Protein AF-0000000085182267 (afdb_homodimer)

Radius of gyration: 28.74 Å; Cα contacts (8 Å, |Δi|>4): 1670; chains: 2; bounding box: 50×95×61 Å

Secondary structure (DSSP, 8-state):
-EEEEESTTSHHHHHHHHHHHH-TT-EEEEEE-SSHHHHHTT-TTSEEESSHHHHHTS--SEEEE-S-GGGHHHHHHHHHHTT-EEEEPSSS-SSHHHHHHHHHHHHHHT--EEE--GGGGSHHHHHHHHHHHTTTT-SEEEEEEEEE---GGG-S-GGGT-HHHHSSSTTTTHHHHHHHHHHHHH--EEEEEEEEE--SS--TT--SEEEEEEEETTS-EEEEEEES--TT--EEEEEEEETTEEEEEEETTTEEEEEE-SSTT---EEEEEE-HHHHHHHHHS-THHHHHHHHHHHHHHHHHHHTT--S-SSB-HHHHHHHHHHHHHHHHHHHHTS-EEPPP-TT--/-EEEEESTTSHHHHHHHHHHHH-TT-EEEEEE-SSHHHHHTT-TTSEEESSHHHHHTS--SEEEE-S-GGGHHHHHHHHHHTT-EEEEPSSS-SSHHHHHHHHHHHHHHT--EEE--GGGGSHHHHHHHHHHHTTTT-SEEEEEEEEE---GGG-S-GGGT-HHHHSSSTTTTHHHHHHHHHHHHH--EEEEEEEEE--SS--TT--SEEEEEEEETTS-EEEEEEES--TT--EEEEEEEETTEEEEEEETTTEEEEEE-SSTT---EEEEEE-HHHHHHHHHS-THHHHHHHHHHHHHHHHHHHTT--S-SSB-HHHHHHHHHHHHHHHHHHHHTS-EEPPP-TT--

Solvent-accessible surface area (backbone atoms only — not comparable to full-atom values): 34419 Å² total; per-residue (Å²): 83,35,31,30,31,36,26,26,55,41,78,65,15,41,48,51,50,52,37,38,71,69,34,89,70,39,40,65,54,33,24,23,19,90,43,56,72,50,17,53,77,62,28,87,85,25,46,72,28,64,47,67,68,68,49,68,65,52,92,56,52,28,36,37,39,41,58,62,29,63,66,31,46,69,53,51,44,52,40,25,72,71,65,25,28,38,41,29,40,66,50,60,25,36,42,58,68,48,21,50,52,44,43,48,39,28,61,75,54,72,35,40,38,37,32,53,56,44,61,57,55,36,67,29,47,36,48,43,53,51,42,60,76,68,44,58,24,50,60,74,61,41,34,40,38,36,14,28,21,53,36,72,86,76,53,93,50,67,58,67,47,36,18,93,32,34,42,15,20,17,43,50,53,58,13,30,56,41,46,39,50,48,36,71,73,66,39,64,65,29,37,33,35,24,46,54,40,39,79,65,79,60,44,81,71,14,32,29,33,36,40,35,41,42,25,20,77,86,65,49,38,30,45,36,36,14,24,26,66,28,82,91,38,59,37,34,39,39,37,40,31,29,38,12,24,33,38,33,17,27,39,68,68,50,27,33,42,36,36,31,28,91,38,67,81,45,72,74,46,78,47,77,44,72,45,58,68,56,54,50,48,29,69,76,68,32,67,59,62,59,49,45,54,19,48,38,55,42,49,55,38,46,54,39,40,66,72,66,53,75,94,62,82,57,30,34,47,65,52,33,39,47,33,44,47,50,51,53,36,30,50,51,8,34,74,68,67,40,64,36,76,47,82,77,72,88,79,76,128,83,37,32,31,31,36,25,26,56,40,78,66,14,42,47,52,47,51,36,38,71,69,34,89,68,39,40,66,54,34,24,23,20,90,44,56,72,50,16,52,77,62,27,87,87,25,45,72,29,64,48,68,71,69,50,68,65,52,92,57,51,31,36,37,40,41,56,60,30,64,66,31,45,70,52,50,45,52,40,24,74,73,65,25,28,38,40,29,39,63,51,59,25,35,42,57,68,46,21,49,52,43,43,50,38,27,60,73,53,72,36,41,38,36,32,52,53,44,62,56,56,37,68,27,46,35,48,43,51,51,42,58,74,68,45,57,23,50,60,75,63,41,34,40,37,36,15,28,20,53,36,72,86,77,52,93,52,66,58,66,47,38,18,92,32,33,42,16,22,18,44,48,53,58,15,30,55,41,46,38,49,48,37,72,72,65,38,63,66,30,36,34,36,22,46,54,40,38,78,65,78,60,44,79,72,14,32,29,33,36,39,34,42,42,24,21,78,87,65,49,37,31,46,37,38,14,23,26,66,27,82,90,39,59,39,35,39,39,36,40,32,28,38,12,24,32,37,33,17,26,42,71,67,50,27,33,41,36,37,30,26,91,39,69,82,46,71,73,46,79,47,76,46,73,45,60,68,57,55,49,49,30,69,75,69,31,67,60,63,60,49,46,53,18,48,40,55,42,48,54,38,46,55,39,40,66,72,67,55,75,93,63,82,56,31,34,48,66,51,32,40,47,32,42,46,50,50,54,35,29,50,50,7,34,75,68,66,40,64,35,77,48,82,78,72,88,78,76,129

pLDDT: mean 96.02, std 6.58, range [28.72, 98.94]

Structure (mmCIF, N/CA/C/O backbone):
data_AF-0000000085182267-model_v1
#
loop_
_entity.id
_entity.type
_entity.pdbx_description
1 polymer 'Gfo/Idh/MocA family oxidoreductase'
#
loop_
_atom_site.group_PDB
_atom_site.id
_atom_site.type_symbol
_atom_site.label_atom_id
_atom_site.label_alt_id
_atom_site.label_comp_id
_atom_site.label_asym_id
_atom_site.label_entity_id
_atom_site.label_seq_id
_atom_site.pdbx_PDB_ins_code
_atom_site.Cartn_x
_atom_site.Cartn_y
_atom_site.Cartn_z
_atom_site.occupancy
_atom_site.B_iso_or_equiv
_atom_site.auth_seq_id
_atom_site.auth_comp_id
_atom_site.auth_asym_id
_atom_site.auth_atom_id
_atom_site.pdbx_PDB_model_num
ATOM 1 N N . MET A 1 1 ? -9.648 39.656 15.25 1 98.19 1 MET A N 1
ATOM 2 C CA . MET A 1 1 ? -8.711 38.875 16.078 1 98.19 1 MET A CA 1
ATOM 3 C C . MET A 1 1 ? -7.293 39.406 15.922 1 98.19 1 MET A C 1
ATOM 5 O O . MET A 1 1 ? -6.793 39.562 14.805 1 98.19 1 MET A O 1
ATOM 9 N N . ARG A 1 2 ? -6.727 39.812 17 1 98.75 2 ARG A N 1
ATOM 10 C CA . ARG A 1 2 ? -5.348 40.281 16.984 1 98.75 2 ARG A CA 1
ATOM 11 C C . ARG A 1 2 ? -4.363 39.125 17.078 1 98.75 2 ARG A C 1
ATOM 13 O O . ARG A 1 2 ? -4.398 38.344 18.031 1 98.75 2 ARG A O 1
ATOM 20 N N . ILE A 1 3 ? -3.467 39.062 16.062 1 98.88 3 ILE A N 1
ATOM 21 C CA . ILE A 1 3 ? -2.625 37.875 15.945 1 98.88 3 ILE A CA 1
ATOM 22 C C . ILE A 1 3 ? -1.159 38.281 15.852 1 98.88 3 ILE A C 1
ATOM 24 O O . ILE A 1 3 ? -0.819 39.219 15.125 1 98.88 3 ILE A O 1
ATOM 28 N N . GLY A 1 4 ? -0.285 37.688 16.625 1 98.81 4 GLY A N 1
ATOM 29 C CA . GLY A 1 4 ? 1.155 37.781 16.438 1 98.81 4 GLY A CA 1
ATOM 30 C C . GLY A 1 4 ? 1.722 36.594 15.656 1 98.81 4 GLY A C 1
ATOM 31 O O . GLY A 1 4 ? 1.133 35.5 15.648 1 98.81 4 GLY A O 1
ATOM 32 N N . VAL A 1 5 ? 2.902 36.812 15.016 1 98.75 5 VAL A N 1
ATOM 33 C CA . VAL A 1 5 ? 3.551 35.719 14.273 1 98.75 5 VAL A CA 1
ATOM 34 C C . VAL A 1 5 ? 4.992 35.562 14.758 1 98.75 5 VAL A C 1
ATOM 36 O O . VAL A 1 5 ? 5.762 36.531 14.758 1 98.75 5 VAL A O 1
ATOM 39 N N . ILE A 1 6 ? 5.293 34.344 15.203 1 98.5 6 ILE A N 1
ATOM 40 C CA . ILE A 1 6 ? 6.66 33.969 15.57 1 98.5 6 ILE A CA 1
ATOM 41 C C . ILE A 1 6 ? 7.305 33.188 14.445 1 98.5 6 ILE A C 1
ATOM 43 O O . ILE A 1 6 ? 6.738 32.188 13.977 1 98.5 6 ILE A O 1
ATOM 47 N N . GLY A 1 7 ? 8.5 33.5 14.07 1 97.5 7 GLY A N 1
ATOM 48 C CA . GLY A 1 7 ? 9.133 32.938 12.883 1 97.5 7 GLY A CA 1
ATOM 49 C C . GLY A 1 7 ? 8.688 33.594 11.594 1 97.5 7 GLY A C 1
ATOM 50 O O . GLY A 1 7 ? 8.523 32.906 10.578 1 97.5 7 GLY A O 1
ATOM 51 N N . ALA A 1 8 ? 8.508 34.844 11.594 1 95.75 8 ALA A N 1
ATOM 52 C CA . ALA A 1 8 ? 7.84 35.594 10.531 1 95.75 8 ALA A CA 1
ATOM 53 C C . ALA A 1 8 ? 8.75 35.75 9.312 1 95.75 8 ALA A C 1
ATOM 55 O O . ALA A 1 8 ? 8.273 35.938 8.195 1 95.75 8 ALA A O 1
ATOM 56 N N . ALA A 1 9 ? 10.008 35.625 9.516 1 94.06 9 ALA A N 1
ATOM 57 C CA . ALA A 1 9 ? 10.945 35.875 8.43 1 94.06 9 ALA A CA 1
ATOM 58 C C . ALA A 1 9 ? 11.195 34.625 7.594 1 94.06 9 ALA A C 1
ATOM 60 O O . ALA A 1 9 ? 11.734 34.719 6.488 1 94.06 9 ALA A O 1
ATOM 61 N N . GLY A 1 10 ? 10.867 33.469 8.164 1 92.56 10 GLY A N 1
ATOM 62 C CA . GLY A 1 10 ? 11.008 32.25 7.402 1 92.56 10 GLY A CA 1
ATOM 63 C C . GLY A 1 10 ? 10.023 32.156 6.254 1 92.56 10 GLY A C 1
ATOM 64 O O . GLY A 1 10 ? 9.039 32.875 6.199 1 92.56 10 GLY A O 1
ATOM 65 N N . LYS A 1 11 ? 10.312 31.203 5.383 1 91.44 11 LYS A N 1
ATOM 66 C CA . LYS A 1 11 ? 9.492 31.016 4.191 1 91.44 11 LYS A CA 1
ATOM 67 C C . LYS A 1 11 ? 8.023 30.828 4.562 1 91.44 11 LYS A C 1
ATOM 69 O O . LYS A 1 11 ? 7.148 31.516 4.023 1 91.44 11 LYS A O 1
ATOM 74 N N . ILE A 1 12 ? 7.738 29.922 5.43 1 94.06 12 ILE A N 1
ATOM 75 C CA . ILE A 1 12 ? 6.371 29.625 5.848 1 94.06 12 ILE A CA 1
ATOM 76 C C . ILE A 1 12 ? 5.816 30.797 6.66 1 94.06 12 ILE A C 1
ATOM 78 O O . ILE A 1 12 ? 4.652 31.172 6.496 1 94.06 12 ILE A O 1
ATOM 82 N N . GLY A 1 13 ? 6.656 31.344 7.535 1 96.19 13 GLY A N 1
ATOM 83 C CA . GLY A 1 13 ? 6.25 32.5 8.328 1 96.19 13 GLY A CA 1
ATOM 84 C C . GLY A 1 13 ? 5.758 33.656 7.484 1 96.19 13 GLY A C 1
ATOM 85 O O . GLY A 1 13 ? 4.75 34.281 7.809 1 96.19 13 GLY A O 1
ATOM 86 N N . GLN A 1 14 ? 6.41 33.906 6.402 1 95.69 14 GLN A N 1
ATOM 87 C CA . GLN A 1 14 ? 6.02 34.969 5.492 1 95.69 14 GLN A CA 1
ATOM 88 C C . GLN A 1 14 ? 4.637 34.719 4.898 1 95.69 14 GLN A C 1
ATOM 90 O O . GLN A 1 14 ? 3.84 35.625 4.742 1 95.69 14 GLN A O 1
ATOM 95 N N . MET A 1 15 ? 4.406 33.469 4.594 1 96.12 15 MET A N 1
ATOM 96 C CA . MET A 1 15 ? 3.104 33.094 4.043 1 96.12 15 MET A CA 1
ATOM 97 C C . MET A 1 15 ? 2.002 33.281 5.082 1 96.12 15 MET A C 1
ATOM 99 O O . MET A 1 15 ? 0.896 33.719 4.75 1 96.12 15 MET A O 1
ATOM 103 N N . ARG A 1 16 ? 2.32 32.969 6.293 1 97.81 16 ARG A N 1
ATOM 104 C CA . ARG A 1 16 ? 1.364 33.156 7.379 1 97.81 16 ARG A CA 1
ATOM 105 C C . ARG A 1 16 ? 1.045 34.625 7.59 1 97.81 16 ARG A C 1
ATOM 107 O O . ARG A 1 16 ? -0.119 35 7.754 1 97.81 16 ARG A O 1
ATOM 114 N N . VAL A 1 17 ? 2.068 35.469 7.574 1 97.62 17 VAL A N 1
ATOM 115 C CA . VAL A 1 17 ? 1.876 36.906 7.691 1 97.62 17 VAL A CA 1
ATOM 116 C C . VAL A 1 17 ? 0.952 37.406 6.578 1 97.62 17 VAL A C 1
ATOM 118 O O . VAL A 1 17 ? -0.008 38.125 6.836 1 97.62 17 VAL A O 1
ATOM 121 N N . ALA A 1 18 ? 1.188 36.938 5.383 1 96.19 18 ALA A N 1
ATOM 122 C CA . ALA A 1 18 ? 0.403 37.344 4.223 1 96.19 18 ALA A CA 1
ATOM 123 C C . ALA A 1 18 ? -1.064 36.969 4.391 1 96.19 18 ALA A C 1
ATOM 125 O O . ALA A 1 18 ? -1.959 37.719 4.023 1 96.19 18 ALA A O 1
ATOM 126 N N . THR A 1 19 ? -1.299 35.781 4.891 1 97 19 THR A N 1
ATOM 127 C CA . THR A 1 19 ? -2.666 35.312 5.055 1 97 19 THR A CA 1
ATOM 128 C C . THR A 1 19 ? -3.4 36.125 6.125 1 97 19 THR A C 1
ATOM 130 O O . THR A 1 19 ? -4.594 36.406 5.988 1 97 19 THR A O 1
ATOM 133 N N . ILE A 1 20 ? -2.734 36.5 7.199 1 98.06 20 ILE A N 1
ATOM 134 C CA . ILE A 1 20 ? -3.324 37.281 8.266 1 98.06 20 ILE A CA 1
ATOM 135 C C . ILE A 1 20 ? -3.703 38.656 7.727 1 98.06 20 ILE A C 1
ATOM 137 O O . ILE A 1 20 ? -4.789 39.188 8.016 1 98.06 20 ILE A O 1
ATOM 141 N N . LEU A 1 21 ? -2.836 39.219 6.891 1 97.44 21 LEU A N 1
ATOM 142 C CA . LEU A 1 21 ? -3.062 40.562 6.32 1 97.44 21 LEU A CA 1
ATOM 143 C C . LEU A 1 21 ? -4.234 40.531 5.348 1 97.44 21 LEU A C 1
ATOM 145 O O . LEU A 1 21 ? -4.953 41.531 5.215 1 97.44 21 LEU A O 1
ATOM 149 N N . ALA A 1 22 ? -4.438 39.406 4.738 1 96.19 22 ALA A N 1
ATOM 150 C CA . ALA A 1 22 ? -5.473 39.281 3.717 1 96.19 22 ALA A CA 1
ATOM 151 C C . ALA A 1 22 ? -6.828 38.969 4.344 1 96.19 22 ALA A C 1
ATOM 153 O O . ALA A 1 22 ? -7.867 39.125 3.695 1 96.19 22 ALA A O 1
ATOM 154 N N . GLU A 1 23 ? -6.844 38.531 5.539 1 96 23 GLU A N 1
ATOM 155 C CA . GLU A 1 23 ? -8.078 38.156 6.227 1 96 23 GLU A CA 1
ATOM 156 C C . GLU A 1 23 ? -8.703 39.375 6.918 1 96 23 GLU A C 1
ATOM 158 O O . GLU A 1 23 ? -8.117 39.938 7.844 1 96 23 GLU A O 1
ATOM 163 N N . LYS A 1 24 ? -9.945 39.656 6.602 1 95.06 24 LYS A N 1
ATOM 164 C CA . LYS A 1 24 ? -10.617 40.875 7.051 1 95.06 24 LYS A CA 1
ATOM 165 C C . LYS A 1 24 ? -10.867 40.844 8.555 1 95.06 24 LYS A C 1
ATOM 167 O O . LYS A 1 24 ? -10.961 41.906 9.195 1 95.06 24 LYS A O 1
ATOM 172 N N . HIS A 1 25 ? -10.945 39.688 9.094 1 96.31 25 HIS A N 1
ATOM 173 C CA . HIS A 1 25 ? -11.32 39.562 10.5 1 96.31 25 HIS A CA 1
ATOM 174 C C . HIS A 1 25 ? -10.086 39.438 11.391 1 96.31 25 HIS A C 1
ATOM 176 O O . HIS A 1 25 ? -10.195 39.094 12.57 1 96.31 25 HIS A O 1
ATOM 182 N N . THR A 1 26 ? -8.93 39.688 10.82 1 98.25 26 THR A N 1
ATOM 183 C CA . THR A 1 26 ? -7.711 39.562 11.609 1 98.25 26 THR A CA 1
ATOM 184 C C . THR A 1 26 ? -6.867 40.844 11.484 1 98.25 26 THR A C 1
ATOM 186 O O . THR A 1 26 ? -7.039 41.625 10.547 1 98.25 26 THR A O 1
ATOM 189 N N . GLU A 1 27 ? -6.039 41.062 12.469 1 98.38 27 GLU A N 1
ATOM 190 C CA . GLU A 1 27 ? -5.059 42.125 12.5 1 98.38 27 GLU A CA 1
ATOM 191 C C . GLU A 1 27 ? -3.691 41.625 12.945 1 98.38 27 GLU A C 1
ATOM 193 O O . GLU A 1 27 ? -3.574 40.969 13.992 1 98.38 27 GLU A O 1
ATOM 198 N N . LEU A 1 28 ? -2.703 41.906 12.148 1 98.62 28 LEU A N 1
ATOM 199 C CA . LEU A 1 28 ? -1.333 41.594 12.547 1 98.62 28 LEU A CA 1
ATOM 200 C C . LEU A 1 28 ? -0.798 42.625 13.523 1 98.62 28 LEU A C 1
ATOM 202 O O . LEU A 1 28 ? -0.66 43.812 13.164 1 98.62 28 LEU A O 1
ATOM 206 N N . VAL A 1 29 ? -0.369 42.188 14.688 1 98.56 29 VAL A N 1
ATOM 207 C CA . VAL A 1 29 ? -0.059 4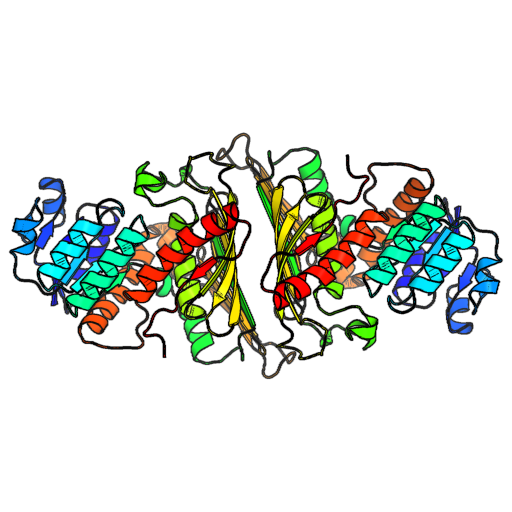3.219 15.688 1 98.56 29 VAL A CA 1
ATOM 208 C C . VAL A 1 29 ? 1.409 43.125 16.094 1 98.56 29 VAL A C 1
ATOM 210 O O . VAL A 1 29 ? 1.977 44.062 16.641 1 98.56 29 VAL A O 1
ATOM 213 N N . ALA A 1 30 ? 1.999 41.938 15.859 1 98.56 30 ALA A N 1
ATOM 214 C CA . ALA A 1 30 ? 3.395 41.75 16.25 1 98.56 30 ALA A CA 1
ATOM 215 C C . ALA A 1 30 ? 4.051 40.656 15.406 1 98.56 30 ALA A C 1
ATOM 217 O O . ALA A 1 30 ? 3.393 39.688 15.008 1 98.56 30 ALA A O 1
ATOM 218 N N . VAL A 1 31 ? 5.355 40.781 15.148 1 98.5 31 VAL A N 1
ATOM 219 C CA . VAL A 1 31 ? 6.168 39.75 14.516 1 98.5 31 VAL A CA 1
ATOM 220 C C . VAL A 1 31 ? 7.453 39.562 15.312 1 98.5 31 VAL A C 1
ATOM 222 O O . VAL A 1 31 ? 7.988 40.5 15.898 1 98.5 31 VAL A O 1
ATOM 225 N N . MET A 1 32 ? 7.871 38.312 15.344 1 97.81 32 MET A N 1
ATOM 226 C CA . MET A 1 32 ? 9.125 37.969 16.016 1 97.81 32 MET A CA 1
ATOM 227 C C . MET A 1 32 ? 9.977 37.031 15.133 1 97.81 32 MET A C 1
ATOM 229 O O . MET A 1 32 ? 9.453 36.156 14.453 1 97.81 32 MET A O 1
ATOM 233 N N . ASP A 1 33 ? 11.242 37.281 15.133 1 96.5 33 ASP A N 1
ATOM 234 C CA . ASP A 1 33 ? 12.258 36.438 14.531 1 96.5 33 ASP A CA 1
ATOM 235 C C . ASP A 1 33 ? 13.617 36.625 15.203 1 96.5 33 ASP A C 1
ATOM 237 O O . ASP A 1 33 ? 13.789 37.531 16.016 1 96.5 33 ASP A O 1
ATOM 241 N N . VAL A 1 34 ? 14.523 35.688 14.852 1 92.31 34 VAL A N 1
ATOM 242 C CA . VAL A 1 34 ? 15.836 35.75 15.477 1 92.31 34 VAL A CA 1
ATOM 243 C C . VAL A 1 34 ? 16.609 36.969 14.992 1 92.31 34 VAL A C 1
ATOM 245 O O . VAL A 1 34 ? 17.484 37.469 15.695 1 92.31 34 VAL A O 1
ATOM 248 N N . THR A 1 35 ? 16.281 37.438 13.812 1 93 35 THR A N 1
ATOM 249 C CA . THR A 1 35 ? 16.922 38.625 13.227 1 93 35 THR A CA 1
ATOM 250 C C . THR A 1 35 ? 15.938 39.781 13.102 1 93 35 THR A C 1
ATOM 252 O O . THR A 1 35 ? 14.953 39.688 12.359 1 93 35 THR A O 1
ATOM 255 N N . GLU A 1 36 ? 16.297 40.812 13.688 1 93.44 36 GLU A N 1
ATOM 256 C CA . GLU A 1 36 ? 15.391 41.969 13.695 1 93.44 36 GLU A CA 1
ATOM 257 C C . GLU A 1 36 ? 15.133 42.469 12.281 1 93.44 36 GLU A C 1
ATOM 259 O O . GLU A 1 36 ? 14 42.781 11.922 1 93.44 36 GLU A O 1
ATOM 264 N N . GLU A 1 37 ? 16.203 42.625 11.57 1 94.44 37 GLU A N 1
ATOM 265 C CA . GLU A 1 37 ? 16.094 43.125 10.211 1 94.44 37 GLU A CA 1
ATOM 266 C C . GLU A 1 37 ? 15.141 42.281 9.367 1 94.44 37 GLU A C 1
ATOM 268 O O . GLU A 1 37 ? 14.289 4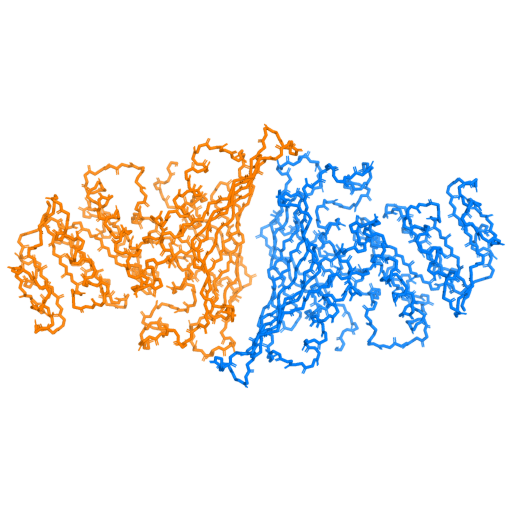2.812 8.656 1 94.44 37 GLU A O 1
ATOM 273 N N . LYS A 1 38 ? 15.25 41 9.531 1 93.81 38 LYS A N 1
ATOM 274 C CA . LYS A 1 38 ? 14.406 40.094 8.766 1 93.81 38 LYS A CA 1
ATOM 275 C C . LYS A 1 38 ? 12.953 40.156 9.219 1 93.81 38 LYS A C 1
ATOM 277 O O . LYS A 1 38 ? 12.039 40.125 8.398 1 93.81 38 LYS A O 1
ATOM 282 N N . ALA A 1 39 ? 12.797 40.281 10.461 1 93.75 39 ALA A N 1
ATOM 283 C CA . ALA A 1 39 ? 11.445 40.406 11.008 1 93.75 39 ALA A CA 1
ATOM 284 C C . ALA A 1 39 ? 10.781 41.719 10.523 1 93.75 39 ALA A C 1
ATOM 286 O O . ALA A 1 39 ? 9.609 41.688 10.133 1 93.75 39 ALA A O 1
ATOM 287 N N . ARG A 1 40 ? 11.531 42.75 10.539 1 95.81 40 ARG A N 1
ATOM 288 C CA . ARG A 1 40 ? 11.008 44.062 10.172 1 95.81 40 ARG A CA 1
ATOM 289 C C . ARG A 1 40 ? 10.562 44.094 8.711 1 95.81 40 ARG A C 1
ATOM 291 O O . ARG A 1 40 ? 9.57 44.75 8.375 1 95.81 40 ARG A O 1
ATOM 298 N N . ALA A 1 41 ? 11.25 43.375 7.941 1 95.44 41 ALA A N 1
ATOM 299 C CA . ALA A 1 41 ? 10.961 43.344 6.512 1 95.44 41 ALA A CA 1
ATOM 300 C C . ALA A 1 41 ? 9.578 42.75 6.246 1 95.44 41 ALA A C 1
ATOM 302 O O . ALA A 1 41 ? 8.992 42.969 5.188 1 95.44 41 ALA A O 1
ATOM 303 N N . HIS A 1 42 ? 9.023 42.094 7.234 1 94.81 42 HIS A N 1
ATOM 304 C CA . HIS A 1 42 ? 7.766 41.375 7.027 1 94.81 42 HIS A CA 1
ATOM 305 C C . HIS A 1 42 ? 6.73 41.781 8.07 1 94.81 42 HIS A C 1
ATOM 307 O O . HIS A 1 42 ? 5.746 41.062 8.289 1 94.81 42 HIS A O 1
ATOM 313 N N . ALA A 1 43 ? 6.969 42.906 8.672 1 96.62 43 ALA A N 1
ATOM 314 C CA . ALA A 1 43 ? 6.125 43.312 9.789 1 96.62 43 ALA A CA 1
ATOM 315 C C . ALA A 1 43 ? 4.891 44.062 9.297 1 96.62 43 ALA A C 1
ATOM 317 O O . ALA A 1 43 ? 3.873 44.125 9.992 1 96.62 43 ALA A O 1
ATOM 318 N N . HIS A 1 44 ? 4.969 44.75 8.133 1 96.69 44 HIS A N 1
ATOM 319 C CA . HIS A 1 44 ? 3.871 45.5 7.531 1 96.69 44 HIS A CA 1
ATOM 320 C C . HIS A 1 44 ? 3.24 46.469 8.547 1 96.69 44 HIS A C 1
ATOM 322 O O . HIS A 1 44 ? 2.016 46.5 8.672 1 96.69 44 HIS A O 1
ATOM 328 N N . GLY A 1 45 ? 4.039 47.094 9.414 1 96.12 45 GLY A N 1
ATOM 329 C CA . GLY A 1 45 ? 3.574 48.094 10.359 1 96.12 45 GLY A CA 1
ATOM 330 C C . GLY A 1 45 ? 3.346 47.531 11.75 1 96.12 45 GLY A C 1
ATOM 331 O O . GLY A 1 45 ? 3.158 48.281 12.703 1 96.12 45 GLY A O 1
ATOM 332 N N . ALA A 1 46 ? 3.355 46.219 11.93 1 97.88 46 ALA A N 1
ATOM 333 C CA . ALA A 1 46 ? 3.215 45.594 13.242 1 97.88 46 ALA A CA 1
ATOM 334 C C . ALA A 1 46 ? 4.488 45.781 14.07 1 97.88 46 ALA A C 1
ATOM 336 O O . ALA A 1 46 ? 5.543 46.125 13.531 1 97.88 46 ALA A O 1
ATOM 337 N N . GLN A 1 47 ? 4.402 45.562 15.336 1 98.12 47 GLN A N 1
ATOM 338 C CA . GLN A 1 47 ? 5.562 45.625 16.219 1 98.12 47 GLN A CA 1
ATOM 339 C C . GLN A 1 47 ? 6.531 44.5 15.961 1 98.12 47 GLN A C 1
ATOM 341 O O . GLN A 1 47 ? 6.109 43.375 15.648 1 98.12 47 GLN A O 1
ATOM 346 N N . VAL A 1 48 ? 7.871 44.844 16.125 1 98.25 48 VAL A N 1
ATOM 347 C CA . VAL A 1 48 ? 8.906 43.844 15.812 1 98.25 48 VAL A CA 1
ATOM 348 C C . VAL A 1 48 ? 9.672 43.469 17.078 1 98.25 48 VAL A C 1
ATOM 350 O O . VAL A 1 48 ? 10.062 44.344 17.844 1 98.25 48 VAL A O 1
ATOM 353 N N . PHE A 1 49 ? 9.875 42.188 17.25 1 98.06 49 PHE A N 1
ATOM 354 C CA . PHE A 1 49 ? 10.578 41.719 18.438 1 98.06 49 PHE A CA 1
ATOM 355 C C . PHE A 1 49 ? 11.609 40.656 18.062 1 98.06 49 PHE A C 1
ATOM 357 O O . PHE A 1 49 ? 11.5 40 17.016 1 98.06 49 PHE A O 1
ATOM 364 N N . THR A 1 50 ? 12.617 40.438 18.984 1 97.12 50 THR A N 1
ATOM 365 C CA . THR A 1 50 ? 13.609 39.375 18.828 1 97.12 50 THR A CA 1
ATOM 366 C C . THR A 1 50 ? 13.641 38.469 20.047 1 97.12 50 THR A C 1
ATOM 368 O O . THR A 1 50 ? 14.438 37.531 20.125 1 97.12 50 THR A O 1
ATOM 371 N N . ASP A 1 51 ? 12.805 38.75 20.922 1 96.31 51 ASP A N 1
ATOM 372 C CA . ASP A 1 51 ? 12.719 37.938 22.125 1 96.31 51 ASP A CA 1
ATOM 373 C C . ASP A 1 51 ? 11.266 37.656 22.5 1 96.31 51 ASP A C 1
ATOM 375 O O . ASP A 1 51 ? 10.398 38.5 22.328 1 96.31 51 ASP A O 1
ATOM 379 N N . LEU A 1 52 ? 11.078 36.531 23.109 1 97.81 52 LEU A N 1
ATOM 380 C CA . LEU A 1 52 ? 9.742 36 23.328 1 97.81 52 LEU A CA 1
ATOM 381 C C . LEU A 1 52 ? 9.008 36.781 24.406 1 97.81 52 LEU A C 1
ATOM 383 O O . LEU A 1 52 ? 7.82 37.094 24.25 1 97.81 52 LEU A O 1
ATOM 387 N N . ASP A 1 53 ? 9.633 37.188 25.453 1 97.38 53 ASP A N 1
ATOM 388 C CA . ASP A 1 53 ? 8.992 37.906 26.562 1 97.38 53 ASP A CA 1
ATOM 389 C C . ASP A 1 53 ? 8.383 39.219 26.109 1 97.38 53 ASP A C 1
ATOM 391 O O . ASP A 1 53 ? 7.223 39.5 26.391 1 97.38 53 ASP A O 1
ATOM 395 N N . SER A 1 54 ? 9.203 40 25.375 1 98 54 SER A N 1
ATOM 396 C CA . SER A 1 54 ? 8.719 41.25 24.859 1 98 54 SER A CA 1
ATOM 397 C C . SER A 1 54 ? 7.578 41.062 23.875 1 98 54 SER A C 1
ATOM 399 O O . SER A 1 54 ? 6.613 41.812 23.859 1 98 54 SER A O 1
ATOM 401 N N . PHE A 1 55 ? 7.734 40.062 23.031 1 98.38 55 PHE A N 1
ATOM 402 C CA . PHE A 1 55 ? 6.707 39.719 22.062 1 98.38 55 PHE A CA 1
ATOM 403 C C . PHE A 1 55 ? 5.387 39.406 22.75 1 98.38 55 PHE A C 1
ATOM 405 O O . PHE A 1 55 ? 4.332 39.906 22.328 1 98.38 55 PHE A O 1
ATOM 412 N N . LEU A 1 56 ? 5.402 38.625 23.859 1 98.38 56 LEU A N 1
ATOM 413 C CA . LEU A 1 56 ? 4.203 38.156 24.547 1 98.38 56 LEU A CA 1
ATOM 414 C C . LEU A 1 56 ? 3.584 39.25 25.375 1 98.38 56 LEU A C 1
ATOM 416 O O . LEU A 1 56 ? 2.457 39.125 25.859 1 98.38 56 LEU A O 1
ATOM 420 N N . GLY A 1 57 ? 4.293 40.375 25.5 1 97.81 57 GLY A N 1
ATOM 421 C CA . GLY A 1 57 ? 3.775 41.531 26.219 1 97.81 57 GLY A CA 1
ATOM 422 C C . GLY A 1 57 ? 2.764 42.312 25.406 1 97.81 57 GLY A C 1
ATOM 423 O O . GLY A 1 57 ? 2.027 43.125 25.969 1 97.81 57 GLY A O 1
ATOM 424 N N . VAL A 1 58 ? 2.754 42.094 24.109 1 98.06 58 VAL A N 1
ATOM 425 C CA . VAL A 1 58 ? 1.815 42.75 23.234 1 98.06 58 VAL A CA 1
ATOM 426 C C . VAL A 1 58 ? 0.418 42.188 23.406 1 98.06 58 VAL A C 1
ATOM 428 O O . VAL A 1 58 ? 0.241 40.969 23.359 1 98.06 58 VAL A O 1
ATOM 431 N N . PRO A 1 59 ? -0.62 43.094 23.688 1 98.12 59 PRO A N 1
ATOM 432 C CA . PRO A 1 59 ? -1.979 42.531 23.75 1 98.12 59 PRO A CA 1
ATOM 433 C C . PRO A 1 59 ? -2.41 41.875 22.438 1 98.12 59 PRO A C 1
ATOM 435 O O . PRO A 1 59 ? -2.443 42.562 21.406 1 98.12 59 PRO A O 1
ATOM 438 N N . MET A 1 60 ? -2.77 40.594 22.5 1 98.56 60 MET A N 1
ATOM 439 C CA . MET A 1 60 ? -3.232 39.844 21.328 1 98.56 60 MET A CA 1
ATOM 440 C C . MET A 1 60 ? -4.09 38.656 21.734 1 98.56 60 MET A C 1
ATOM 442 O O . MET A 1 60 ? -4.145 38.312 22.922 1 98.56 60 MET A O 1
ATOM 446 N N . ASP A 1 61 ? -4.789 38.125 20.781 1 98.75 61 ASP A N 1
ATOM 447 C CA . ASP A 1 61 ? -5.727 37.031 21.031 1 98.75 61 ASP A CA 1
ATOM 448 C C . ASP A 1 61 ? -5.09 35.656 20.734 1 98.75 61 ASP A C 1
ATOM 450 O O . ASP A 1 61 ? -5.465 34.656 21.328 1 98.75 61 ASP A O 1
ATOM 454 N N . ALA A 1 62 ? -4.195 35.656 19.781 1 98.88 62 ALA A N 1
ATOM 455 C CA . ALA A 1 62 ? -3.625 34.406 19.281 1 98.88 62 ALA A CA 1
ATOM 456 C C . ALA A 1 62 ? -2.221 34.625 18.719 1 98.88 62 ALA A C 1
ATOM 458 O O . ALA A 1 62 ? -1.818 35.75 18.469 1 98.88 62 ALA A O 1
ATOM 459 N N . VAL A 1 63 ? -1.51 33.562 18.594 1 98.88 63 VAL A N 1
ATOM 460 C CA . VAL A 1 63 ? -0.188 33.625 17.969 1 98.88 63 VAL A CA 1
ATOM 461 C C . VAL A 1 63 ? -0.071 32.5 16.938 1 98.88 63 VAL A C 1
ATOM 463 O O . VAL A 1 63 ? -0.587 31.391 17.125 1 98.88 63 VAL A O 1
ATOM 466 N N . VAL A 1 64 ? 0.521 32.781 15.805 1 98.81 64 VAL A N 1
ATOM 467 C CA . VAL A 1 64 ? 0.957 31.812 14.82 1 98.81 64 VAL A CA 1
ATOM 468 C C . VAL A 1 64 ? 2.445 31.516 15.008 1 98.81 64 VAL A C 1
ATOM 470 O O . VAL A 1 64 ? 3.266 32.438 15.031 1 98.81 64 VAL A O 1
ATOM 473 N N . ILE A 1 65 ? 2.76 30.25 15.172 1 98.69 65 ILE A N 1
ATOM 474 C CA . ILE A 1 65 ? 4.141 29.859 15.43 1 98.69 65 ILE A CA 1
ATOM 475 C C . ILE A 1 65 ? 4.684 29.062 14.234 1 98.69 65 ILE A C 1
ATOM 477 O O . ILE A 1 65 ? 4.273 27.938 14 1 98.69 65 ILE A O 1
ATOM 481 N N . SER A 1 66 ? 5.613 29.656 13.531 1 97.25 66 SER A N 1
ATOM 482 C CA . SER A 1 66 ? 6.203 29.062 12.336 1 97.25 66 SER A CA 1
ATOM 483 C C . SER A 1 66 ? 7.691 28.797 12.531 1 97.25 66 SER A C 1
ATOM 485 O O . SER A 1 66 ? 8.508 29.125 11.672 1 97.25 66 SER A O 1
ATOM 487 N N . THR A 1 67 ? 8.086 28.234 13.625 1 94.81 67 THR A N 1
ATOM 488 C CA . THR A 1 67 ? 9.461 27.844 13.938 1 94.81 67 THR A CA 1
ATOM 489 C C . THR A 1 67 ? 9.688 26.359 13.617 1 94.81 67 THR A C 1
ATOM 491 O O . THR A 1 67 ? 8.734 25.609 13.438 1 94.81 67 THR A O 1
ATOM 494 N N . PRO A 1 68 ? 10.961 25.969 13.562 1 93.69 68 PRO A N 1
ATOM 495 C CA . PRO A 1 68 ? 11.227 24.531 13.492 1 93.69 68 PRO A CA 1
ATOM 496 C C . PRO A 1 68 ? 10.719 23.781 14.719 1 93.69 68 PRO A C 1
ATOM 498 O O . PRO A 1 68 ? 10.516 24.375 15.781 1 93.69 68 PRO A O 1
ATOM 501 N N . ALA A 1 69 ? 10.602 22.516 14.547 1 94.06 69 ALA A N 1
ATOM 502 C CA . ALA A 1 69 ? 9.945 21.703 15.555 1 94.06 69 ALA A CA 1
ATOM 503 C C . ALA A 1 69 ? 10.75 21.672 16.859 1 94.06 69 ALA A C 1
ATOM 505 O O . ALA A 1 69 ? 10.172 21.656 17.953 1 94.06 69 ALA A O 1
ATOM 506 N N . HIS A 1 70 ? 12.039 21.703 16.734 1 94.69 70 HIS A N 1
ATOM 507 C CA . HIS A 1 70 ? 12.883 21.469 17.891 1 94.69 70 HIS A CA 1
ATOM 508 C C . HIS A 1 70 ? 12.891 22.672 18.828 1 94.69 70 HIS A C 1
ATOM 510 O O . HIS A 1 70 ? 13.328 22.578 19.969 1 94.69 70 HIS A O 1
ATOM 516 N N . VAL A 1 71 ? 12.391 23.828 18.438 1 94.88 71 VAL A N 1
ATOM 517 C CA . VAL A 1 71 ? 12.383 25 19.297 1 94.88 71 VAL A CA 1
ATOM 518 C C . VAL A 1 71 ? 10.945 25.406 19.609 1 94.88 71 VAL A C 1
ATOM 520 O O . VAL A 1 71 ? 10.703 26.438 20.234 1 94.88 71 VAL A O 1
ATOM 523 N N . ARG A 1 72 ? 9.953 24.641 19.266 1 96.69 72 ARG A N 1
ATOM 524 C CA . ARG A 1 72 ? 8.547 25.031 19.266 1 96.69 72 ARG A CA 1
ATOM 525 C C . ARG A 1 72 ? 7.938 24.891 20.656 1 96.69 72 ARG A C 1
ATOM 527 O O . ARG A 1 72 ? 7.141 25.719 21.078 1 96.69 72 ARG A O 1
ATOM 534 N N . GLU A 1 73 ? 8.359 23.859 21.328 1 97.88 73 GLU A N 1
ATOM 535 C CA . GLU A 1 73 ? 7.684 23.484 22.578 1 97.88 73 GLU A CA 1
ATOM 536 C C . GLU A 1 73 ? 7.707 24.625 23.578 1 97.88 73 GLU A C 1
ATOM 538 O O . GLU A 1 73 ? 6.66 25.062 24.047 1 97.88 73 GLU A O 1
ATOM 543 N N . PRO A 1 74 ? 8.891 25.203 23.906 1 98.25 74 PRO A N 1
ATOM 544 C CA . PRO A 1 74 ? 8.891 26.281 24.891 1 98.25 74 PRO A CA 1
ATOM 545 C C . PRO A 1 74 ? 8.078 27.484 24.453 1 98.25 74 PRO A C 1
ATOM 547 O O . PRO A 1 74 ? 7.492 28.188 25.297 1 98.25 74 PRO A O 1
ATOM 550 N N . ILE A 1 75 ? 7.992 27.703 23.188 1 98.62 75 ILE A N 1
ATOM 551 C CA . ILE A 1 75 ? 7.25 28.828 22.641 1 98.62 75 ILE A CA 1
ATOM 552 C C . ILE A 1 75 ? 5.75 28.594 22.812 1 98.62 75 ILE A C 1
ATOM 554 O O . ILE A 1 75 ? 5.027 29.484 23.281 1 98.62 75 ILE A O 1
ATOM 558 N N . CYS A 1 76 ? 5.309 27.438 22.5 1 98.81 76 CYS A N 1
ATOM 559 C CA . CYS A 1 76 ? 3.904 27.094 22.672 1 98.81 76 CYS A CA 1
ATOM 560 C C . CYS A 1 76 ? 3.496 27.172 24.141 1 98.81 76 CYS A C 1
ATOM 562 O O . CYS A 1 76 ? 2.451 27.734 24.453 1 98.81 76 CYS A O 1
ATOM 564 N N . LEU A 1 77 ? 4.32 26.609 25 1 98.75 77 LEU A N 1
ATOM 565 C CA . LEU A 1 77 ? 4.016 26.609 26.422 1 98.75 77 LEU A CA 1
ATOM 566 C C . LEU A 1 77 ? 3.893 28.031 26.953 1 98.75 77 LEU A C 1
ATOM 568 O O . LEU A 1 77 ? 2.961 28.344 27.703 1 98.75 77 LEU A O 1
ATOM 572 N N . ALA A 1 78 ? 4.816 28.875 26.547 1 98.75 78 ALA A N 1
ATOM 573 C CA . ALA A 1 78 ? 4.789 30.281 26.969 1 98.75 78 ALA A CA 1
ATOM 574 C C . ALA A 1 78 ? 3.543 30.984 26.453 1 98.75 78 ALA A C 1
ATOM 576 O O . ALA A 1 78 ? 2.939 31.797 27.172 1 98.75 78 ALA A O 1
ATOM 577 N N . ALA A 1 79 ? 3.152 30.719 25.234 1 98.81 79 ALA A N 1
ATOM 578 C CA . ALA A 1 79 ? 1.968 31.328 24.625 1 98.81 79 ALA A CA 1
ATOM 579 C C . ALA A 1 79 ? 0.704 30.922 25.391 1 98.81 79 ALA A C 1
ATOM 581 O O . ALA A 1 79 ? -0.135 31.781 25.703 1 98.81 79 ALA A O 1
ATOM 582 N N . PHE A 1 80 ? 0.569 29.688 25.703 1 98.75 80 PHE A N 1
ATOM 583 C CA . PHE A 1 80 ? -0.603 29.219 26.422 1 98.75 80 PHE A CA 1
ATOM 584 C C . PHE A 1 80 ? -0.625 29.797 27.844 1 98.75 80 PHE A C 1
ATOM 586 O O . PHE A 1 80 ? -1.687 30.141 28.359 1 98.75 80 PHE A O 1
ATOM 593 N N . LYS A 1 81 ? 0.548 29.859 28.438 1 98.31 81 LYS A N 1
ATOM 594 C CA . LYS A 1 81 ? 0.641 30.469 29.766 1 98.31 81 LYS A CA 1
ATOM 595 C C . LYS A 1 81 ? 0.146 31.906 29.734 1 98.31 81 LYS A C 1
ATOM 597 O O . LYS A 1 81 ? -0.451 32.406 30.688 1 98.31 81 LYS A O 1
ATOM 602 N N . ALA A 1 82 ? 0.364 32.562 28.625 1 98.44 82 ALA A N 1
ATOM 603 C CA . ALA A 1 82 ? -0.056 33.969 28.438 1 98.44 82 ALA A CA 1
ATOM 604 C C . ALA A 1 82 ? -1.53 34.031 28.047 1 98.44 82 ALA A C 1
ATOM 606 O O . ALA A 1 82 ? -2.057 35.125 27.812 1 98.44 82 ALA A O 1
ATOM 607 N N . GLY A 1 83 ? -2.197 32.875 27.953 1 98.38 83 GLY A N 1
ATOM 608 C CA . GLY A 1 83 ? -3.627 32.844 27.672 1 98.38 83 GLY A CA 1
ATOM 609 C C . GLY A 1 83 ? -3.957 33 26.203 1 98.38 83 GLY A C 1
ATOM 610 O O . GLY A 1 83 ? -5.062 33.406 25.844 1 98.38 83 GLY A O 1
ATOM 611 N N . LEU A 1 84 ? -3.088 32.688 25.312 1 98.88 84 LEU A N 1
ATOM 612 C CA .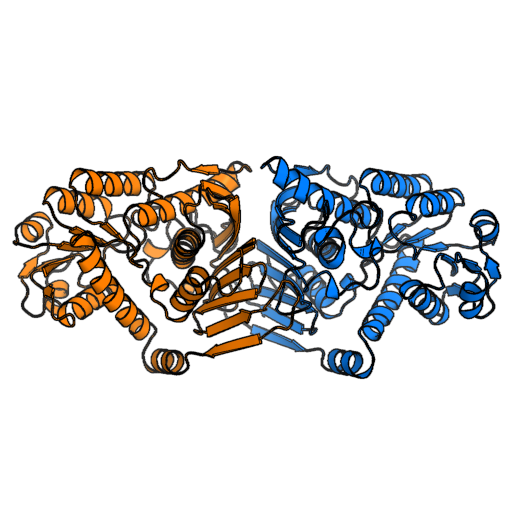 LEU A 1 84 ? -3.285 32.906 23.891 1 98.88 84 LEU A CA 1
ATOM 613 C C . LEU A 1 84 ? -3.736 31.609 23.203 1 98.88 84 LEU A C 1
ATOM 615 O O . LEU A 1 84 ? -3.385 30.516 23.641 1 98.88 84 LEU A O 1
ATOM 619 N N . HIS A 1 85 ? -4.574 31.719 22.141 1 98.88 85 HIS A N 1
ATOM 620 C CA . HIS A 1 85 ? -4.766 30.625 21.188 1 98.88 85 HIS A CA 1
ATOM 621 C C . HIS A 1 85 ? -3.533 30.438 20.312 1 98.88 85 HIS A C 1
ATOM 623 O O . HIS A 1 85 ? -2.799 31.391 20.047 1 98.88 85 HIS A O 1
ATOM 629 N N . VAL A 1 86 ? -3.309 29.219 19.891 1 98.94 86 VAL A N 1
ATOM 630 C CA . VAL A 1 86 ? -2.078 28.953 19.141 1 98.94 86 VAL A CA 1
ATOM 631 C C . VAL A 1 86 ? -2.4 28.203 17.859 1 98.94 86 VAL A C 1
ATOM 633 O O . VAL A 1 86 ? -3.092 27.188 17.875 1 98.94 86 VAL A O 1
ATOM 636 N N . LEU A 1 87 ? -2.008 28.703 16.734 1 98.88 87 LEU A N 1
ATOM 637 C CA . LEU A 1 87 ? -1.863 28 15.469 1 98.88 87 LEU A CA 1
ATOM 638 C C . LEU A 1 87 ? -0.392 27.734 15.148 1 98.88 87 LEU A C 1
ATOM 640 O O . LEU A 1 87 ? 0.373 28.688 14.945 1 98.88 87 LEU A O 1
ATOM 644 N N . THR A 1 88 ? 0.018 26.516 15.125 1 98.62 88 THR A N 1
ATOM 645 C CA . THR A 1 88 ? 1.437 26.219 14.945 1 98.62 88 THR A CA 1
ATOM 646 C C . THR A 1 88 ? 1.656 25.328 13.734 1 98.62 88 THR A C 1
ATOM 648 O O . THR A 1 88 ? 0.722 24.672 13.25 1 98.62 88 THR A O 1
ATOM 651 N N . GLU A 1 89 ? 2.836 25.328 13.266 1 97.75 89 GLU A N 1
ATOM 652 C CA . GLU A 1 89 ? 3.211 24.438 12.172 1 97.75 89 GLU A CA 1
ATOM 653 C C . GLU A 1 89 ? 3.287 22.984 12.633 1 97.75 89 GLU A C 1
ATOM 655 O O . GLU A 1 89 ? 3.303 22.703 13.836 1 97.75 89 GLU A O 1
ATOM 660 N N . LYS A 1 90 ? 3.221 22.125 11.68 1 97.5 90 LYS A N 1
ATOM 661 C CA . LYS A 1 90 ? 3.488 20.703 11.922 1 97.5 90 LYS A CA 1
ATOM 662 C C . LYS A 1 90 ? 4.977 20.391 11.797 1 97.5 90 LYS A C 1
ATOM 664 O O . LYS A 1 90 ? 5.703 21.094 11.086 1 97.5 90 LYS A O 1
ATOM 669 N N . PRO A 1 91 ? 5.539 19.422 12.406 1 97.81 91 PRO A N 1
ATOM 670 C CA . PRO A 1 91 ? 4.871 18.672 13.477 1 97.81 91 PRO A CA 1
ATOM 671 C C . PRO A 1 91 ? 4.75 19.484 14.773 1 97.81 91 PRO A C 1
ATOM 673 O O . PRO A 1 91 ? 5.461 20.469 14.953 1 97.81 91 PRO A O 1
ATOM 676 N N . LEU A 1 92 ? 3.854 19.016 15.672 1 98.25 92 LEU A N 1
ATOM 677 C CA . LEU A 1 92 ? 3.604 19.734 16.922 1 98.25 92 LEU A CA 1
ATOM 678 C C . LEU A 1 92 ? 4.879 19.844 17.734 1 98.25 92 LEU A C 1
ATOM 680 O O . LEU A 1 92 ? 5.102 20.859 18.406 1 98.25 92 LEU A O 1
ATOM 684 N N . SER A 1 93 ? 5.656 18.859 17.734 1 98 93 SER A N 1
ATOM 685 C CA . SER A 1 93 ? 6.961 18.766 18.375 1 98 93 SER A CA 1
ATOM 686 C C . SER A 1 93 ? 7.832 17.703 17.703 1 98 93 SER A C 1
ATOM 688 O O . SER A 1 93 ? 7.336 16.891 16.906 1 98 93 SER A O 1
ATOM 690 N N . ASN A 1 94 ? 9.148 17.781 18 1 97.19 94 ASN A N 1
ATOM 691 C CA . ASN A 1 94 ? 10.031 16.75 17.453 1 97.19 94 ASN A CA 1
ATOM 692 C C . ASN A 1 94 ? 10.094 15.523 18.375 1 97.19 94 ASN A C 1
ATOM 694 O O . ASN A 1 94 ? 10.812 14.57 18.078 1 97.19 94 ASN A O 1
ATOM 698 N N . THR A 1 95 ? 9.344 15.578 19.5 1 97.62 95 THR A N 1
ATOM 699 C CA . THR A 1 95 ? 9.25 14.438 20.406 1 97.62 95 THR A CA 1
ATOM 700 C C . THR A 1 95 ? 7.805 14.234 20.859 1 97.62 95 THR A C 1
ATOM 702 O O . THR A 1 95 ? 7.02 15.18 20.906 1 97.62 95 THR A O 1
ATOM 705 N N . VAL A 1 96 ? 7.52 12.992 21.203 1 97.44 96 VAL A N 1
ATOM 706 C CA . VAL A 1 96 ? 6.176 12.688 21.688 1 97.44 96 VAL A CA 1
ATOM 707 C C . VAL A 1 96 ? 5.938 13.344 23.031 1 97.44 96 VAL A C 1
ATOM 709 O O . VAL A 1 96 ? 4.844 13.844 23.312 1 97.44 96 VAL A O 1
ATOM 712 N N . GLU A 1 97 ? 6.934 13.375 23.875 1 98.12 97 GLU A N 1
ATOM 713 C CA . GLU A 1 97 ? 6.816 14.016 25.188 1 98.12 97 GLU A CA 1
ATOM 714 C C . GLU A 1 97 ? 6.535 15.508 25.047 1 98.12 97 GLU A C 1
ATOM 716 O O . GLU A 1 97 ? 5.676 16.047 25.75 1 98.12 97 GLU A O 1
ATOM 721 N N . GLY A 1 98 ? 7.27 16.125 24.156 1 98.44 98 GLY A N 1
ATOM 722 C CA . GLY A 1 98 ? 7.027 17.531 23.891 1 98.44 98 GLY A CA 1
ATOM 723 C C . GLY A 1 98 ? 5.633 17.812 23.375 1 98.44 98 GLY A C 1
ATOM 724 O O . GLY A 1 98 ? 4.98 18.766 23.812 1 98.44 98 GLY A O 1
ATOM 725 N N . ALA A 1 99 ? 5.199 16.984 22.469 1 98.44 99 ALA A N 1
ATOM 726 C CA . ALA A 1 99 ? 3.854 17.125 21.906 1 98.44 99 ALA A CA 1
ATOM 727 C C . ALA A 1 99 ? 2.795 16.984 23 1 98.44 99 ALA A C 1
ATOM 729 O O . ALA A 1 99 ? 1.828 17.75 23.031 1 98.44 99 ALA A O 1
ATOM 730 N N . ARG A 1 100 ? 2.986 16.047 23.875 1 98.12 100 ARG A N 1
ATOM 731 C CA . ARG A 1 100 ? 2.049 15.82 24.969 1 98.12 100 ARG A CA 1
ATOM 732 C C . ARG A 1 100 ? 2.006 17.016 25.906 1 98.12 100 ARG A C 1
ATOM 734 O O . ARG A 1 100 ? 0.937 17.406 26.391 1 98.12 100 ARG A O 1
ATOM 741 N N . ARG A 1 101 ? 3.133 17.594 26.188 1 98.69 101 ARG A N 1
ATOM 742 C CA . ARG A 1 101 ? 3.189 18.766 27.062 1 98.69 101 ARG A CA 1
ATOM 743 C C . ARG A 1 101 ? 2.467 19.953 26.438 1 98.69 101 ARG A C 1
ATOM 745 O O . ARG A 1 101 ? 1.749 20.688 27.125 1 98.69 101 ARG A O 1
ATOM 752 N N . ILE A 1 102 ? 2.646 20.125 25.156 1 98.75 102 ILE A N 1
ATOM 753 C CA . ILE A 1 102 ? 1.957 21.203 24.453 1 98.75 102 ILE A CA 1
ATOM 754 C C . ILE A 1 102 ? 0.451 20.953 24.484 1 98.75 102 ILE A C 1
ATOM 756 O O . ILE A 1 102 ? -0.329 21.875 24.766 1 98.75 102 ILE A O 1
ATOM 760 N N . HIS A 1 103 ? 0.082 19.766 24.141 1 98.5 103 HIS A N 1
ATOM 761 C CA . HIS A 1 103 ? -1.32 19.359 24.172 1 98.5 103 HIS A CA 1
ATOM 762 C C . HIS A 1 103 ? -1.945 19.641 25.531 1 98.5 103 HIS A C 1
ATOM 764 O O . HIS A 1 103 ? -3.023 20.234 25.625 1 98.5 103 HIS A O 1
ATOM 770 N N . ALA A 1 104 ? -1.285 19.25 26.594 1 98.25 104 ALA A N 1
ATOM 771 C CA . ALA A 1 104 ? -1.759 19.453 27.953 1 98.25 104 ALA A CA 1
ATOM 772 C C . ALA A 1 104 ? -1.866 20.922 28.297 1 98.25 104 ALA A C 1
ATOM 774 O O . ALA A 1 104 ? -2.816 21.359 28.953 1 98.25 104 ALA A O 1
ATOM 775 N N . ALA A 1 105 ? -0.906 21.688 27.859 1 98.62 105 ALA A N 1
ATOM 776 C CA . ALA A 1 105 ? -0.901 23.125 28.125 1 98.62 105 ALA A CA 1
ATOM 777 C C . ALA A 1 105 ? -2.113 23.797 27.5 1 98.62 105 ALA A C 1
ATOM 779 O O . ALA A 1 105 ? -2.717 24.688 28.109 1 98.62 105 ALA A O 1
ATOM 780 N N . ALA A 1 106 ? -2.426 23.406 26.297 1 98.62 106 ALA A N 1
ATOM 781 C CA . ALA A 1 106 ? -3.609 23.953 25.641 1 98.62 106 ALA A CA 1
ATOM 782 C C . ALA A 1 106 ? -4.871 23.656 26.438 1 98.62 106 ALA A C 1
ATOM 784 O O . ALA A 1 106 ? -5.703 24.547 26.656 1 98.62 106 ALA A O 1
ATOM 785 N N . ARG A 1 107 ? -4.977 22.453 26.828 1 97.25 107 ARG A N 1
ATOM 786 C CA . ARG A 1 107 ? -6.137 22.016 27.609 1 97.25 107 ARG A CA 1
ATOM 787 C C . ARG A 1 107 ? -6.234 22.766 28.922 1 97.25 107 ARG A C 1
ATOM 789 O O . ARG A 1 107 ? -7.309 23.25 29.297 1 97.25 107 ARG A O 1
ATOM 796 N N . GLU A 1 108 ? -5.184 22.891 29.609 1 97.88 108 GLU A N 1
ATOM 797 C CA . GLU A 1 108 ? -5.141 23.562 30.906 1 97.88 108 GLU A CA 1
ATOM 798 C C . GLU A 1 108 ? -5.5 25.031 30.781 1 97.88 108 GLU A C 1
ATOM 800 O O . GLU A 1 108 ? -6.184 25.594 31.641 1 97.88 108 GLU A O 1
ATOM 805 N N . ALA A 1 109 ? -5.055 25.641 29.734 1 98.25 109 ALA A N 1
ATOM 806 C CA . ALA A 1 109 ? -5.312 27.062 29.5 1 98.25 109 ALA A CA 1
ATOM 807 C C . ALA A 1 109 ? -6.73 27.297 28.984 1 98.25 109 ALA A C 1
ATOM 809 O O . ALA A 1 109 ? -7.223 28.422 28.984 1 98.25 109 ALA A O 1
ATOM 810 N N . GLY A 1 110 ? -7.402 26.188 28.562 1 98.12 110 GLY A N 1
ATOM 811 C CA . GLY A 1 110 ? -8.695 26.328 27.906 1 98.12 110 GLY A CA 1
ATOM 812 C C . GLY A 1 110 ? -8.625 27.109 26.609 1 98.12 110 GLY A C 1
ATOM 813 O O . GLY A 1 110 ? -9.5 27.922 26.312 1 98.12 110 GLY A O 1
ATOM 814 N N . ARG A 1 111 ? -7.523 26.969 25.875 1 98.56 111 ARG A N 1
ATOM 815 C CA . ARG A 1 111 ? -7.309 27.719 24.641 1 98.56 111 ARG A CA 1
ATOM 816 C C . ARG A 1 111 ? -7.199 26.766 23.438 1 98.56 111 ARG A C 1
ATOM 818 O O . ARG A 1 111 ? -6.859 25.594 23.609 1 98.56 111 ARG A O 1
ATOM 825 N N . ALA A 1 112 ? -7.504 27.297 22.25 1 98.69 112 ALA A N 1
ATOM 826 C CA . ALA A 1 112 ? -7.484 26.5 21.031 1 98.69 112 ALA A CA 1
ATOM 827 C C . ALA A 1 112 ? -6.055 26.266 20.547 1 98.69 112 ALA A C 1
ATOM 829 O O . ALA A 1 112 ? -5.203 27.156 20.641 1 98.69 112 ALA A O 1
ATOM 830 N N . LEU A 1 113 ? -5.84 25.078 20.156 1 98.81 113 LEU A N 1
ATOM 831 C CA . LEU A 1 113 ? -4.617 24.688 19.469 1 98.81 113 LEU A CA 1
ATOM 832 C C . LEU A 1 113 ? -4.93 24.141 18.078 1 98.81 113 LEU A C 1
ATOM 834 O O . LEU A 1 113 ? -5.684 23.172 17.938 1 98.81 113 LEU A O 1
ATOM 838 N N . GLY A 1 114 ? -4.41 24.781 17.047 1 98.62 114 GLY A N 1
ATOM 839 C CA . GLY A 1 114 ? -4.43 24.281 15.688 1 98.62 114 GLY A CA 1
ATOM 840 C C . GLY A 1 114 ? -3.053 23.953 15.156 1 98.62 114 GLY A C 1
ATOM 841 O O . GLY A 1 114 ? -2.078 24.641 15.445 1 98.62 114 GLY A O 1
ATOM 842 N N . ALA A 1 115 ? -2.99 22.906 14.414 1 98.38 115 ALA A N 1
ATOM 843 C CA . ALA A 1 115 ? -1.728 22.516 13.789 1 98.38 115 ALA A CA 1
ATOM 844 C C . ALA A 1 115 ? -1.801 22.656 12.273 1 98.38 115 ALA A C 1
ATOM 846 O O . ALA A 1 115 ? -2.838 22.375 11.672 1 98.38 115 ALA A O 1
ATOM 847 N N . GLY A 1 116 ? -0.67 22.984 11.703 1 97.69 116 GLY A N 1
ATOM 848 C CA . GLY A 1 116 ? -0.558 23.344 10.305 1 97.69 116 GLY A CA 1
ATOM 849 C C . GLY A 1 116 ? -0.643 22.156 9.367 1 97.69 116 GLY A C 1
ATOM 850 O O . GLY A 1 116 ? 0.211 22 8.492 1 97.69 116 GLY A O 1
ATOM 851 N N . PHE A 1 117 ? -1.678 21.359 9.477 1 98.38 117 PHE A N 1
ATOM 852 C CA . PHE A 1 117 ? -1.963 20.312 8.508 1 98.38 117 PHE A CA 1
ATOM 853 C C . PHE A 1 117 ? -2.877 20.812 7.402 1 98.38 117 PHE A C 1
ATOM 855 O O . PHE A 1 117 ? -4.004 20.344 7.254 1 98.38 117 PHE A O 1
ATOM 862 N N . ASN A 1 118 ? -2.322 21.656 6.598 1 97.44 118 ASN A N 1
ATOM 863 C CA . ASN A 1 118 ? -3.061 22.438 5.617 1 97.44 118 ASN A CA 1
ATOM 864 C C . ASN A 1 118 ? -3.518 21.594 4.438 1 97.44 118 ASN A C 1
ATOM 866 O O . ASN A 1 118 ? -4.367 22.016 3.65 1 97.44 118 ASN A O 1
ATOM 870 N N . MET A 1 119 ? -3.018 20.328 4.312 1 97.75 119 MET A N 1
ATOM 871 C CA . MET A 1 119 ? -3.396 19.484 3.189 1 97.75 119 MET A CA 1
ATOM 872 C C . MET A 1 119 ? -4.867 19.078 3.279 1 97.75 119 MET A C 1
ATOM 874 O O . MET A 1 119 ? -5.469 18.688 2.279 1 97.75 119 MET A O 1
ATOM 878 N N . ARG A 1 120 ? -5.426 19.172 4.484 1 98.44 120 ARG A N 1
ATOM 879 C CA . ARG A 1 120 ? -6.859 18.938 4.641 1 98.44 120 ARG A CA 1
ATOM 880 C C . ARG A 1 120 ? -7.664 19.859 3.732 1 98.44 120 ARG A C 1
ATOM 882 O O . ARG A 1 120 ? -8.797 19.547 3.371 1 98.44 120 ARG A O 1
ATOM 889 N N . TYR A 1 121 ? -7.031 21 3.34 1 98.19 121 TYR A N 1
ATOM 890 C CA . TYR A 1 121 ? -7.75 22.031 2.602 1 98.19 121 TYR A CA 1
ATOM 891 C C . TYR A 1 121 ? -7.461 21.938 1.109 1 98.19 121 TYR A C 1
ATOM 893 O O . TYR A 1 121 ? -8.047 22.656 0.308 1 98.19 121 TYR A O 1
ATOM 901 N N . TYR A 1 122 ? -6.441 21.109 0.711 1 97.81 122 TYR A N 1
ATOM 902 C CA . TYR A 1 122 ? -6.266 20.875 -0.719 1 97.81 122 TYR A CA 1
ATOM 903 C C . TYR A 1 122 ? -7.547 20.344 -1.344 1 97.81 122 TYR A C 1
ATOM 905 O O . TYR A 1 122 ? -8.156 19.391 -0.821 1 97.81 122 TYR A O 1
ATOM 913 N N . PRO A 1 123 ? -7.949 20.906 -2.469 1 97.25 123 PRO A N 1
ATOM 914 C CA . PRO A 1 123 ? -9.242 20.531 -3.051 1 97.25 123 PRO A CA 1
ATOM 915 C C . PRO A 1 123 ? -9.406 19.031 -3.223 1 97.25 123 PRO A C 1
ATOM 917 O O . PRO A 1 123 ? -10.492 18.484 -2.975 1 97.25 123 PRO A O 1
ATOM 920 N N . ALA A 1 124 ? -8.406 18.344 -3.557 1 97.94 124 ALA A N 1
ATOM 921 C CA . ALA A 1 124 ? -8.477 16.906 -3.807 1 97.94 124 ALA A CA 1
ATOM 922 C C . ALA A 1 124 ? -8.766 16.141 -2.52 1 97.94 124 ALA A C 1
ATOM 924 O O . ALA A 1 124 ? -9.547 15.18 -2.521 1 97.94 124 ALA A O 1
ATOM 925 N N . PHE A 1 125 ? -8.133 16.516 -1.432 1 98.44 125 PHE A N 1
ATOM 926 C CA . PHE A 1 125 ? -8.328 15.812 -0.167 1 98.44 125 PHE A CA 1
ATOM 927 C C . PHE A 1 125 ? -9.633 16.234 0.498 1 98.44 125 PHE A C 1
ATOM 929 O O . PHE A 1 125 ? -10.312 15.422 1.117 1 98.44 125 PHE A O 1
ATOM 936 N N . ALA A 1 126 ? -9.953 17.516 0.353 1 98.19 126 ALA A N 1
ATOM 937 C CA . ALA A 1 126 ? -11.25 18 0.836 1 98.19 126 ALA A CA 1
ATOM 938 C C . ALA A 1 126 ? -12.391 17.25 0.156 1 98.19 126 ALA A C 1
ATOM 940 O O . ALA A 1 126 ? -13.383 16.891 0.799 1 98.19 126 ALA A O 1
ATOM 941 N N . TYR A 1 127 ? -12.227 17.047 -1.128 1 98.56 127 TYR A N 1
ATOM 942 C CA . TYR A 1 127 ? -13.227 16.312 -1.895 1 98.56 127 TYR A CA 1
ATOM 943 C C . TYR A 1 127 ? -13.414 14.906 -1.344 1 98.56 127 TYR A C 1
ATOM 945 O O . TYR A 1 127 ? -14.547 14.43 -1.198 1 98.56 127 TYR A O 1
ATOM 953 N N . VAL A 1 128 ? -12.367 14.234 -1.029 1 98.88 128 VAL A N 1
ATOM 954 C CA . VAL A 1 128 ? -12.438 12.891 -0.464 1 98.88 128 VAL A CA 1
ATOM 955 C C . VAL A 1 128 ? -13.25 12.914 0.827 1 98.88 128 VAL A C 1
ATOM 957 O O . VAL A 1 128 ? -14.156 12.094 1.016 1 98.88 128 VAL A O 1
ATOM 960 N N . LYS A 1 129 ? -12.945 13.805 1.72 1 98.75 129 LYS A N 1
ATOM 961 C CA . LYS A 1 129 ? -13.664 13.914 2.986 1 98.75 129 LYS A CA 1
ATOM 962 C C . LYS A 1 129 ? -15.156 14.156 2.754 1 98.75 129 LYS A C 1
ATOM 964 O O . LYS A 1 129 ? -16 13.555 3.426 1 98.75 129 LYS A O 1
ATOM 969 N N . ASN A 1 130 ? -15.461 15.047 1.812 1 98.44 130 ASN A N 1
ATOM 970 C CA . ASN A 1 130 ? -16.859 15.344 1.496 1 98.44 130 ASN A CA 1
ATOM 971 C C . ASN A 1 130 ? -17.594 14.102 1.014 1 98.44 130 ASN A C 1
ATOM 973 O O . ASN A 1 130 ? -18.75 13.867 1.396 1 98.44 130 ASN A O 1
ATOM 977 N N . VAL A 1 131 ? -16.984 13.344 0.182 1 98.75 131 VAL A N 1
ATOM 978 C CA . VAL A 1 131 ? -17.547 12.109 -0.349 1 98.75 131 VAL A CA 1
ATOM 979 C C . VAL A 1 131 ? -17.875 11.156 0.797 1 98.75 131 VAL A C 1
ATOM 981 O O . VAL A 1 131 ? -18.953 10.547 0.821 1 98.75 131 VAL A O 1
ATOM 984 N N . LEU A 1 132 ? -16.969 11.008 1.744 1 98.56 132 LEU A N 1
ATOM 985 C CA . LEU A 1 132 ? -17.172 10.133 2.891 1 98.56 132 LEU A CA 1
ATOM 986 C C . LEU A 1 132 ? -18.297 10.641 3.773 1 98.56 132 LEU A C 1
ATOM 988 O O . LEU A 1 132 ? -19.156 9.859 4.207 1 98.56 132 LEU A O 1
ATOM 992 N N . ASP A 1 133 ? -18.328 11.922 4.012 1 97.81 133 ASP A N 1
ATOM 993 C CA . ASP A 1 133 ? -19.344 12.523 4.879 1 97.81 133 ASP A CA 1
ATOM 994 C C . ASP A 1 133 ? -20.734 12.359 4.293 1 97.81 133 ASP A C 1
ATOM 996 O O . ASP A 1 133 ? -21.719 12.227 5.0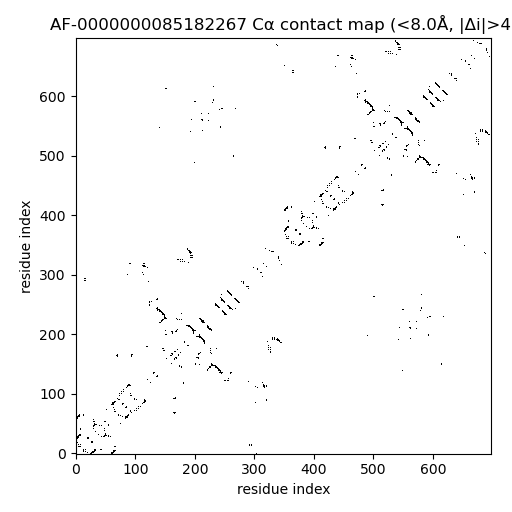31 1 97.81 133 ASP A O 1
ATOM 1000 N N . GLN A 1 134 ? -20.797 12.344 2.994 1 98.19 134 GLN A N 1
ATOM 1001 C CA . GLN A 1 134 ? -22.094 12.219 2.312 1 98.19 134 GLN A CA 1
ATOM 1002 C C . GLN A 1 134 ? -22.484 10.758 2.139 1 98.19 134 GLN A C 1
ATOM 1004 O O . GLN A 1 134 ? -23.594 10.461 1.68 1 98.19 134 GLN A O 1
ATOM 1009 N N . GLY A 1 135 ? -21.609 9.852 2.395 1 98.19 135 GLY A N 1
ATOM 1010 C CA . GLY A 1 135 ? -21.891 8.43 2.303 1 98.19 135 GLY A CA 1
ATOM 1011 C C . GLY A 1 135 ? -21.984 7.934 0.873 1 98.19 135 GLY A C 1
ATOM 1012 O O . GLY A 1 135 ? -22.672 6.945 0.603 1 98.19 135 GLY A O 1
ATOM 1013 N N . LEU A 1 136 ? -21.312 8.594 -0.021 1 98.44 136 LEU A N 1
ATOM 1014 C CA . LEU A 1 136 ? -21.516 8.344 -1.443 1 98.44 136 LEU A CA 1
ATOM 1015 C C . LEU A 1 136 ? -20.953 6.98 -1.84 1 98.44 136 LEU A C 1
ATOM 1017 O O . LEU A 1 136 ? -21.312 6.43 -2.881 1 98.44 136 LEU A O 1
ATOM 1021 N N . ILE A 1 137 ? -20.078 6.414 -1.025 1 98.56 137 ILE A N 1
ATOM 1022 C CA . ILE A 1 137 ? -19.438 5.16 -1.434 1 98.56 137 ILE A CA 1
ATOM 1023 C C . ILE A 1 137 ? -19.828 4.051 -0.458 1 98.56 137 ILE A C 1
ATOM 1025 O O . ILE A 1 137 ? -19.156 3.016 -0.394 1 98.56 137 ILE A O 1
ATOM 1029 N N . GLY A 1 138 ? -20.797 4.25 0.364 1 98.25 138 GLY A N 1
ATOM 1030 C CA . GLY A 1 138 ? -21.281 3.24 1.293 1 98.25 138 GLY A CA 1
ATOM 1031 C C . GLY A 1 138 ? -20.406 3.09 2.52 1 98.25 138 GLY A C 1
ATOM 1032 O O . GLY A 1 138 ? -19.797 4.059 2.973 1 98.25 138 GLY A O 1
ATOM 1033 N N . GLU A 1 139 ? -20.453 1.903 3.135 1 97.75 139 GLU A N 1
ATOM 1034 C CA . GLU A 1 139 ? -19.625 1.633 4.309 1 97.75 139 GLU A CA 1
ATOM 1035 C C . GLU A 1 139 ? -18.156 1.469 3.928 1 97.75 139 GLU A C 1
ATOM 1037 O O . GLU A 1 139 ? -17.828 0.701 3.021 1 97.75 139 GLU A O 1
ATOM 1042 N N . ILE A 1 140 ? -17.297 2.135 4.613 1 98.44 140 ILE A N 1
ATOM 1043 C CA . ILE A 1 140 ? -15.883 2.133 4.285 1 98.44 140 ILE A CA 1
ATOM 1044 C C . ILE A 1 140 ? -15.258 0.809 4.711 1 98.44 140 ILE A C 1
ATOM 1046 O O . ILE A 1 140 ? -15.453 0.356 5.84 1 98.44 140 ILE A O 1
ATOM 1050 N N . ASP A 1 141 ? -14.5 0.217 3.789 1 98.38 141 ASP A N 1
ATOM 1051 C CA . ASP A 1 141 ? -13.828 -1.044 4.09 1 98.38 141 ASP A CA 1
ATOM 1052 C C . ASP A 1 141 ? -12.367 -0.812 4.469 1 98.38 141 ASP A C 1
ATOM 1054 O O . ASP A 1 141 ? -11.883 -1.382 5.449 1 98.38 141 ASP A O 1
ATOM 1058 N N . HIS A 1 142 ? -11.664 -0.068 3.656 1 98.56 142 HIS A N 1
ATOM 1059 C CA . HIS A 1 142 ? -10.258 0.195 3.957 1 98.56 142 HIS A CA 1
ATOM 1060 C C . HIS A 1 142 ? -9.773 1.463 3.262 1 98.56 142 HIS A C 1
ATOM 1062 O O . HIS A 1 142 ? -10.469 2.012 2.406 1 98.56 142 HIS A O 1
ATOM 1068 N N . ILE A 1 143 ? -8.625 1.909 3.682 1 98.81 143 ILE A N 1
ATOM 1069 C CA . ILE A 1 143 ? -8.023 3.125 3.146 1 98.81 143 ILE A CA 1
ATOM 1070 C C . ILE A 1 143 ? -6.57 2.854 2.76 1 98.81 143 ILE A C 1
ATOM 1072 O O . ILE A 1 143 ? -5.891 2.051 3.402 1 98.81 143 ILE A O 1
ATOM 1076 N N . ARG A 1 144 ? -6.098 3.43 1.701 1 98.81 144 ARG A N 1
ATOM 1077 C CA . ARG A 1 144 ? -4.695 3.469 1.306 1 98.81 144 ARG A CA 1
ATOM 1078 C C . ARG A 1 144 ? -4.141 4.887 1.383 1 98.81 144 ARG A C 1
ATOM 1080 O O . ARG A 1 144 ? -4.75 5.824 0.858 1 98.81 144 ARG A O 1
ATOM 1087 N N . VAL A 1 145 ? -3.062 5.008 2.025 1 98.88 145 VAL A N 1
ATOM 1088 C CA . VAL A 1 145 ? -2.475 6.324 2.254 1 98.88 145 VAL A CA 1
ATOM 1089 C C . VAL A 1 145 ? -1.003 6.312 1.848 1 98.88 145 VAL A C 1
ATOM 1091 O O . VAL A 1 145 ? -0.254 5.414 2.236 1 98.88 145 VAL A O 1
ATOM 1094 N N . TYR A 1 146 ? -0.595 7.316 1.089 1 98.81 146 TYR A N 1
ATOM 1095 C CA . TYR A 1 146 ? 0.76 7.328 0.549 1 98.81 146 TYR A CA 1
ATOM 1096 C C . TYR A 1 146 ? 1.32 8.742 0.511 1 98.81 146 TYR A C 1
ATOM 1098 O O . TYR A 1 146 ? 0.617 9.688 0.139 1 98.81 146 TYR A O 1
ATOM 1106 N N . GLY A 1 147 ? 2.523 8.953 0.911 1 98.5 147 GLY A N 1
ATOM 1107 C CA . GLY A 1 147 ? 3.307 10.164 0.735 1 98.5 147 GLY A CA 1
ATOM 1108 C C . GLY A 1 147 ? 4.77 9.891 0.441 1 98.5 147 GLY A C 1
ATOM 1109 O O . GLY A 1 147 ? 5.434 9.164 1.183 1 98.5 147 GLY A O 1
ATOM 1110 N N . GLY A 1 148 ? 5.227 10.438 -0.657 1 97.69 148 GLY A N 1
ATOM 1111 C CA . GLY A 1 148 ? 6.617 10.148 -0.971 1 97.69 148 GLY A CA 1
ATOM 1112 C C . GLY A 1 148 ? 7.266 11.219 -1.83 1 97.69 148 GLY A C 1
ATOM 1113 O O . GLY A 1 148 ? 6.574 12 -2.484 1 97.69 148 GLY A O 1
ATOM 1114 N N . HIS A 1 149 ? 8.594 11.312 -1.757 1 96.5 149 HIS A N 1
ATOM 1115 C CA . HIS A 1 149 ? 9.461 12.047 -2.674 1 96.5 149 HIS A CA 1
ATOM 1116 C C . HIS A 1 149 ? 10.859 11.445 -2.701 1 96.5 149 HIS A C 1
ATOM 1118 O O . HIS A 1 149 ? 11.109 10.398 -2.096 1 96.5 149 HIS A O 1
ATOM 1124 N N . GLY A 1 150 ? 11.812 12.117 -3.369 1 93.31 150 GLY A N 1
ATOM 1125 C CA . GLY A 1 150 ? 13.109 11.531 -3.645 1 93.31 150 GLY A CA 1
ATOM 1126 C C . GLY A 1 150 ? 14.141 11.82 -2.57 1 93.31 150 GLY A C 1
ATOM 1127 O O . GLY A 1 150 ? 15.336 11.625 -2.779 1 93.31 150 GLY A O 1
ATOM 1128 N N . GLY A 1 151 ? 13.75 12.43 -1.532 1 92.69 151 GLY A N 1
ATOM 1129 C CA . GLY A 1 151 ? 14.594 12.5 -0.35 1 92.69 151 GLY A CA 1
ATOM 1130 C C . GLY A 1 151 ? 15.461 13.742 -0.312 1 92.69 151 GLY A C 1
ATOM 1131 O O . GLY A 1 151 ? 14.969 14.852 -0.5 1 92.69 151 GLY A O 1
ATOM 1132 N N . LEU A 1 152 ? 16.75 13.57 0.084 1 86.5 152 LEU A N 1
ATOM 1133 C CA . LEU A 1 152 ? 17.625 14.586 0.658 1 86.5 152 LEU A CA 1
ATOM 1134 C C . LEU A 1 152 ? 17.844 15.742 -0.318 1 86.5 152 LEU A C 1
ATOM 1136 O O . LEU A 1 152 ? 18 16.891 0.097 1 86.5 152 LEU A O 1
ATOM 1140 N N . SER A 1 153 ? 17.797 15.453 -1.536 1 83.19 153 SER A N 1
ATOM 1141 C CA . SER A 1 153 ? 18.016 16.516 -2.518 1 83.19 153 SER A CA 1
ATOM 1142 C C . SER A 1 153 ? 16.891 17.531 -2.496 1 83.19 153 SER A C 1
ATOM 1144 O O . SER A 1 153 ? 17.016 18.625 -3.055 1 83.19 153 SER A O 1
ATOM 1146 N N . ASN A 1 154 ? 15.859 17.219 -1.827 1 84.25 154 ASN A N 1
ATOM 1147 C CA . ASN A 1 154 ? 14.688 18.078 -1.792 1 84.25 154 ASN A CA 1
ATOM 1148 C C . ASN A 1 154 ? 14.711 19.016 -0.582 1 84.25 154 ASN A C 1
ATOM 1150 O O . ASN A 1 154 ? 13.805 19.828 -0.402 1 84.25 154 ASN A O 1
ATOM 1154 N N . PHE A 1 155 ? 15.805 18.891 0.186 1 88.5 155 PHE A N 1
ATOM 1155 C CA . PHE A 1 155 ? 15.859 19.688 1.401 1 88.5 155 PHE A CA 1
ATOM 1156 C C . PHE A 1 155 ? 16.844 20.844 1.244 1 88.5 155 PHE A C 1
ATOM 1158 O O . PHE A 1 155 ? 17.891 20.688 0.615 1 88.5 155 PHE A O 1
ATOM 1165 N N . ALA A 1 156 ? 16.453 21.953 1.887 1 84.06 156 ALA A N 1
ATOM 1166 C CA . ALA A 1 156 ? 17.312 23.141 1.837 1 84.06 156 ALA A CA 1
ATOM 1167 C C . ALA A 1 156 ? 18.25 23.188 3.035 1 84.06 156 ALA A C 1
ATOM 1169 O O . ALA A 1 156 ? 19.344 23.766 2.955 1 84.06 156 ALA A O 1
ATOM 1170 N N . ASN A 1 157 ? 17.766 22.578 4.113 1 88.19 157 ASN A N 1
ATOM 1171 C CA . ASN A 1 157 ? 18.516 22.672 5.355 1 88.19 157 ASN A CA 1
ATOM 1172 C C . ASN A 1 157 ? 18.609 21.312 6.051 1 88.19 157 ASN A C 1
ATOM 1174 O O . ASN A 1 157 ? 17.688 20.5 5.965 1 88.19 157 ASN A O 1
ATOM 1178 N N . GLU A 1 158 ? 19.641 21.125 6.82 1 87.06 158 GLU A N 1
ATOM 1179 C CA . GLU A 1 158 ? 19.891 19.859 7.504 1 87.06 158 GLU A CA 1
ATOM 1180 C C . GLU A 1 158 ? 18.859 19.625 8.609 1 87.06 158 GLU A C 1
ATOM 1182 O O . GLU A 1 158 ? 18.531 18.484 8.914 1 87.06 158 GLU A O 1
ATOM 1187 N N . TRP A 1 159 ? 18.406 20.703 9.211 1 87.94 159 TRP A N 1
ATOM 1188 C CA . TRP A 1 159 ? 17.5 20.547 10.336 1 87.94 159 TRP A CA 1
ATOM 1189 C C . TRP A 1 159 ? 16.172 19.922 9.891 1 87.94 159 TRP A C 1
ATOM 1191 O O . TRP A 1 159 ? 15.406 19.438 10.719 1 87.94 159 TRP A O 1
ATOM 1201 N N . GLU A 1 160 ? 15.984 19.859 8.617 1 90.69 160 GLU A N 1
ATOM 1202 C CA . GLU A 1 160 ? 14.734 19.344 8.07 1 90.69 160 GLU A CA 1
ATOM 1203 C C . GLU A 1 160 ? 14.727 17.812 8.062 1 90.69 160 GLU A C 1
ATOM 1205 O O . GLU A 1 160 ? 13.664 17.203 7.949 1 90.69 160 GLU A O 1
ATOM 1210 N N . TYR A 1 161 ? 15.961 17.219 8.18 1 93.12 161 TYR A N 1
ATOM 1211 C CA . TYR A 1 161 ? 15.945 15.773 8.008 1 93.12 161 TYR A CA 1
ATOM 1212 C C . TYR A 1 161 ? 16.781 15.086 9.086 1 93.12 161 TYR A C 1
ATOM 1214 O O . TYR A 1 161 ? 16.812 13.859 9.156 1 93.12 161 TYR A O 1
ATOM 1222 N N . ARG A 1 162 ? 17.406 15.875 9.906 1 94.94 162 ARG A N 1
ATOM 1223 C CA . ARG A 1 162 ? 18.156 15.281 11.008 1 94.94 162 ARG A CA 1
ATOM 1224 C C . ARG A 1 162 ? 17.25 15.039 12.211 1 94.94 162 ARG A C 1
ATOM 1226 O O . ARG A 1 162 ? 16.688 15.984 12.773 1 94.94 162 ARG A O 1
ATOM 1233 N N . ALA A 1 163 ? 17.266 13.906 12.688 1 95.19 163 ALA A N 1
ATOM 1234 C CA . ALA A 1 163 ? 16.266 13.414 13.633 1 95.19 163 ALA A CA 1
ATOM 1235 C C . ALA A 1 163 ? 16.266 14.242 14.914 1 95.19 163 ALA A C 1
ATOM 1237 O O . ALA A 1 163 ? 15.211 14.578 15.445 1 95.19 163 ALA A O 1
ATOM 1238 N N . PRO A 1 164 ? 17.359 14.609 15.477 1 94.5 164 PRO A N 1
ATOM 1239 C CA . PRO A 1 164 ? 17.328 15.398 16.719 1 94.5 164 PRO A CA 1
ATOM 1240 C C . PRO A 1 164 ? 16.578 16.719 16.547 1 94.5 164 PRO A C 1
ATOM 1242 O O . PRO A 1 164 ? 16.078 17.266 17.531 1 94.5 164 PRO A O 1
ATOM 1245 N N . MET A 1 165 ? 16.453 17.156 15.32 1 95 165 MET A N 1
ATOM 1246 C CA . MET A 1 165 ? 15.805 18.438 15.078 1 95 165 MET A CA 1
ATOM 1247 C C . MET A 1 165 ? 14.43 18.234 14.453 1 95 165 MET A C 1
ATOM 1249 O O . MET A 1 165 ? 13.461 18.906 14.836 1 95 165 MET A O 1
ATOM 1253 N N . SER A 1 166 ? 14.305 17.312 13.57 1 94.69 166 SER A N 1
ATOM 1254 C CA . SER A 1 166 ? 13.086 17.141 12.781 1 94.69 166 SER A CA 1
ATOM 1255 C C . SER A 1 166 ? 12.133 16.156 13.453 1 94.69 166 SER A C 1
ATOM 1257 O O . SER A 1 166 ? 10.938 16.125 13.141 1 94.69 166 SER A O 1
ATOM 1259 N N . GLY A 1 167 ? 12.656 15.328 14.375 1 96.5 167 GLY A N 1
ATOM 1260 C CA . GLY A 1 167 ? 11.898 14.227 14.938 1 96.5 167 GLY A CA 1
ATOM 1261 C C . GLY A 1 167 ? 12.172 12.898 14.25 1 96.5 167 GLY A C 1
ATOM 1262 O O . GLY A 1 167 ? 12.289 11.867 14.906 1 96.5 167 GLY A O 1
ATOM 1263 N N . GLY A 1 168 ? 12.352 12.938 12.93 1 97.69 168 GLY A N 1
ATOM 1264 C CA . GLY A 1 168 ? 12.602 11.75 12.125 1 97.69 168 GLY A CA 1
ATOM 1265 C C . GLY A 1 168 ? 12.703 12.047 10.648 1 97.69 168 GLY A C 1
ATOM 1266 O O . GLY A 1 168 ? 13.086 13.148 10.25 1 97.69 168 GLY A O 1
ATOM 1267 N N . GLY A 1 169 ? 12.516 10.977 9.906 1 97.75 169 GLY A N 1
ATOM 1268 C CA . GLY A 1 169 ? 12.703 11.094 8.469 1 97.75 169 GLY A CA 1
ATOM 1269 C C . GLY A 1 169 ? 11.398 11.266 7.715 1 97.75 169 GLY A C 1
ATOM 1270 O O . GLY A 1 169 ? 10.633 12.195 7.996 1 97.75 169 GLY A O 1
ATOM 1271 N N . ALA A 1 170 ? 11.109 10.352 6.832 1 98.25 170 ALA A N 1
ATOM 1272 C CA . ALA A 1 170 ? 9.977 10.445 5.906 1 98.25 170 ALA A CA 1
ATOM 1273 C C . ALA A 1 170 ? 8.656 10.555 6.66 1 98.25 170 ALA A C 1
ATOM 1275 O O . ALA A 1 170 ? 7.746 11.266 6.23 1 98.25 170 ALA A O 1
ATOM 1276 N N . LEU A 1 171 ? 8.477 9.898 7.754 1 98.5 171 LEU A N 1
ATOM 1277 C CA . LEU A 1 171 ? 7.262 9.906 8.555 1 98.5 171 LEU A CA 1
ATOM 1278 C C . LEU A 1 171 ? 6.961 11.305 9.078 1 98.5 171 LEU A C 1
ATOM 1280 O O . LEU A 1 171 ? 5.797 11.68 9.25 1 98.5 171 LEU A O 1
ATOM 1284 N N . TRP A 1 172 ? 7.988 12.078 9.32 1 98 172 TRP A N 1
ATOM 1285 C CA . TRP A 1 172 ? 7.855 13.383 9.953 1 98 172 TRP A CA 1
ATOM 1286 C C . TRP A 1 172 ? 7.785 14.492 8.906 1 98 172 TRP A C 1
ATOM 1288 O O . TRP A 1 172 ? 7.332 15.602 9.203 1 98 172 TRP A O 1
ATOM 1298 N N . ASP A 1 173 ? 8.281 14.148 7.758 1 96.5 173 ASP A N 1
ATOM 1299 C CA . ASP A 1 173 ? 8.359 15.117 6.676 1 96.5 173 ASP A CA 1
ATOM 1300 C C . ASP A 1 173 ? 7.125 15.055 5.781 1 96.5 173 ASP A C 1
ATOM 1302 O O . ASP A 1 173 ? 6.078 15.609 6.125 1 96.5 173 ASP A O 1
ATOM 1306 N N . VAL A 1 174 ? 7.125 14.289 4.812 1 96.38 174 VAL A N 1
ATOM 1307 C CA . VAL A 1 174 ? 6.004 14.172 3.883 1 96.38 174 VAL A CA 1
ATOM 1308 C C . VAL A 1 174 ? 4.922 13.281 4.488 1 96.38 174 VAL A C 1
ATOM 1310 O O . VAL A 1 174 ? 3.729 13.523 4.297 1 96.38 174 VAL A O 1
ATOM 1313 N N . GLY A 1 175 ? 5.309 12.328 5.25 1 98.31 175 GLY A N 1
ATOM 1314 C CA . GLY A 1 175 ? 4.41 11.328 5.801 1 98.31 175 GLY A CA 1
ATOM 1315 C C . GLY A 1 175 ? 3.461 11.891 6.844 1 98.31 175 GLY A C 1
ATOM 1316 O O . GLY A 1 175 ? 2.332 11.414 6.984 1 98.31 175 GLY A O 1
ATOM 1317 N N . ILE A 1 176 ? 3.877 12.852 7.555 1 98.5 176 ILE A N 1
ATOM 1318 C CA . ILE A 1 176 ? 3.088 13.32 8.695 1 98.5 176 ILE A CA 1
ATOM 1319 C C . ILE A 1 176 ? 1.793 13.953 8.195 1 98.5 176 ILE A C 1
ATOM 1321 O O . ILE A 1 176 ? 0.756 13.867 8.859 1 98.5 176 ILE A O 1
ATOM 1325 N N . HIS A 1 177 ? 1.84 14.633 7.043 1 98.62 177 HIS A N 1
ATOM 1326 C CA . HIS A 1 177 ? 0.624 15.133 6.414 1 98.62 177 HIS A CA 1
ATOM 1327 C C . HIS A 1 177 ? -0.349 14 6.109 1 98.62 177 HIS A C 1
ATOM 1329 O O . HIS A 1 177 ? -1.555 14.133 6.332 1 98.62 177 HIS A O 1
ATOM 1335 N N . MET A 1 178 ? 0.2 12.953 5.668 1 98.81 178 MET A N 1
ATOM 1336 C CA . MET A 1 178 ? -0.631 11.82 5.266 1 98.81 178 MET A CA 1
ATOM 1337 C C . MET A 1 178 ? -1.128 11.055 6.484 1 98.81 178 MET A C 1
ATOM 1339 O O . MET A 1 178 ? -2.236 10.516 6.473 1 98.81 178 MET A O 1
ATOM 1343 N N . THR A 1 179 ? -0.312 11.031 7.52 1 98.88 179 THR A N 1
ATOM 1344 C CA . THR A 1 179 ? -0.781 10.508 8.797 1 98.88 179 THR A CA 1
ATOM 1345 C C . THR A 1 179 ? -2.002 11.281 9.281 1 98.88 179 THR A C 1
ATOM 1347 O O . THR A 1 179 ? -2.994 10.688 9.711 1 98.88 179 THR A O 1
ATOM 1350 N N . ASP A 1 180 ? -1.894 12.531 9.203 1 98.81 180 ASP A N 1
ATOM 1351 C CA . ASP A 1 180 ? -3.01 13.383 9.609 1 98.81 180 ASP A CA 1
ATOM 1352 C C . ASP A 1 180 ? -4.242 13.117 8.75 1 98.81 180 ASP A C 1
ATOM 1354 O O . ASP A 1 180 ? -5.359 13.031 9.258 1 98.81 180 ASP A O 1
ATOM 1358 N N . ILE A 1 181 ? -4.039 13.023 7.426 1 98.81 181 ILE A N 1
ATOM 1359 C CA . ILE A 1 181 ? -5.152 12.758 6.52 1 98.81 181 ILE A CA 1
ATOM 1360 C C . ILE A 1 181 ? -5.801 11.422 6.879 1 98.81 181 ILE A C 1
ATOM 1362 O O . ILE A 1 181 ? -7.027 11.312 6.918 1 98.81 181 ILE A O 1
ATOM 1366 N N . ALA A 1 182 ? -4.996 10.422 7.152 1 98.81 182 ALA A N 1
ATOM 1367 C CA . ALA A 1 182 ? -5.523 9.125 7.57 1 98.81 182 ALA A CA 1
ATOM 1368 C C . ALA A 1 182 ? -6.383 9.266 8.82 1 98.81 182 ALA A C 1
ATOM 1370 O O . ALA A 1 182 ? -7.516 8.781 8.867 1 98.81 182 ALA A O 1
ATOM 1371 N N . HIS A 1 183 ? -5.84 9.906 9.781 1 98.25 183 HIS A N 1
ATOM 1372 C CA . HIS A 1 183 ? -6.555 10.117 11.039 1 98.25 183 HIS A CA 1
ATOM 1373 C C . HIS A 1 183 ? -7.848 10.891 10.812 1 98.25 183 HIS A C 1
ATOM 1375 O O . HIS A 1 183 ? -8.883 10.578 11.406 1 98.25 183 HIS A O 1
ATOM 1381 N N . TYR A 1 184 ? -7.75 11.898 9.992 1 98.44 184 TYR A N 1
ATOM 1382 C CA . TYR A 1 184 ? -8.867 12.773 9.664 1 98.44 184 TYR A CA 1
ATOM 1383 C C . TYR A 1 184 ? -10 11.992 9 1 98.44 184 TYR A C 1
ATOM 1385 O O . TYR A 1 184 ? -11.172 12.25 9.258 1 98.44 184 TYR A O 1
ATOM 1393 N N . LEU A 1 185 ? -9.648 11.008 8.203 1 98.38 185 LEU A N 1
ATOM 1394 C CA . LEU A 1 185 ? -10.633 10.258 7.426 1 98.38 185 LEU A CA 1
ATOM 1395 C C . LEU A 1 185 ? -11.141 9.055 8.219 1 98.38 185 LEU A C 1
ATOM 1397 O O . LEU A 1 185 ? -12.32 8.711 8.148 1 98.38 185 LEU A O 1
ATOM 1401 N N . MET A 1 186 ? -10.305 8.445 8.992 1 96.38 186 MET A N 1
ATOM 1402 C CA . MET A 1 186 ? -10.617 7.152 9.602 1 96.38 186 MET A CA 1
ATOM 1403 C C . MET A 1 186 ? -11.133 7.332 11.023 1 96.38 186 MET A C 1
ATOM 1405 O O . MET A 1 186 ? -11.727 6.414 11.594 1 96.38 186 MET A O 1
ATOM 1409 N N . GLY A 1 187 ? -10.844 8.461 11.625 1 96.31 187 GLY A N 1
ATOM 1410 C CA . GLY A 1 187 ? -11.031 8.609 13.055 1 96.31 187 GLY A CA 1
ATOM 1411 C C . GLY A 1 187 ? -9.805 8.234 13.867 1 96.31 187 GLY A C 1
ATOM 1412 O O . GLY A 1 187 ? -8.719 8.055 13.305 1 96.31 187 GLY A O 1
ATOM 1413 N N . ASP A 1 188 ? -9.938 8.117 15.125 1 97.56 188 ASP A N 1
ATOM 1414 C CA . ASP A 1 188 ? -8.828 7.926 16.047 1 97.56 188 ASP A CA 1
ATOM 1415 C C . ASP A 1 188 ? -8.07 6.637 15.742 1 97.56 188 ASP A C 1
ATOM 1417 O O . ASP A 1 188 ? -8.617 5.539 15.875 1 97.56 188 ASP A O 1
ATOM 1421 N N . ILE A 1 189 ? -6.863 6.75 15.32 1 98.44 189 ILE A N 1
ATOM 1422 C CA . ILE A 1 189 ? -5.984 5.609 15.078 1 98.44 189 ILE A CA 1
ATOM 1423 C C . ILE A 1 189 ? -5.387 5.125 16.391 1 98.44 189 ILE A C 1
ATOM 1425 O O . ILE A 1 189 ? -4.695 5.879 17.078 1 98.44 189 ILE A O 1
ATOM 1429 N N . VAL A 1 190 ? -5.543 3.805 16.719 1 98.25 190 VAL A N 1
ATOM 1430 C CA . VAL A 1 190 ? -5.211 3.379 18.062 1 98.25 190 VAL A CA 1
ATOM 1431 C C . VAL A 1 190 ? -4.238 2.203 18.016 1 98.25 190 VAL A C 1
ATOM 1433 O O . VAL A 1 190 ? -3.684 1.805 19.047 1 98.25 190 VAL A O 1
ATOM 1436 N N . GLU A 1 191 ? -4.023 1.635 16.891 1 98.69 191 GLU A N 1
ATOM 1437 C CA . GLU A 1 191 ? -3.1 0.515 16.75 1 98.69 191 GLU A CA 1
ATOM 1438 C C . GLU A 1 191 ? -2.275 0.635 15.469 1 98.69 191 GLU A C 1
ATOM 1440 O O . GLU A 1 191 ? -2.812 0.951 14.406 1 98.69 191 GLU A O 1
ATOM 1445 N N . ILE A 1 192 ? -0.934 0.366 15.625 1 98.81 192 ILE A N 1
ATOM 1446 C CA . ILE A 1 192 ? 0.007 0.552 14.531 1 98.81 192 ILE A CA 1
ATOM 1447 C C . ILE A 1 192 ? 0.963 -0.637 14.461 1 98.81 192 ILE A C 1
ATOM 1449 O O . ILE A 1 192 ? 1.613 -0.976 15.453 1 98.81 192 ILE A O 1
ATOM 1453 N N . TYR A 1 193 ? 1.037 -1.273 13.32 1 98.94 193 TYR A N 1
ATOM 1454 C CA . TYR A 1 193 ? 2.145 -2.164 12.992 1 98.94 193 TYR A CA 1
ATOM 1455 C C . TYR A 1 193 ? 2.949 -1.621 11.82 1 98.94 193 TYR A C 1
ATOM 1457 O O . TYR A 1 193 ? 2.387 -1.307 10.766 1 98.94 193 TYR A O 1
ATOM 1465 N N . GLY A 1 194 ? 4.199 -1.476 12.008 1 98.69 194 GLY A N 1
ATOM 1466 C CA . GLY A 1 194 ? 4.957 -0.858 10.93 1 98.69 194 GLY A CA 1
ATOM 1467 C C . GLY A 1 194 ? 6.371 -1.396 10.805 1 98.69 194 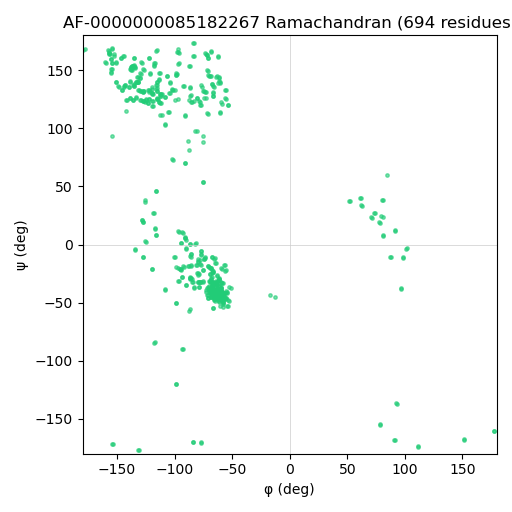GLY A C 1
ATOM 1468 O O . GLY A 1 194 ? 6.859 -2.08 11.711 1 98.69 194 GLY A O 1
ATOM 1469 N N . VAL A 1 195 ? 6.969 -1.19 9.648 1 98.75 195 VAL A N 1
ATOM 1470 C CA . VAL A 1 195 ? 8.359 -1.465 9.32 1 98.75 195 VAL A CA 1
ATOM 1471 C C . VAL A 1 195 ? 9.008 -0.212 8.734 1 98.75 195 VAL A C 1
ATOM 1473 O O . VAL A 1 195 ? 8.508 0.364 7.77 1 98.75 195 VAL A O 1
ATOM 1476 N N . ALA A 1 196 ? 10.07 0.195 9.352 1 98.5 196 ALA A N 1
ATOM 1477 C CA . ALA A 1 196 ? 10.797 1.375 8.891 1 98.5 196 ALA A CA 1
ATOM 1478 C C . ALA A 1 196 ? 12.242 1.025 8.547 1 98.5 196 ALA A C 1
ATOM 1480 O O . ALA A 1 196 ? 12.82 0.104 9.125 1 98.5 196 ALA A O 1
ATOM 1481 N N . SER A 1 197 ? 12.781 1.728 7.547 1 97.75 197 SER A N 1
ATOM 1482 C CA . SER A 1 197 ? 14.164 1.502 7.133 1 97.75 197 SER A CA 1
ATOM 1483 C C . SER A 1 197 ? 14.906 2.82 6.941 1 97.75 197 SER A C 1
ATOM 1485 O O . SER A 1 197 ? 14.289 3.865 6.738 1 97.75 197 SER A O 1
ATOM 1487 N N . GLU A 1 198 ? 16.172 2.842 7.117 1 96.88 198 GLU A N 1
ATOM 1488 C CA . GLU A 1 198 ? 17.094 3.941 6.859 1 96.88 198 GLU A CA 1
ATOM 1489 C C . GLU A 1 198 ? 18.234 3.504 5.945 1 96.88 198 GLU A C 1
ATOM 1491 O O . GLU A 1 198 ? 19.375 3.932 6.117 1 96.88 198 GLU A O 1
ATOM 1496 N N . LYS A 1 199 ? 17.953 2.719 5.016 1 95.19 199 LYS A N 1
ATOM 1497 C CA . LYS A 1 199 ? 18.938 1.995 4.215 1 95.19 199 LYS A CA 1
ATOM 1498 C C . LYS A 1 199 ? 19.406 2.832 3.027 1 95.19 199 LYS A C 1
ATOM 1500 O O . LYS A 1 199 ? 20.531 2.68 2.559 1 95.19 199 LYS A O 1
ATOM 1505 N N . VAL A 1 200 ? 18.625 3.68 2.537 1 96.62 200 VAL A N 1
ATOM 1506 C CA . VAL A 1 200 ? 18.875 4.34 1.262 1 96.62 200 VAL A CA 1
ATOM 1507 C C . VAL A 1 200 ? 19.734 5.582 1.485 1 96.62 200 VAL A C 1
ATOM 1509 O O . VAL A 1 200 ? 20.859 5.664 0.976 1 96.62 200 VAL A O 1
ATOM 1512 N N . TRP A 1 201 ? 19.312 6.465 2.285 1 96 201 TRP A N 1
ATOM 1513 C CA . TRP A 1 201 ? 20.031 7.723 2.51 1 96 201 TRP A CA 1
ATOM 1514 C C . TRP A 1 201 ? 20.953 7.613 3.711 1 96 201 TRP A C 1
ATOM 1516 O O . TRP A 1 201 ? 21.859 8.445 3.885 1 96 201 TRP A O 1
ATOM 1526 N N . GLN A 1 202 ? 20.719 6.68 4.602 1 95.25 202 GLN A N 1
ATOM 1527 C CA . GLN A 1 202 ? 21.594 6.32 5.711 1 95.25 202 GLN A CA 1
ATOM 1528 C C . GLN A 1 202 ? 21.797 7.5 6.66 1 95.25 202 GLN A C 1
ATOM 1530 O O . GLN A 1 202 ? 22.922 7.797 7.055 1 95.25 202 GLN A O 1
ATOM 1535 N N . VAL A 1 203 ? 20.766 8.266 6.945 1 95.75 203 VAL A N 1
ATOM 1536 C CA . VAL A 1 203 ? 20.781 9.297 7.977 1 95.75 203 VAL A CA 1
ATOM 1537 C C . VAL A 1 203 ? 20.312 8.703 9.305 1 95.75 203 VAL A C 1
ATOM 1539 O O . VAL A 1 203 ? 19.141 8.352 9.453 1 95.75 203 VAL A O 1
ATOM 1542 N N . PRO A 1 204 ? 21.219 8.602 10.242 1 95.44 204 PRO A N 1
ATOM 1543 C CA . PRO A 1 204 ? 20.875 7.93 11.5 1 95.44 204 PRO A CA 1
ATOM 1544 C C . PRO A 1 204 ? 19.641 8.539 12.172 1 95.44 204 PRO A C 1
ATOM 1546 O O . PRO A 1 204 ? 19.578 9.75 12.367 1 95.44 204 PRO A O 1
ATOM 1549 N N . GLY A 1 205 ? 18.703 7.715 12.445 1 95.62 205 GLY A N 1
ATOM 1550 C CA . GLY A 1 205 ? 17.516 8.141 13.172 1 95.62 205 GLY A CA 1
ATOM 1551 C C . GLY A 1 205 ? 16.438 8.695 12.273 1 95.62 205 GLY A C 1
ATOM 1552 O O . GLY A 1 205 ? 15.305 8.906 12.711 1 95.62 205 GLY A O 1
ATOM 1553 N N . SER A 1 206 ? 16.766 8.922 11.039 1 97.44 206 SER A N 1
ATOM 1554 C CA . SER A 1 206 ? 15.789 9.398 10.055 1 97.44 206 SER A CA 1
ATOM 1555 C C . SER A 1 206 ? 15.43 8.305 9.062 1 97.44 206 SER A C 1
ATOM 1557 O O . SER A 1 206 ? 16.188 8.023 8.133 1 97.44 206 SER A O 1
ATOM 1559 N N . GLU A 1 207 ? 14.312 7.766 9.25 1 97.44 207 GLU A N 1
ATOM 1560 C CA . GLU A 1 207 ? 13.891 6.684 8.367 1 97.44 207 GLU A CA 1
ATOM 1561 C C . GLU A 1 207 ? 13.656 7.188 6.949 1 97.44 207 GLU A C 1
ATOM 1563 O O . GLU A 1 207 ? 13.094 8.273 6.754 1 97.44 207 GLU A O 1
ATOM 1568 N N . ASP A 1 208 ? 14.125 6.438 5.902 1 95.56 208 ASP A N 1
ATOM 1569 C CA . ASP A 1 208 ? 13.891 6.766 4.5 1 95.56 208 ASP A CA 1
ATOM 1570 C C . ASP A 1 208 ? 12.547 6.227 4.023 1 95.56 208 ASP A C 1
ATOM 1572 O O . ASP A 1 208 ? 12.008 6.688 3.016 1 95.56 208 ASP A O 1
ATOM 1576 N N . ASN A 1 209 ? 12.195 5.129 4.664 1 98.38 209 ASN A N 1
ATOM 1577 C CA . ASN A 1 209 ? 10.953 4.461 4.285 1 98.38 209 ASN A CA 1
ATOM 1578 C C . ASN A 1 209 ? 10.234 3.889 5.504 1 98.38 209 ASN A C 1
ATOM 1580 O O . ASN A 1 209 ? 10.867 3.355 6.414 1 98.38 209 ASN A O 1
ATOM 1584 N N . ALA A 1 210 ? 8.938 4.098 5.473 1 98.75 210 ALA A N 1
ATOM 1585 C CA . ALA A 1 210 ? 8.086 3.484 6.492 1 98.75 210 ALA A CA 1
ATOM 1586 C C . ALA A 1 210 ? 6.801 2.941 5.875 1 98.75 210 ALA A C 1
ATOM 1588 O O . ALA A 1 210 ? 6.133 3.635 5.102 1 98.75 210 ALA A O 1
ATOM 1589 N N . MET A 1 211 ? 6.547 1.698 6.129 1 98.81 211 MET A N 1
ATOM 1590 C CA . MET A 1 211 ? 5.301 1.014 5.781 1 98.81 211 MET A CA 1
ATOM 1591 C C . MET A 1 211 ? 4.551 0.587 7.039 1 98.81 211 MET A C 1
ATOM 1593 O O . MET A 1 211 ? 5.16 0.138 8.008 1 98.81 211 MET A O 1
ATOM 1597 N N . ALA A 1 212 ? 3.203 0.754 6.965 1 98.94 212 ALA A N 1
ATOM 1598 C CA . ALA A 1 212 ? 2.479 0.42 8.188 1 98.94 212 ALA A CA 1
ATOM 1599 C C . ALA A 1 212 ? 1.033 0.039 7.883 1 98.94 212 ALA A C 1
ATOM 1601 O O . ALA A 1 212 ? 0.531 0.31 6.789 1 98.94 212 ALA A O 1
ATOM 1602 N N . ILE A 1 213 ? 0.445 -0.645 8.781 1 98.94 213 ILE A N 1
ATOM 1603 C CA . ILE A 1 213 ? -0.999 -0.835 8.875 1 98.94 213 ILE A CA 1
ATOM 1604 C C . ILE A 1 213 ? -1.533 -0.122 10.117 1 98.94 213 ILE A C 1
ATOM 1606 O O . ILE A 1 213 ? -1.06 -0.361 11.227 1 98.94 213 ILE A O 1
ATOM 1610 N N . PHE A 1 214 ? -2.457 0.789 9.859 1 98.88 214 PHE A N 1
ATOM 1611 C CA . PHE A 1 214 ? -3.152 1.499 10.93 1 98.88 214 PHE A CA 1
ATOM 1612 C C . PHE A 1 214 ? -4.516 0.869 11.195 1 98.88 214 PHE A C 1
ATOM 1614 O O . PHE A 1 214 ? -5.184 0.402 10.273 1 98.88 214 PHE A O 1
ATOM 1621 N N . LYS A 1 215 ? -4.922 0.898 12.469 1 98.62 215 LYS A N 1
ATOM 1622 C CA . LYS A 1 215 ? -6.297 0.572 12.844 1 98.62 215 LYS A CA 1
ATOM 1623 C C . LYS A 1 215 ? -6.906 1.674 13.703 1 98.62 215 LYS A C 1
ATOM 1625 O O . LYS A 1 215 ? -6.273 2.162 14.641 1 98.62 215 LYS A O 1
ATOM 1630 N N . SER A 1 216 ? -8.078 2.047 13.32 1 97.88 216 SER A N 1
ATOM 1631 C CA . SER A 1 216 ? -8.805 3.021 14.125 1 97.88 216 SER A CA 1
ATOM 1632 C C . SER A 1 216 ? -9.547 2.348 15.273 1 97.88 216 SER A C 1
ATOM 1634 O O . SER A 1 216 ? -9.633 1.118 15.328 1 97.88 216 SER A O 1
ATOM 1636 N N . SER A 1 217 ? -10.109 3.15 16.109 1 96.38 217 SER A N 1
ATOM 1637 C CA . SER A 1 217 ? -10.867 2.643 17.25 1 96.38 217 SER A CA 1
ATOM 1638 C C . SER A 1 217 ? -12.133 1.924 16.797 1 96.38 217 SER A C 1
ATOM 1640 O O . SER A 1 217 ? -12.648 1.056 17.516 1 96.38 217 SER A O 1
ATOM 1642 N N . SER A 1 218 ? -12.625 2.24 15.625 1 95.12 218 SER A N 1
ATOM 1643 C CA . SER A 1 218 ? -13.828 1.601 15.094 1 95.12 218 SER A CA 1
ATOM 1644 C C . SER A 1 218 ? -13.492 0.305 14.367 1 95.12 218 SER A C 1
ATOM 1646 O O . SER A 1 218 ? -14.383 -0.401 13.898 1 95.12 218 SER A O 1
ATOM 1648 N N . GLY A 1 219 ? -12.25 0.049 14.188 1 95.44 219 GLY A N 1
ATOM 1649 C CA . GLY A 1 219 ? -11.836 -1.183 13.539 1 95.44 219 GLY A CA 1
ATOM 1650 C C . GLY A 1 219 ? -11.445 -0.986 12.086 1 95.44 219 GLY A C 1
ATOM 1651 O O . GLY A 1 219 ? -10.984 -1.921 11.43 1 95.44 219 GLY A O 1
ATOM 1652 N N . LEU A 1 220 ? -11.578 0.213 11.562 1 97.88 220 LEU A N 1
ATOM 1653 C CA . LEU A 1 220 ? -11.164 0.516 10.195 1 97.88 220 LEU A CA 1
ATOM 1654 C C . LEU A 1 220 ? -9.648 0.442 10.055 1 97.88 220 LEU A C 1
ATOM 1656 O O . LEU A 1 220 ? -8.914 0.92 10.922 1 97.88 220 LEU A O 1
ATOM 1660 N N . ALA A 1 221 ? -9.203 -0.158 8.93 1 98.5 221 ALA A N 1
ATOM 1661 C CA . ALA A 1 221 ? -7.77 -0.335 8.734 1 98.5 221 ALA A CA 1
ATOM 1662 C C . ALA A 1 221 ? -7.285 0.427 7.5 1 98.5 221 ALA A C 1
ATOM 1664 O O . ALA A 1 221 ? -8.062 0.676 6.574 1 98.5 221 ALA A O 1
ATOM 1665 N N . ALA A 1 222 ? -6.035 0.779 7.512 1 98.81 222 ALA A N 1
ATOM 1666 C CA . ALA A 1 222 ? -5.398 1.452 6.383 1 98.81 222 ALA A CA 1
ATOM 1667 C C . ALA A 1 222 ? -3.994 0.907 6.141 1 98.81 222 ALA A C 1
ATOM 1669 O O . ALA A 1 222 ? -3.262 0.616 7.09 1 98.81 222 ALA A O 1
ATOM 1670 N N . ILE A 1 223 ? -3.648 0.763 4.867 1 98.69 223 ILE A N 1
ATOM 1671 C CA . ILE A 1 223 ? -2.24 0.642 4.5 1 98.69 223 ILE A CA 1
ATOM 1672 C C . ILE A 1 223 ? -1.632 2.031 4.324 1 98.69 223 ILE A C 1
ATOM 1674 O O . ILE A 1 223 ? -2.236 2.906 3.699 1 98.69 223 ILE A O 1
ATOM 1678 N N . TYR A 1 224 ? -0.485 2.145 4.898 1 98.81 224 TYR A N 1
ATOM 1679 C CA . TYR A 1 224 ? 0.176 3.443 4.941 1 98.81 224 TYR A CA 1
ATOM 1680 C C . TYR A 1 224 ? 1.63 3.33 4.5 1 98.81 224 TYR A C 1
ATOM 1682 O O . TYR A 1 224 ? 2.314 2.363 4.84 1 98.81 224 TYR A O 1
ATOM 1690 N N . GLN A 1 225 ? 2.031 4.371 3.717 1 98.94 225 GLN A N 1
ATOM 1691 C CA . GLN A 1 225 ? 3.461 4.426 3.422 1 98.94 225 GLN A CA 1
ATOM 1692 C C . GLN A 1 225 ? 3.945 5.871 3.326 1 98.94 225 GLN A C 1
ATOM 1694 O O . GLN A 1 225 ? 3.293 6.707 2.699 1 98.94 225 GLN A O 1
ATOM 1699 N N . ALA A 1 226 ? 5.016 6.176 3.959 1 98.81 226 ALA A N 1
ATOM 1700 C CA . ALA A 1 226 ? 5.805 7.395 3.811 1 98.81 226 ALA A CA 1
ATOM 1701 C C . ALA A 1 226 ? 7.227 7.074 3.357 1 98.81 226 ALA A C 1
ATOM 1703 O O . ALA A 1 226 ? 7.906 6.242 3.965 1 98.81 226 ALA A O 1
ATOM 1704 N N . THR A 1 227 ? 7.727 7.781 2.281 1 98.56 227 THR A N 1
ATOM 1705 C CA . THR A 1 227 ? 9.023 7.336 1.776 1 98.56 227 THR A CA 1
ATOM 1706 C C . THR A 1 227 ? 9.789 8.5 1.159 1 98.56 227 THR A C 1
ATOM 1708 O O . THR A 1 227 ? 9.203 9.367 0.509 1 98.56 227 THR A O 1
ATOM 1711 N N . TRP A 1 228 ? 11.133 8.539 1.419 1 97.75 228 TRP A N 1
ATOM 1712 C CA . TRP A 1 228 ? 12.078 9.43 0.762 1 97.75 228 TRP A CA 1
ATOM 1713 C C . TRP A 1 22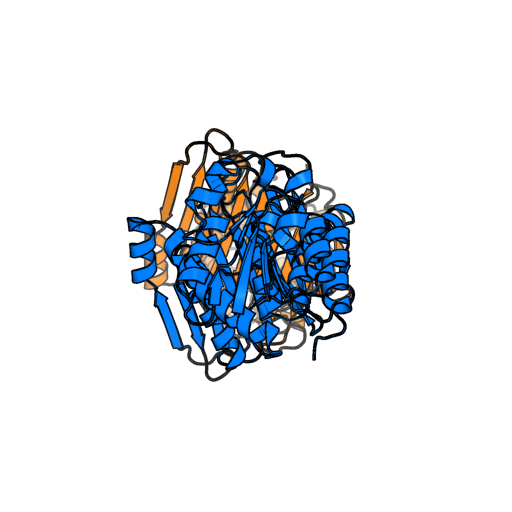8 ? 12.711 8.75 -0.449 1 97.75 228 TRP A C 1
ATOM 1715 O O . TRP A 1 228 ? 13.711 9.242 -0.992 1 97.75 228 TRP A O 1
ATOM 1725 N N . ASN A 1 229 ? 12.148 7.582 -0.81 1 95.19 229 ASN A N 1
ATOM 1726 C CA . ASN A 1 229 ? 12.711 6.832 -1.928 1 95.19 229 ASN A CA 1
ATOM 1727 C C . ASN A 1 229 ? 11.711 6.684 -3.068 1 95.19 229 ASN A C 1
ATOM 1729 O O . ASN A 1 229 ? 11.672 5.648 -3.734 1 95.19 229 ASN A O 1
ATOM 1733 N N . ASP A 1 230 ? 10.828 7.586 -3.182 1 96.62 230 ASP A N 1
ATOM 1734 C CA . ASP A 1 230 ? 9.992 7.605 -4.375 1 96.62 230 ASP A CA 1
ATOM 1735 C C . ASP A 1 230 ? 10.703 8.289 -5.539 1 96.62 230 ASP A C 1
ATOM 1737 O O . ASP A 1 230 ? 10.609 9.5 -5.707 1 96.62 230 ASP A O 1
ATOM 1741 N N . TRP A 1 231 ? 11.281 7.523 -6.379 1 96.44 231 TRP A N 1
ATOM 1742 C CA . TRP A 1 231 ? 12.125 8.031 -7.457 1 96.44 231 TRP A CA 1
ATOM 1743 C C . TRP A 1 231 ? 11.273 8.602 -8.594 1 96.44 231 TRP A C 1
ATOM 1745 O O . TRP A 1 231 ? 11.812 9.188 -9.539 1 96.44 231 TRP A O 1
ATOM 1755 N N . LYS A 1 232 ? 9.953 8.445 -8.492 1 94.88 232 LYS A N 1
ATOM 1756 C CA . LYS A 1 232 ? 9.039 9.039 -9.461 1 94.88 232 LYS A CA 1
ATOM 1757 C C . LYS A 1 232 ? 8.805 10.523 -9.172 1 94.88 232 LYS A C 1
ATOM 1759 O O . LYS A 1 232 ? 8.273 11.25 -10.008 1 94.88 232 LYS A O 1
ATOM 1764 N N . GLY A 1 233 ? 9.203 10.945 -7.969 1 93.5 233 GLY A N 1
ATOM 1765 C CA . GLY A 1 233 ? 8.984 12.328 -7.574 1 93.5 233 GLY A CA 1
ATOM 1766 C C . GLY A 1 233 ? 7.949 12.477 -6.469 1 93.5 233 GLY A C 1
ATOM 1767 O O . GLY A 1 233 ? 7.496 11.484 -5.898 1 93.5 233 GLY A O 1
ATOM 1768 N N . TYR A 1 234 ? 7.652 13.703 -6.191 1 94.5 234 TYR A N 1
ATOM 1769 C CA . TYR A 1 234 ? 6.738 14.023 -5.098 1 94.5 234 TYR A CA 1
ATOM 1770 C C . TYR A 1 234 ? 5.328 13.539 -5.406 1 94.5 234 TYR A C 1
ATOM 1772 O O . TYR A 1 234 ? 4.777 13.844 -6.469 1 94.5 234 TYR A O 1
ATOM 1780 N N . GLN A 1 235 ? 4.793 12.781 -4.43 1 95.44 235 GLN A N 1
ATOM 1781 C CA . GLN A 1 235 ? 3.43 12.281 -4.559 1 95.44 235 GLN A CA 1
ATOM 1782 C C . GLN A 1 235 ? 2.762 12.148 -3.193 1 95.44 235 GLN A C 1
ATOM 1784 O O . GLN A 1 235 ? 3.379 11.672 -2.238 1 95.44 235 GLN A O 1
ATOM 1789 N N . SER A 1 236 ? 1.551 12.562 -3.111 1 98 236 SER A N 1
ATOM 1790 C CA . SER A 1 236 ? 0.649 12.281 -1.999 1 98 236 SER A CA 1
ATOM 1791 C C . SER A 1 236 ? -0.706 11.789 -2.498 1 98 236 SER A C 1
ATOM 1793 O O . SER A 1 236 ? -1.271 12.352 -3.436 1 98 236 SER A O 1
ATOM 1795 N N . ALA A 1 237 ? -1.185 10.742 -1.919 1 98.62 237 ALA A N 1
ATOM 1796 C CA . ALA A 1 237 ? -2.475 10.234 -2.377 1 98.62 237 ALA A CA 1
ATOM 1797 C C . ALA A 1 237 ? -3.182 9.453 -1.273 1 98.62 237 ALA A C 1
ATOM 1799 O O . ALA A 1 237 ? -2.531 8.867 -0.406 1 98.62 237 ALA A O 1
ATOM 1800 N N . VAL A 1 238 ? -4.473 9.484 -1.343 1 98.75 238 VAL A N 1
ATOM 1801 C CA . VAL A 1 238 ? -5.32 8.664 -0.486 1 98.75 238 VAL A CA 1
ATOM 1802 C C . VAL A 1 238 ? -6.43 8.023 -1.316 1 98.75 238 VAL A C 1
ATOM 1804 O O . VAL A 1 238 ? -6.957 8.641 -2.244 1 98.75 238 VAL A O 1
ATOM 1807 N N . GLU A 1 239 ? -6.672 6.812 -1.097 1 98.81 239 GLU A N 1
ATOM 1808 C CA . GLU A 1 239 ? -7.805 6.086 -1.665 1 98.81 239 GLU A CA 1
ATOM 1809 C C . GLU A 1 239 ? -8.672 5.477 -0.569 1 98.81 239 GLU A C 1
ATOM 1811 O O . GLU A 1 239 ? -8.156 4.875 0.377 1 98.81 239 GLU A O 1
ATOM 1816 N N . VAL A 1 240 ? -9.922 5.672 -0.709 1 98.88 240 VAL A N 1
ATOM 1817 C CA . VAL A 1 240 ? -10.883 5.07 0.213 1 98.88 240 VAL A CA 1
ATOM 1818 C C . VAL A 1 240 ? -11.828 4.148 -0.552 1 98.88 240 VAL A C 1
ATOM 1820 O O . VAL A 1 240 ? -12.398 4.543 -1.571 1 98.88 240 VAL A O 1
ATOM 1823 N N . TYR A 1 241 ? -11.953 2.938 -0.033 1 98.69 241 TYR A N 1
ATOM 1824 C CA . TYR A 1 241 ? -12.812 1.944 -0.667 1 98.69 241 TYR A CA 1
ATOM 1825 C C . TYR A 1 241 ? -13.984 1.585 0.233 1 98.69 241 TYR A C 1
ATOM 1827 O O . TYR A 1 241 ? -13.805 1.29 1.416 1 98.69 241 TYR A O 1
ATOM 1835 N N . GLY A 1 242 ? -15.172 1.587 -0.365 1 98.25 242 GLY A N 1
ATOM 1836 C CA . GLY A 1 242 ? -16.375 1.23 0.368 1 98.25 242 GLY A CA 1
ATOM 1837 C C . GLY A 1 242 ? -17.234 0.224 -0.363 1 98.25 242 GLY A C 1
ATOM 1838 O O . GLY A 1 242 ? -16.859 -0.275 -1.425 1 98.25 242 GLY A O 1
ATOM 1839 N N . THR A 1 243 ? -18.406 -0.119 0.198 1 97.75 243 THR A N 1
ATOM 1840 C CA . THR A 1 243 ? -19.297 -1.159 -0.292 1 97.75 243 THR A CA 1
ATOM 1841 C C . THR A 1 243 ? -19.953 -0.741 -1.61 1 97.75 243 THR A C 1
ATOM 1843 O O . THR A 1 243 ? -20.422 -1.587 -2.373 1 97.75 243 THR A O 1
ATOM 1846 N N . LYS A 1 244 ? -19.938 0.608 -1.871 1 97.94 244 LYS A N 1
ATOM 1847 C CA . LYS A 1 244 ? -20.656 1.086 -3.053 1 97.94 244 LYS A CA 1
ATOM 1848 C C . LYS A 1 244 ? -19.766 1.966 -3.918 1 97.94 244 LYS A C 1
ATOM 1850 O O . LYS A 1 244 ? -20.25 2.828 -4.652 1 97.94 244 LYS A O 1
ATOM 1855 N N . GLY A 1 245 ? -18.484 1.823 -3.744 1 98.31 245 GLY A N 1
ATOM 1856 C CA . GLY A 1 245 ? -17.609 2.627 -4.582 1 98.31 245 GLY A CA 1
ATOM 1857 C C . GLY A 1 245 ? -16.281 2.938 -3.926 1 98.31 245 GLY A C 1
ATOM 1858 O O . GLY A 1 245 ? -15.883 2.277 -2.961 1 98.31 245 GLY A O 1
ATOM 1859 N N . MET A 1 246 ? -15.547 3.885 -4.539 1 98.81 246 MET A N 1
ATOM 1860 C CA . MET A 1 246 ? -14.258 4.348 -4.035 1 98.81 246 MET A CA 1
ATOM 1861 C C . MET A 1 246 ? -14.008 5.801 -4.434 1 98.81 246 MET A C 1
ATOM 1863 O O . MET A 1 246 ? -14.617 6.301 -5.383 1 98.81 246 MET A O 1
ATOM 1867 N N . VAL A 1 247 ? -13.18 6.457 -3.672 1 98.88 247 VAL A N 1
ATOM 1868 C CA . VAL A 1 247 ? -12.75 7.812 -3.992 1 98.88 247 VAL A CA 1
ATOM 1869 C C . VAL A 1 247 ? -11.242 7.934 -3.783 1 98.88 247 VAL A C 1
ATOM 1871 O O . VAL A 1 247 ? -10.688 7.375 -2.832 1 98.88 247 VAL A O 1
ATOM 1874 N N . ARG A 1 248 ? -10.602 8.594 -4.691 1 98.88 248 ARG A N 1
ATOM 1875 C CA . ARG A 1 248 ? -9.18 8.883 -4.629 1 98.88 248 ARG A CA 1
ATOM 1876 C C . ARG A 1 248 ? -8.922 10.383 -4.684 1 98.88 248 ARG A C 1
ATOM 1878 O O . ARG A 1 248 ? -9.578 11.102 -5.441 1 98.88 248 ARG A O 1
ATOM 1885 N N . GLY A 1 249 ? -8.125 10.883 -3.814 1 98.81 249 GLY A N 1
ATOM 1886 C CA . GLY A 1 249 ? -7.539 12.211 -3.885 1 98.81 249 GLY A CA 1
ATOM 1887 C C . GLY A 1 249 ? -6.023 12.188 -3.934 1 98.81 249 GLY A C 1
ATOM 1888 O O . GLY A 1 249 ? -5.387 11.406 -3.223 1 98.81 249 GLY A O 1
ATOM 1889 N N . ALA A 1 250 ? -5.492 13.016 -4.844 1 98.06 250 ALA A N 1
ATOM 1890 C CA . ALA A 1 250 ? -4.043 12.977 -5.012 1 98.06 250 ALA A CA 1
ATOM 1891 C C . ALA A 1 250 ? -3.475 14.383 -5.172 1 98.06 250 ALA A C 1
ATOM 1893 O O . ALA A 1 250 ? -4.184 15.305 -5.586 1 98.06 250 ALA A O 1
ATOM 1894 N N . TYR A 1 251 ? -2.348 14.523 -4.781 1 95.94 251 TYR A N 1
ATOM 1895 C CA . TYR A 1 251 ? -1.438 15.641 -4.992 1 95.94 251 TYR A CA 1
ATOM 1896 C C . TYR A 1 251 ? -0.009 15.148 -5.199 1 95.94 251 TYR A C 1
ATOM 1898 O O . TYR A 1 251 ? 0.483 14.312 -4.438 1 95.94 251 TYR A O 1
ATOM 1906 N N . ALA A 1 252 ? 0.597 15.336 -6.379 1 89.44 252 ALA A N 1
ATOM 1907 C CA . ALA A 1 252 ? 0.984 16.281 -7.418 1 89.44 252 ALA A CA 1
ATOM 1908 C C . ALA A 1 252 ? 1.143 15.594 -8.766 1 89.44 252 ALA A C 1
ATOM 1910 O O . ALA A 1 252 ? 2.17 14.961 -9.031 1 89.44 252 ALA A O 1
ATOM 1911 N N . PRO A 1 253 ? 0.151 15.594 -9.516 1 89.81 253 PRO A N 1
ATOM 1912 C CA . PRO A 1 253 ? -0.818 16.688 -9.633 1 89.81 253 PRO A CA 1
ATOM 1913 C C . PRO A 1 253 ? -2.064 16.453 -8.781 1 89.81 253 PRO A C 1
ATOM 1915 O O . PRO A 1 253 ? -2.32 15.336 -8.336 1 89.81 253 PRO A O 1
ATOM 1918 N N . MET A 1 254 ? -2.84 17.531 -8.68 1 94.81 254 MET A N 1
ATOM 1919 C CA . MET A 1 254 ? -4.113 17.5 -7.969 1 94.81 254 MET A CA 1
ATOM 1920 C C . MET A 1 254 ? -5.195 16.844 -8.812 1 94.81 254 MET A C 1
ATOM 1922 O O . MET A 1 254 ? -5.488 17.297 -9.922 1 94.81 254 MET A O 1
ATOM 1926 N N . GLU A 1 255 ? -5.75 15.797 -8.336 1 97.81 255 GLU A N 1
ATOM 1927 C CA . GLU A 1 255 ? -6.781 15.086 -9.094 1 97.81 255 GLU A CA 1
ATOM 1928 C C . GLU A 1 255 ? -7.633 14.211 -8.172 1 97.81 255 GLU A C 1
ATOM 1930 O O . GLU A 1 255 ? -7.215 13.867 -7.066 1 97.81 255 GLU A O 1
ATOM 1935 N N . ASN A 1 256 ? -8.867 13.953 -8.695 1 98.62 256 ASN A N 1
ATOM 1936 C CA . ASN A 1 256 ? -9.766 13.031 -8.008 1 98.62 256 ASN A CA 1
ATOM 1937 C C . ASN A 1 256 ? -10.305 11.961 -8.953 1 98.62 256 ASN A C 1
ATOM 1939 O O . ASN A 1 256 ? -10.398 12.188 -10.164 1 98.62 256 ASN A O 1
ATOM 1943 N N . LEU A 1 257 ? -10.508 10.859 -8.445 1 98.81 257 LEU A N 1
ATOM 1944 C CA . LEU A 1 257 ? -11.305 9.797 -9.047 1 98.81 257 LEU A CA 1
ATOM 1945 C C . LEU A 1 257 ? -12.414 9.344 -8.109 1 98.81 257 LEU A C 1
ATOM 1947 O O . LEU A 1 257 ? -12.156 9.031 -6.941 1 98.81 257 LEU A O 1
ATOM 1951 N N . LEU A 1 258 ? -13.625 9.367 -8.539 1 98.88 258 LEU A N 1
ATOM 1952 C CA . LEU A 1 258 ? -14.766 8.867 -7.785 1 98.88 258 LEU A CA 1
ATOM 1953 C C . LEU A 1 258 ? -15.516 7.805 -8.578 1 98.88 258 LEU A C 1
ATOM 1955 O O . LEU A 1 258 ? -15.883 8.031 -9.734 1 98.88 258 LEU A O 1
ATOM 1959 N N . ILE A 1 259 ? -15.633 6.68 -8.062 1 98.81 259 ILE A N 1
ATOM 1960 C CA . ILE A 1 259 ? -16.484 5.625 -8.594 1 98.81 259 ILE A CA 1
ATOM 1961 C C . ILE A 1 259 ? -17.609 5.32 -7.605 1 98.81 259 ILE A C 1
ATOM 1963 O O . ILE A 1 259 ? -17.359 5.043 -6.43 1 98.81 259 ILE A O 1
ATOM 1967 N N . THR A 1 260 ? -18.844 5.371 -8.039 1 98.62 260 THR A N 1
ATOM 1968 C CA . THR A 1 260 ? -19.984 5.07 -7.188 1 98.62 260 THR A CA 1
ATOM 1969 C C . THR A 1 260 ? -20.891 4.027 -7.844 1 98.62 260 THR A C 1
ATOM 1971 O O . THR A 1 260 ? -20.906 3.902 -9.07 1 98.62 260 THR A O 1
ATOM 1974 N N . MET A 1 261 ? -21.516 3.307 -7 1 97.5 261 MET A N 1
ATOM 1975 C CA . MET A 1 261 ? -22.5 2.312 -7.41 1 97.5 261 MET A CA 1
ATOM 1976 C C . MET A 1 261 ? -23.734 2.375 -6.523 1 97.5 261 MET A C 1
ATOM 1978 O O . MET A 1 261 ? -23.641 2.764 -5.355 1 97.5 261 MET A O 1
ATOM 1982 N N . ASP A 1 262 ? -24.922 1.944 -7.074 1 96.5 262 ASP A N 1
ATOM 1983 C CA . ASP A 1 262 ? -26.156 1.945 -6.309 1 96.5 262 ASP A CA 1
ATOM 1984 C C . ASP A 1 262 ? -26.188 0.795 -5.305 1 96.5 262 ASP A C 1
ATOM 1986 O O . ASP A 1 262 ? -26.859 0.88 -4.273 1 96.5 262 ASP A O 1
ATOM 1990 N N . GLU A 1 263 ? -25.578 -0.239 -5.656 1 95.69 263 GLU A N 1
ATOM 1991 C CA . GLU A 1 263 ? -25.406 -1.396 -4.781 1 95.69 263 GLU A CA 1
ATOM 1992 C C . GLU A 1 263 ? -24.047 -2.059 -5.004 1 95.69 263 GLU A C 1
ATOM 1994 O O . GLU A 1 263 ? -23.375 -1.787 -6 1 95.69 263 GLU A O 1
ATOM 1999 N N . THR A 1 264 ? -23.656 -2.848 -4.047 1 95.31 264 THR A N 1
ATOM 2000 C CA . THR A 1 264 ? -22.375 -3.539 -4.168 1 95.31 264 THR A CA 1
ATOM 2001 C C . THR A 1 264 ? -22.312 -4.32 -5.477 1 95.31 264 THR A C 1
ATOM 2003 O O . THR A 1 264 ? -23.156 -5.184 -5.734 1 95.31 264 THR A O 1
ATOM 2006 N N . GLY A 1 265 ? -21.359 -3.984 -6.293 1 92.5 265 GLY A N 1
ATOM 2007 C CA . GLY A 1 265 ? -21.188 -4.68 -7.555 1 92.5 265 GLY A CA 1
ATOM 2008 C C . GLY A 1 265 ? -22.125 -4.188 -8.641 1 92.5 265 GLY A C 1
ATOM 2009 O O . GLY A 1 265 ? -22.203 -4.781 -9.719 1 92.5 265 GLY A O 1
ATOM 2010 N N . GLY A 1 266 ? -22.844 -3.15 -8.406 1 93.81 266 GLY A N 1
ATOM 2011 C CA . GLY A 1 266 ? -23.766 -2.611 -9.398 1 93.81 266 GLY A CA 1
ATOM 2012 C C . GLY A 1 266 ? -23.062 -1.823 -10.492 1 93.81 266 GLY A C 1
ATOM 2013 O O . GLY A 1 266 ? -21.844 -1.923 -10.656 1 93.81 266 GLY A O 1
ATOM 2014 N N . GLU A 1 267 ? -23.859 -1.169 -11.273 1 94.44 267 GLU A N 1
ATOM 2015 C CA . GLU A 1 267 ? -23.312 -0.368 -12.359 1 94.44 267 GLU A CA 1
ATOM 2016 C C . GLU A 1 267 ? -22.516 0.818 -11.828 1 94.44 267 GLU A C 1
ATOM 2018 O O . GLU A 1 267 ? -23 1.587 -11.008 1 94.44 267 GLU A O 1
ATOM 2023 N N . ALA A 1 268 ? -21.359 0.978 -12.336 1 96.06 268 ALA A N 1
ATOM 2024 C CA . ALA A 1 268 ? -20.438 1.999 -11.828 1 96.06 268 ALA A CA 1
ATOM 2025 C C . ALA A 1 268 ? -20.594 3.305 -12.609 1 96.06 268 ALA A C 1
ATOM 2027 O O . ALA A 1 268 ? -20.766 3.291 -13.828 1 96.06 268 ALA A O 1
ATOM 2028 N N . ARG A 1 269 ? -20.609 4.375 -11.875 1 98.06 269 ARG A N 1
ATOM 2029 C CA . ARG A 1 269 ? -20.438 5.715 -12.422 1 98.06 269 ARG A CA 1
ATOM 2030 C C . ARG A 1 269 ? -19.078 6.293 -12.031 1 98.06 269 ARG A C 1
ATOM 2032 O O . ARG A 1 269 ? -18.719 6.32 -10.852 1 98.06 269 ARG A O 1
ATOM 2039 N N . THR A 1 270 ? -18.359 6.734 -13.055 1 98.5 270 THR A N 1
ATOM 2040 C CA . THR A 1 270 ? -17.016 7.223 -12.812 1 98.5 270 THR A CA 1
ATOM 2041 C C . THR A 1 270 ? -16.922 8.727 -13.062 1 98.5 270 THR A C 1
ATOM 2043 O O . THR A 1 270 ? -17.391 9.219 -14.094 1 98.5 270 THR A O 1
ATOM 2046 N N . LEU A 1 271 ? -16.406 9.438 -12.094 1 98.5 271 LEU A N 1
ATOM 2047 C CA . LEU A 1 271 ? -16.141 10.867 -12.219 1 98.5 271 LEU A CA 1
ATOM 2048 C C . LEU A 1 271 ? -14.664 11.164 -11.969 1 98.5 271 LEU A C 1
ATOM 2050 O O . LEU A 1 271 ? -14.102 10.734 -10.969 1 98.5 271 LEU A O 1
ATOM 2054 N N . ARG A 1 272 ? -14.055 11.805 -12.906 1 98 272 ARG A N 1
ATOM 2055 C CA . ARG A 1 272 ? -12.68 12.281 -12.773 1 98 272 ARG A CA 1
ATOM 2056 C C . ARG A 1 272 ? -12.633 13.805 -12.703 1 98 272 ARG A C 1
ATOM 2058 O O . ARG A 1 272 ? -13.289 14.484 -13.5 1 98 272 ARG A O 1
ATOM 2065 N N . LYS A 1 273 ? -11.93 14.289 -11.68 1 96.94 273 LYS A N 1
ATOM 2066 C CA . LYS A 1 273 ? -11.734 15.727 -11.547 1 96.94 273 LYS A CA 1
ATOM 2067 C C . LYS A 1 273 ? -10.25 16.094 -11.586 1 96.94 273 LYS A C 1
ATOM 2069 O O . LYS A 1 273 ? -9.453 15.531 -10.828 1 96.94 273 LYS A O 1
ATOM 2074 N N . ARG A 1 274 ? -9.938 16.969 -12.523 1 94.31 274 ARG A N 1
ATOM 2075 C CA . ARG A 1 274 ? -8.586 17.516 -12.602 1 94.31 274 ARG A CA 1
ATOM 2076 C C . ARG A 1 274 ? -8.578 19.016 -12.328 1 94.31 274 ARG A C 1
ATOM 2078 O O . ARG A 1 274 ? -9.5 19.734 -12.742 1 94.31 274 ARG A O 1
ATOM 2085 N N . TYR A 1 275 ? -7.609 19.406 -11.57 1 94.75 275 TYR A N 1
ATOM 2086 C CA . TYR A 1 275 ? -7.516 20.812 -11.211 1 94.75 275 TYR A CA 1
ATOM 2087 C C . TYR A 1 275 ? -6.449 21.516 -12.031 1 94.75 275 TYR A C 1
ATOM 2089 O O . TYR A 1 275 ? -5.418 21.938 -11.5 1 94.75 275 TYR A O 1
ATOM 2097 N N . PHE A 1 276 ? -6.809 21.703 -13.242 1 91.12 276 PHE A N 1
ATOM 2098 C CA . PHE A 1 276 ? -5.855 22.219 -14.211 1 91.12 276 PHE A CA 1
ATOM 2099 C C . PHE A 1 276 ? -5.402 23.625 -13.828 1 91.12 276 PHE A C 1
ATOM 2101 O O . PHE A 1 276 ? -4.25 24 -14.062 1 91.12 276 PHE A O 1
ATOM 2108 N N . ASP A 1 277 ? -6.27 24.375 -13.336 1 90.31 277 ASP A N 1
ATOM 2109 C CA . ASP A 1 277 ? -5.93 25.734 -12.93 1 90.31 277 ASP A CA 1
ATOM 2110 C C . ASP A 1 277 ? -4.836 25.734 -11.867 1 90.31 277 ASP A C 1
ATOM 2112 O O . ASP A 1 277 ? -3.906 26.547 -11.922 1 90.31 277 ASP A O 1
ATOM 2116 N N . ILE A 1 278 ? -4.93 24.844 -10.992 1 90.75 278 ILE A N 1
ATOM 2117 C CA . ILE A 1 278 ? -3.932 24.734 -9.93 1 90.75 278 ILE A CA 1
ATOM 2118 C C . ILE A 1 278 ? -2.602 24.281 -10.523 1 90.75 278 ILE A C 1
ATOM 2120 O O . ILE A 1 278 ? -1.545 24.812 -10.188 1 90.75 278 ILE A O 1
ATOM 2124 N N . LYS A 1 279 ? -2.654 23.297 -11.375 1 88.69 279 LYS A N 1
ATOM 2125 C CA . LYS A 1 279 ? -1.443 22.781 -12.016 1 88.69 279 LYS A CA 1
ATOM 2126 C C . LYS A 1 279 ? -0.706 23.891 -12.758 1 88.69 279 LYS A C 1
ATOM 2128 O O . LYS A 1 279 ? 0.51 24.047 -12.625 1 88.69 279 LYS A O 1
ATOM 2133 N N . VAL A 1 280 ? -1.453 24.641 -13.469 1 89.5 280 VAL A N 1
ATOM 2134 C CA . VAL A 1 280 ? -0.881 25.719 -14.273 1 89.5 280 VAL A CA 1
ATOM 2135 C C . VAL A 1 280 ? -0.308 26.797 -13.367 1 89.5 280 VAL A C 1
ATOM 2137 O O . VAL A 1 280 ? 0.81 27.266 -13.578 1 89.5 280 VAL A O 1
ATOM 2140 N N . ARG A 1 281 ? -1.045 27.141 -12.375 1 88.12 281 ARG A N 1
ATOM 2141 C CA . ARG A 1 281 ? -0.614 28.172 -11.438 1 88.12 281 ARG A CA 1
ATOM 2142 C C . ARG A 1 281 ? 0.667 27.766 -10.719 1 88.12 281 ARG A C 1
ATOM 2144 O O . ARG A 1 281 ? 1.595 28.562 -10.586 1 88.12 281 ARG A O 1
ATOM 2151 N N . GLU A 1 282 ? 0.732 26.562 -10.328 1 88.62 282 GLU A N 1
ATOM 2152 C CA . GLU A 1 282 ? 1.915 26.094 -9.617 1 88.62 282 GLU A CA 1
ATOM 2153 C C . GLU A 1 282 ? 3.123 26 -10.555 1 88.62 282 GLU A C 1
ATOM 2155 O O . GLU A 1 282 ? 4.258 26.234 -10.125 1 88.62 282 GLU A O 1
ATOM 2160 N N . LYS A 1 283 ? 2.861 25.625 -11.773 1 85.69 283 LYS A N 1
ATOM 2161 C CA . LYS A 1 283 ? 3.934 25.562 -12.766 1 85.69 283 LYS A CA 1
ATOM 2162 C C . LYS A 1 283 ? 4.488 26.953 -13.062 1 85.69 283 LYS A C 1
ATOM 2164 O O . LYS A 1 283 ? 5.703 27.125 -13.18 1 85.69 283 LYS A O 1
ATOM 2169 N N . LEU A 1 284 ? 3.643 27.922 -13.164 1 88.31 284 LEU A N 1
ATOM 2170 C CA . LEU A 1 284 ? 4.031 29.281 -13.531 1 88.31 284 LEU A CA 1
ATOM 2171 C C . LEU A 1 284 ? 4.641 30.016 -12.344 1 88.31 284 LEU A C 1
ATOM 2173 O O . LEU A 1 284 ? 5.512 30.859 -12.516 1 88.31 284 LEU A O 1
ATOM 2177 N N . LYS A 1 285 ? 4.211 29.719 -11.203 1 86.62 285 LYS A N 1
ATOM 2178 C CA . LYS A 1 285 ? 4.688 30.391 -10 1 86.62 285 LYS A CA 1
ATOM 2179 C C . LYS A 1 285 ? 5.375 29.422 -9.062 1 86.62 285 LYS A C 1
ATOM 2181 O O . LYS A 1 285 ? 6.559 29.109 -9.227 1 86.62 285 LYS A O 1
ATOM 2186 N N . SER A 1 286 ? 4.59 28.719 -8.195 1 85.88 286 SER A N 1
ATOM 2187 C CA . SER A 1 286 ? 5.141 27.703 -7.297 1 85.88 286 SER A CA 1
ATOM 2188 C C . SER A 1 286 ? 4.043 27.047 -6.473 1 85.88 286 SER A C 1
ATOM 2190 O O . SER A 1 286 ? 2.922 27.562 -6.395 1 85.88 286 SER A O 1
ATOM 2192 N N . TRP A 1 287 ? 4.484 26.047 -5.898 1 83.56 287 TRP A N 1
ATOM 2193 C CA . TRP A 1 287 ? 3.588 25.344 -4.984 1 83.56 287 TRP A CA 1
ATOM 2194 C C . TRP A 1 287 ? 3.074 26.281 -3.9 1 83.56 287 TRP A C 1
ATOM 2196 O O . TRP A 1 287 ? 2.051 26.016 -3.266 1 83.56 287 TRP A O 1
ATOM 2206 N N . LYS A 1 288 ? 3.646 27.359 -3.662 1 84.88 288 LYS A N 1
ATOM 2207 C CA . LYS A 1 288 ? 3.312 28.328 -2.621 1 84.88 288 LYS A CA 1
ATOM 2208 C C . LYS A 1 288 ? 1.918 28.906 -2.836 1 84.88 288 LYS A C 1
ATOM 2210 O O . LYS A 1 288 ? 1.23 29.25 -1.873 1 84.88 288 LYS A O 1
ATOM 2215 N N . THR A 1 289 ? 1.523 28.906 -4.094 1 85.69 289 THR A N 1
ATOM 2216 C CA . THR A 1 289 ? 0.213 29.484 -4.387 1 85.69 289 THR A CA 1
ATOM 2217 C C . THR A 1 289 ? -0.898 28.609 -3.811 1 85.69 289 THR A C 1
ATOM 2219 O O . THR A 1 289 ? -1.883 29.125 -3.275 1 85.69 289 THR A O 1
ATOM 2222 N N . THR A 1 290 ? -0.738 27.375 -3.887 1 88.69 290 THR A N 1
ATOM 2223 C CA . THR A 1 290 ? -1.7 26.453 -3.305 1 88.69 290 THR A CA 1
ATOM 2224 C C . THR A 1 290 ? -1.615 26.469 -1.781 1 88.69 290 THR A C 1
ATOM 2226 O O . THR A 1 290 ? -2.641 26.438 -1.097 1 88.69 290 THR A O 1
ATOM 2229 N N . ALA A 1 291 ? -0.444 26.594 -1.321 1 89.88 291 ALA A N 1
ATOM 2230 C CA . ALA A 1 291 ? -0.229 26.625 0.123 1 89.88 291 ALA A CA 1
ATOM 2231 C C . ALA A 1 291 ? -0.888 27.859 0.744 1 89.88 291 ALA A C 1
ATOM 2233 O O . ALA A 1 291 ? -1.563 27.75 1.771 1 89.88 291 ALA A O 1
ATOM 2234 N N . VAL A 1 292 ? -0.753 28.938 0.098 1 91.19 292 VAL A N 1
ATOM 2235 C CA . VAL A 1 292 ? -1.287 30.188 0.629 1 91.19 292 VAL A CA 1
ATOM 2236 C C . VAL A 1 292 ? -2.811 30.109 0.704 1 91.19 292 VAL A C 1
ATOM 2238 O O . VAL A 1 292 ? -3.414 30.547 1.687 1 91.19 292 VAL A O 1
ATOM 2241 N N . GLN A 1 293 ? -3.355 29.547 -0.276 1 92.62 293 GLN A N 1
ATOM 2242 C CA . GLN A 1 293 ? -4.805 29.391 -0.262 1 92.62 293 GLN A CA 1
ATOM 2243 C C . GLN A 1 293 ? -5.246 28.469 0.873 1 92.62 293 GLN A C 1
ATOM 2245 O O . GLN A 1 293 ? -6.234 28.75 1.558 1 92.62 293 GLN A O 1
ATOM 2250 N N . SER A 1 294 ? -4.547 27.422 1.028 1 96.31 294 SER A N 1
ATOM 2251 C CA . SER A 1 294 ? -4.887 26.5 2.102 1 96.31 294 SER A CA 1
ATOM 2252 C C . SER A 1 294 ? -4.648 27.125 3.471 1 96.31 294 SER A C 1
ATOM 2254 O O . SER A 1 294 ? -5.391 26.859 4.418 1 96.31 294 SER A O 1
ATOM 2256 N N . PHE A 1 295 ? -3.656 28 3.582 1 97.44 295 PHE A N 1
ATOM 2257 C CA . PHE A 1 295 ? -3.381 28.703 4.832 1 97.44 295 PHE A CA 1
ATOM 2258 C C . PHE A 1 295 ? -4.508 29.672 5.168 1 97.44 295 PHE A C 1
ATOM 2260 O O . PHE A 1 295 ? -4.859 29.844 6.34 1 97.44 295 PHE A O 1
ATOM 2267 N N . GLN A 1 296 ? -5.062 30.266 4.164 1 97.12 296 GLN A N 1
ATOM 2268 C CA . GLN A 1 296 ? -6.172 31.188 4.371 1 97.12 296 GLN A CA 1
ATOM 2269 C C . GLN A 1 296 ? -7.395 30.469 4.918 1 97.12 296 GLN A C 1
ATOM 2271 O O . GLN A 1 296 ? -8.023 30.938 5.871 1 97.12 296 GLN A O 1
ATOM 2276 N N . GLU A 1 297 ? -7.691 29.359 4.309 1 97.75 297 GLU A N 1
ATOM 2277 C CA . GLU A 1 297 ? -8.828 28.562 4.77 1 97.75 297 GLU A CA 1
ATOM 2278 C C . GLU A 1 297 ? -8.578 28 6.172 1 97.75 297 GLU A C 1
ATOM 2280 O O . GLU A 1 297 ? -9.492 27.953 6.996 1 97.75 297 GLU A O 1
ATOM 2285 N N . GLU A 1 298 ? -7.375 27.609 6.387 1 98.44 298 GLU A N 1
ATOM 2286 C CA . GLU A 1 298 ? -6.988 27.109 7.699 1 98.44 298 GLU A CA 1
ATOM 2287 C C . GLU A 1 298 ? -7.117 28.188 8.766 1 98.44 298 GLU A C 1
ATOM 2289 O O . GLU A 1 298 ? -7.617 27.922 9.867 1 98.44 298 GLU A O 1
ATOM 2294 N N . LEU A 1 299 ? -6.703 29.406 8.453 1 98.44 299 LEU A N 1
ATOM 2295 C CA . LEU A 1 299 ? -6.816 30.531 9.375 1 98.44 299 LEU A CA 1
ATOM 2296 C C . LEU A 1 299 ? -8.273 30.812 9.711 1 98.44 299 LEU A C 1
ATOM 2298 O O . LEU A 1 299 ? -8.609 31.078 10.867 1 98.44 299 LEU A O 1
ATOM 2302 N N . ALA A 1 300 ? -9.117 30.75 8.711 1 98.19 300 ALA A N 1
ATOM 2303 C CA . ALA A 1 300 ? -10.547 30.953 8.938 1 98.19 300 ALA A CA 1
ATOM 2304 C C . ALA A 1 300 ? -11.094 29.922 9.914 1 98.19 300 ALA A C 1
ATOM 2306 O O . ALA A 1 300 ? -11.844 30.25 10.836 1 98.19 300 ALA A O 1
ATOM 2307 N N . ASP A 1 301 ? -10.742 28.672 9.719 1 98.44 301 ASP A N 1
ATOM 2308 C CA . ASP A 1 301 ? -11.18 27.609 10.617 1 98.44 301 ASP A CA 1
ATOM 2309 C C . ASP A 1 301 ? -10.578 27.797 12.008 1 98.44 301 ASP A C 1
ATOM 2311 O O . ASP A 1 301 ? -11.211 27.453 13.016 1 98.44 301 ASP A O 1
ATOM 2315 N N . PHE A 1 302 ? -9.383 28.312 12.062 1 98.62 302 PHE A N 1
ATOM 2316 C CA . PHE A 1 302 ? -8.766 28.578 13.359 1 98.62 302 PHE A CA 1
ATOM 2317 C C . PHE A 1 302 ? -9.57 29.594 14.148 1 98.62 302 PHE A C 1
ATOM 2319 O O . PHE A 1 302 ? -9.812 29.422 15.344 1 98.62 302 PHE A O 1
ATOM 2326 N N . ILE A 1 303 ? -9.938 30.625 13.469 1 98.44 303 ILE A N 1
ATOM 2327 C CA . ILE A 1 303 ? -10.789 31.625 14.102 1 98.44 303 ILE A CA 1
ATOM 2328 C C . ILE A 1 303 ? -12.047 30.953 14.656 1 98.44 303 ILE A C 1
ATOM 2330 O O . ILE A 1 303 ? -12.422 31.172 15.805 1 98.44 303 ILE A O 1
ATOM 2334 N N . GLY A 1 304 ? -12.641 30.094 13.828 1 98.25 304 GLY A N 1
ATOM 2335 C CA . GLY A 1 304 ? -13.797 29.344 14.289 1 98.25 304 GLY A CA 1
ATOM 2336 C C . GLY A 1 304 ? -13.492 28.469 15.5 1 98.25 304 GLY A C 1
ATOM 2337 O O . GLY A 1 304 ? -14.305 28.391 16.422 1 98.25 304 GLY A O 1
ATOM 2338 N N . LEU A 1 305 ? -12.383 27.844 15.5 1 98.19 305 LEU A N 1
ATOM 2339 C CA . LEU A 1 305 ? -11.961 26.984 16.594 1 98.19 305 LEU A CA 1
ATOM 2340 C C . LEU A 1 305 ? -11.852 27.781 17.891 1 98.19 305 LEU A C 1
ATOM 2342 O O . LEU A 1 305 ? -12.242 27.281 18.953 1 98.19 305 LEU A O 1
ATOM 2346 N N . THR A 1 306 ? -11.328 28.984 17.828 1 98.25 306 THR A N 1
ATOM 2347 C CA . THR A 1 306 ? -11.172 29.828 19.016 1 98.25 306 THR A CA 1
ATOM 2348 C C . THR A 1 306 ? -12.531 30.25 19.562 1 98.25 306 THR A C 1
ATOM 2350 O O . THR A 1 306 ? -12.648 30.578 20.734 1 98.25 306 THR A O 1
ATOM 2353 N N . GLU A 1 307 ? -13.516 30.203 18.688 1 97.69 307 GLU A N 1
ATOM 2354 C CA . GLU A 1 307 ? -14.875 30.578 19.078 1 97.69 307 GLU A CA 1
ATOM 2355 C C . GLU A 1 307 ? -15.656 29.359 19.594 1 97.69 307 GLU A C 1
ATOM 2357 O O . GLU A 1 307 ? -16.828 29.484 19.953 1 97.69 307 GLU A O 1
ATOM 2362 N N . GLY A 1 308 ? -15.07 28.219 19.562 1 96.75 308 GLY A N 1
ATOM 2363 C CA . GLY A 1 308 ? -15.703 27.016 20.078 1 96.75 308 GLY A CA 1
ATOM 2364 C C . GLY A 1 308 ? -16.484 26.25 19.031 1 96.75 308 GLY A C 1
ATOM 2365 O O . GLY A 1 308 ? -17.219 25.312 19.359 1 96.75 308 GLY A O 1
ATOM 2366 N N . ARG A 1 309 ? -16.312 26.609 17.828 1 97.5 309 ARG A N 1
ATOM 2367 C CA . ARG A 1 309 ? -17.016 25.891 16.766 1 97.5 309 ARG A CA 1
ATOM 2368 C C . ARG A 1 309 ? -16.453 24.484 16.594 1 97.5 309 ARG A C 1
ATOM 2370 O O . ARG A 1 309 ? -15.25 24.266 16.781 1 97.5 309 ARG A O 1
ATOM 2377 N N . THR A 1 310 ? -17.359 23.578 16.266 1 93.88 310 THR A N 1
ATOM 2378 C CA . THR A 1 310 ? -16.984 22.172 16.062 1 93.88 310 THR A CA 1
ATOM 2379 C C . THR A 1 310 ? -17.234 21.766 14.609 1 93.88 310 THR A C 1
ATOM 2381 O O . THR A 1 310 ? -17.828 22.516 13.836 1 93.88 310 THR A O 1
ATOM 2384 N N . GLY A 1 311 ? -16.688 20.625 14.25 1 93.5 311 GLY A N 1
ATOM 2385 C CA . GLY A 1 311 ? -16.906 20.109 12.914 1 93.5 311 GLY A CA 1
ATOM 2386 C C . GLY A 1 311 ? -16.047 20.797 11.867 1 93.5 311 GLY A C 1
ATOM 2387 O O . GLY A 1 311 ? -16.375 20.781 10.68 1 93.5 311 GLY A O 1
ATOM 2388 N N . LEU A 1 312 ? -14.969 21.469 12.273 1 97.31 312 LEU A N 1
ATOM 2389 C CA . LEU A 1 312 ? -14.07 22.188 11.367 1 97.31 312 LEU A CA 1
ATOM 2390 C C . LEU A 1 312 ? -13.039 21.234 10.766 1 97.31 312 LEU A C 1
ATOM 2392 O O . LEU A 1 312 ? -12.805 20.141 11.305 1 97.31 312 LEU A O 1
ATOM 2396 N N . ARG A 1 313 ? -12.406 21.641 9.688 1 97.19 313 ARG A N 1
ATOM 2397 C CA . ARG A 1 313 ? -11.406 20.828 9 1 97.19 313 ARG A CA 1
ATOM 2398 C C . ARG A 1 313 ? -10.055 20.906 9.703 1 97.19 313 ARG A C 1
ATOM 2400 O O . ARG A 1 313 ? -9.25 19.969 9.625 1 97.19 313 ARG A O 1
ATOM 2407 N N . ILE A 1 314 ? -9.836 21.922 10.398 1 98.56 314 ILE A N 1
ATOM 2408 C CA . ILE A 1 314 ? -8.523 22.203 10.977 1 98.56 314 ILE A CA 1
ATOM 2409 C C . ILE A 1 314 ? -8.133 21.094 11.945 1 98.56 314 ILE A C 1
ATOM 2411 O O . ILE A 1 314 ? -8.984 20.562 12.656 1 98.56 314 ILE A O 1
ATOM 2415 N N . ALA A 1 315 ? -6.859 20.766 11.898 1 98.56 315 ALA A N 1
ATOM 2416 C CA . ALA A 1 315 ? -6.324 19.812 12.875 1 98.56 315 ALA A CA 1
ATOM 2417 C C . ALA A 1 315 ? -6.242 20.453 14.258 1 98.56 315 ALA A C 1
ATOM 2419 O O . ALA A 1 315 ? -5.457 21.375 14.484 1 98.56 315 ALA A O 1
ATOM 2420 N N . ASP A 1 316 ? -7.023 19.969 15.125 1 97.88 316 ASP A N 1
ATOM 2421 C CA . ASP A 1 316 ? -7.027 20.484 16.484 1 97.88 316 ASP A CA 1
ATOM 2422 C C . ASP A 1 316 ? -5.934 19.828 17.328 1 97.88 316 ASP A C 1
ATOM 2424 O O . ASP A 1 316 ? -5.051 19.172 16.797 1 97.88 316 ASP A O 1
ATOM 2428 N N . ALA A 1 317 ? -5.988 20.062 18.609 1 97.94 317 ALA A N 1
ATOM 2429 C CA . ALA A 1 317 ? -4.945 19.609 19.531 1 97.94 317 ALA A CA 1
ATOM 2430 C C . ALA A 1 317 ? -4.781 18.094 19.484 1 97.94 317 ALA A C 1
ATOM 2432 O O . ALA A 1 317 ? -3.658 17.594 19.438 1 97.94 317 ALA A O 1
ATOM 2433 N N . ASP A 1 318 ? -5.852 17.359 19.469 1 97.56 318 ASP A N 1
ATOM 2434 C CA . ASP A 1 318 ? -5.82 15.906 19.469 1 97.56 318 ASP A CA 1
ATOM 2435 C C . ASP A 1 318 ? -5.191 15.367 18.188 1 97.56 318 ASP A C 1
ATOM 2437 O O . ASP A 1 318 ? -4.348 14.469 18.219 1 97.56 318 ASP A O 1
ATOM 2441 N N . ALA A 1 319 ? -5.625 15.938 17.078 1 97.94 319 ALA A N 1
ATOM 2442 C CA . ALA A 1 319 ? -5.074 15.516 15.789 1 97.94 319 ALA A CA 1
ATOM 2443 C C . ALA A 1 319 ? -3.574 15.789 15.719 1 97.94 319 ALA A C 1
ATOM 2445 O O . ALA A 1 319 ? -2.809 14.961 15.219 1 97.94 319 ALA A O 1
ATOM 2446 N N . ALA A 1 320 ? -3.205 16.922 16.219 1 98.38 320 ALA A N 1
ATOM 2447 C CA . ALA A 1 320 ? -1.798 17.312 16.203 1 98.38 320 ALA A CA 1
ATOM 2448 C C . ALA A 1 320 ? -0.952 16.344 17.031 1 98.38 320 ALA A C 1
ATOM 2450 O O . ALA A 1 320 ? 0.12 15.922 16.578 1 98.38 320 ALA A O 1
ATOM 2451 N N . LEU A 1 321 ? -1.427 16 18.156 1 98.44 321 LEU A N 1
ATOM 2452 C CA . LEU A 1 321 ? -0.727 15.062 19.031 1 98.44 321 LEU A CA 1
ATOM 2453 C C . LEU A 1 321 ? -0.655 13.672 18.391 1 98.44 321 LEU A C 1
ATOM 2455 O O . LEU A 1 321 ? 0.409 13.055 18.375 1 98.44 321 LEU A O 1
ATOM 2459 N N . ARG A 1 322 ? -1.748 13.219 17.891 1 98.62 322 ARG A N 1
ATOM 2460 C CA . ARG A 1 322 ? -1.841 11.875 17.328 1 98.62 322 ARG A CA 1
ATOM 2461 C C . ARG A 1 322 ? -0.859 11.695 16.172 1 98.62 322 ARG A C 1
ATOM 2463 O O . ARG A 1 322 ? -0.254 10.633 16.031 1 98.62 322 ARG A O 1
ATOM 2470 N N . ALA A 1 323 ? -0.736 12.711 15.344 1 98.62 323 ALA A N 1
ATOM 2471 C CA . ALA A 1 323 ? 0.195 12.633 14.219 1 98.62 323 ALA A CA 1
ATOM 2472 C C . ALA A 1 323 ? 1.61 12.328 14.703 1 98.62 323 ALA A C 1
ATOM 2474 O O . ALA A 1 323 ? 2.303 11.484 14.125 1 98.62 323 ALA A O 1
ATOM 2475 N N . VAL A 1 324 ? 2.031 12.938 15.781 1 98.56 324 VAL A N 1
ATOM 2476 C CA . VAL A 1 324 ? 3.365 12.742 16.344 1 98.56 324 VAL A CA 1
ATOM 2477 C C . VAL A 1 324 ? 3.463 11.359 16.969 1 98.56 324 VAL A C 1
ATOM 2479 O O . VAL A 1 324 ? 4.453 10.648 16.781 1 98.56 324 VAL A O 1
ATOM 2482 N N . GLU A 1 325 ? 2.434 10.977 17.688 1 98.75 325 GLU A N 1
ATOM 2483 C CA . GLU A 1 325 ? 2.428 9.672 18.328 1 98.75 325 GLU A CA 1
ATOM 2484 C C . GLU A 1 325 ? 2.562 8.547 17.312 1 98.75 325 GLU A C 1
ATOM 2486 O O . GLU A 1 325 ? 3.297 7.582 17.531 1 98.75 325 GLU A O 1
ATOM 2491 N N . ILE A 1 326 ? 1.899 8.664 16.234 1 98.81 326 ILE A N 1
ATOM 2492 C CA . ILE A 1 326 ? 1.935 7.645 15.195 1 98.81 326 ILE A CA 1
ATOM 2493 C C . ILE A 1 326 ? 3.318 7.609 14.547 1 98.81 326 ILE A C 1
ATOM 2495 O O . ILE A 1 326 ? 3.863 6.535 14.289 1 98.81 326 ILE A O 1
ATOM 2499 N N . ALA A 1 327 ? 3.871 8.797 14.305 1 98.62 327 ALA A N 1
ATOM 2500 C CA . ALA A 1 327 ? 5.191 8.875 13.688 1 98.62 327 ALA A CA 1
ATOM 2501 C C . ALA A 1 327 ? 6.242 8.172 14.539 1 98.62 327 ALA A C 1
ATOM 2503 O O . ALA A 1 327 ? 7.199 7.598 14.008 1 98.62 327 ALA A O 1
ATOM 2504 N N . VAL A 1 328 ? 6.074 8.188 15.812 1 98.44 328 VAL A N 1
ATOM 2505 C CA . VAL A 1 328 ? 7.012 7.543 16.719 1 98.44 328 VAL A CA 1
ATOM 2506 C C . VAL A 1 328 ? 6.664 6.062 16.859 1 98.44 328 VAL A C 1
ATOM 2508 O O . VAL A 1 328 ? 7.559 5.219 16.969 1 98.44 328 VAL A O 1
ATOM 2511 N N . ALA A 1 329 ? 5.426 5.742 16.781 1 98.81 329 ALA A N 1
ATOM 2512 C CA . ALA A 1 329 ? 4.949 4.379 16.984 1 98.81 329 ALA A CA 1
ATOM 2513 C C . ALA A 1 329 ? 5.414 3.451 15.867 1 98.81 329 ALA A C 1
ATOM 2515 O O . ALA A 1 329 ? 5.684 2.271 16.109 1 98.81 329 ALA A O 1
ATOM 2516 N N . VAL A 1 330 ? 5.562 3.916 14.664 1 98.81 330 VAL A N 1
ATOM 2517 C CA . VAL A 1 330 ? 5.891 3.074 13.516 1 98.81 330 VAL A CA 1
ATOM 2518 C C . VAL A 1 330 ? 7.301 2.51 13.68 1 98.81 330 VAL A C 1
ATOM 2520 O O . VAL A 1 330 ? 7.492 1.291 13.672 1 98.81 330 VAL A O 1
ATOM 2523 N N . PRO A 1 331 ? 8.312 3.371 13.891 1 98.44 331 PRO A N 1
ATOM 2524 C CA . PRO A 1 331 ? 9.641 2.797 14.125 1 98.44 331 PRO A CA 1
ATOM 2525 C C . PRO A 1 331 ? 9.703 1.945 15.391 1 98.44 331 PRO A C 1
ATOM 2527 O O . PRO A 1 331 ? 10.469 0.976 15.445 1 98.44 331 PRO A O 1
ATOM 2530 N N . GLU A 1 332 ? 8.945 2.35 16.406 1 98.5 332 GLU A N 1
ATOM 2531 C CA . GLU A 1 332 ? 8.883 1.515 17.594 1 98.5 332 GLU A CA 1
ATOM 2532 C C . GLU A 1 332 ? 8.375 0.115 17.266 1 98.5 332 GLU A C 1
ATOM 2534 O O . GLU A 1 332 ? 8.938 -0.881 17.719 1 98.5 332 GLU A O 1
ATOM 2539 N N . SER A 1 333 ? 7.305 0.067 16.531 1 98.81 333 SER A N 1
ATOM 2540 C CA . SER A 1 333 ? 6.773 -1.21 16.062 1 98.81 333 SER A CA 1
ATOM 2541 C C . SER A 1 333 ? 7.805 -1.98 15.25 1 98.81 333 SER A C 1
ATOM 2543 O O . SER A 1 333 ? 7.965 -3.189 15.422 1 98.81 333 SER A O 1
ATOM 2545 N N . SER A 1 334 ? 8.477 -1.332 14.391 1 98.5 334 SER A N 1
ATOM 2546 C CA . SER A 1 334 ? 9.508 -1.927 13.547 1 98.5 334 SER A CA 1
ATOM 2547 C C . SER A 1 334 ? 10.586 -2.609 14.391 1 98.5 334 SER A C 1
ATOM 2549 O O . SER A 1 334 ? 10.984 -3.738 14.094 1 98.5 334 SER A O 1
ATOM 2551 N N . ARG A 1 335 ? 11.047 -1.936 15.383 1 97.56 335 ARG A N 1
ATOM 2552 C CA . ARG A 1 335 ? 12.094 -2.463 16.25 1 97.56 335 ARG A CA 1
ATOM 2553 C C . ARG A 1 335 ? 11.586 -3.641 17.062 1 97.56 335 ARG A C 1
ATOM 2555 O O . ARG A 1 335 ? 12.266 -4.656 17.203 1 97.56 335 ARG A O 1
ATOM 2562 N N . ALA A 1 336 ? 10.359 -3.496 17.578 1 97.94 336 ALA A N 1
ATOM 2563 C CA . ALA A 1 336 ? 9.805 -4.496 18.5 1 97.94 336 ALA A CA 1
ATOM 2564 C C . ALA A 1 336 ? 9.281 -5.707 17.734 1 97.94 336 ALA A C 1
ATOM 2566 O O . ALA A 1 336 ? 9.172 -6.801 18.281 1 97.94 336 ALA A O 1
ATOM 2567 N N . GLY A 1 337 ? 8.898 -5.523 16.484 1 97.62 337 GLY A N 1
ATOM 2568 C CA . GLY A 1 337 ? 8.25 -6.566 15.703 1 97.62 337 GLY A CA 1
ATOM 2569 C C . GLY A 1 337 ? 6.84 -6.871 16.172 1 97.62 337 GLY A C 1
ATOM 2570 O O . GLY A 1 337 ? 6.363 -8 16.031 1 97.62 337 GLY A O 1
ATOM 2571 N N . LEU A 1 338 ? 6.191 -5.914 16.844 1 98.5 338 LEU A N 1
ATOM 2572 C CA . LEU A 1 338 ? 4.852 -6.059 17.406 1 98.5 338 LEU A CA 1
ATOM 2573 C C . LEU A 1 338 ? 4.023 -4.801 17.156 1 98.5 338 LEU A C 1
ATOM 2575 O O . LEU A 1 338 ? 4.574 -3.711 17 1 98.5 338 LEU A O 1
ATOM 2579 N N . PRO A 1 339 ? 2.689 -4.988 17.094 1 98.69 339 PRO A N 1
ATOM 2580 C CA . PRO A 1 339 ?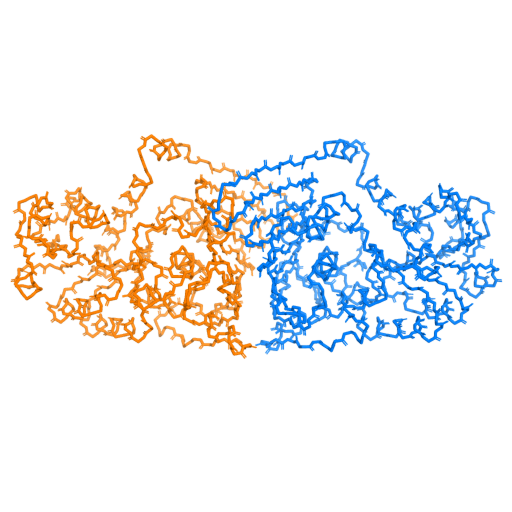 1.863 -3.779 17.031 1 98.69 339 PRO A CA 1
ATOM 2581 C C . PRO A 1 339 ? 2.023 -2.893 18.266 1 98.69 339 PRO A C 1
ATOM 2583 O O . PRO A 1 339 ? 2.205 -3.4 19.375 1 98.69 339 PRO A O 1
ATOM 2586 N N . VAL A 1 340 ? 1.984 -1.603 18.031 1 98.75 340 VAL A N 1
ATOM 2587 C CA . VAL A 1 340 ? 1.972 -0.617 19.109 1 98.75 340 VAL A CA 1
ATOM 2588 C C . VAL A 1 340 ? 0.55 -0.101 19.312 1 98.75 340 VAL A C 1
ATOM 2590 O O . VAL A 1 340 ? -0.138 0.255 18.359 1 98.75 340 VAL A O 1
ATOM 2593 N N . ARG A 1 341 ? 0.111 -0.059 20.562 1 98.19 341 ARG A N 1
ATOM 2594 C CA . ARG A 1 341 ? -1.211 0.458 20.906 1 98.19 341 ARG A CA 1
ATOM 2595 C C . ARG A 1 341 ? -1.114 1.849 21.516 1 98.19 341 ARG A C 1
ATOM 2597 O O . ARG A 1 341 ? -0.269 2.092 22.391 1 98.19 341 ARG A O 1
ATOM 2604 N N . LEU A 1 342 ? -1.897 2.732 21 1 97.75 342 LEU A N 1
ATOM 2605 C CA . LEU A 1 342 ? -1.988 4.09 21.516 1 97.75 342 LEU A CA 1
ATOM 2606 C C . LEU A 1 342 ? -3.27 4.273 22.328 1 97.75 342 LEU A C 1
ATOM 2608 O O . LEU A 1 342 ? -4.324 3.76 21.953 1 97.75 342 LEU A O 1
ATOM 2612 N N . PRO A 1 343 ? -3.195 4.996 23.484 1 94.12 343 PRO A N 1
ATOM 2613 C CA . PRO A 1 343 ? -4.422 5.262 24.234 1 94.12 343 PRO A CA 1
ATOM 2614 C C . PRO A 1 343 ? -5.426 6.109 23.453 1 94.12 343 PRO A C 1
ATOM 2616 O O . PRO A 1 343 ? -5.027 6.996 22.703 1 94.12 343 PRO A O 1
ATOM 2619 N N . SER A 1 344 ? -6.684 5.785 23.688 1 89.56 344 SER A N 1
ATOM 2620 C CA . SER A 1 344 ? -7.73 6.559 23.016 1 89.56 344 SER A CA 1
ATOM 2621 C C . SER A 1 344 ? -7.68 8.023 23.438 1 89.56 344 SER A C 1
ATOM 2623 O O . SER A 1 344 ? -7.434 8.336 24.609 1 89.56 344 SER A O 1
ATOM 2625 N N . LEU A 1 345 ? -7.855 8.852 22.5 1 82.06 345 LEU A N 1
ATOM 2626 C CA . LEU A 1 345 ? -7.914 10.289 22.766 1 82.06 345 LEU A CA 1
ATOM 2627 C C . LEU A 1 345 ? -9.25 10.664 23.391 1 82.06 345 LEU A C 1
ATOM 2629 O O . LEU A 1 345 ? -10.281 10.07 23.078 1 82.06 345 LEU A O 1
ATOM 2633 N N . ALA A 1 346 ? -9.516 10.75 24.781 1 62.16 346 ALA A N 1
ATOM 2634 C CA . ALA A 1 346 ? -10.695 10.992 25.609 1 62.16 346 ALA A CA 1
ATOM 2635 C C . ALA A 1 346 ? -11.82 11.617 24.781 1 62.16 346 ALA A C 1
ATOM 2637 O O . ALA A 1 346 ? -13 11.367 25.047 1 62.16 346 ALA A O 1
ATOM 2638 N N . GLY A 1 347 ? -11.727 12.602 23.875 1 48.94 347 GLY A N 1
ATOM 2639 C CA . GLY A 1 347 ? -12.812 13.406 23.328 1 48.94 347 GLY A CA 1
ATOM 2640 C C . GLY A 1 347 ? -13.414 12.812 22.078 1 48.94 347 GLY A C 1
ATOM 2641 O O . GLY A 1 347 ? -14.266 13.438 21.438 1 48.94 347 GLY A O 1
ATOM 2642 N N . GLY A 1 348 ? -13.219 11.797 21.5 1 37.09 348 GLY A N 1
ATOM 2643 C CA . GLY A 1 348 ? -13.773 11.484 20.203 1 37.09 348 GLY A CA 1
ATOM 2644 C C . GLY A 1 348 ? -15.148 10.844 20.266 1 37.09 348 GLY A C 1
ATOM 2645 O O . GLY A 1 348 ? -15.305 9.758 20.844 1 37.09 348 GLY A O 1
ATOM 2646 N N . LYS A 1 349 ? -16.391 11.586 20.438 1 28.72 349 LYS A N 1
ATOM 2647 C CA . LYS A 1 349 ? -17.703 11.039 20.109 1 28.72 349 LYS A CA 1
ATOM 2648 C C . LYS A 1 349 ? -17.734 10.516 18.672 1 28.72 349 LYS A C 1
ATOM 2650 O O . LYS A 1 349 ? -17.281 11.195 17.75 1 28.72 349 LYS A O 1
ATOM 2655 N N . MET B 1 1 ? 8.906 -36.156 -23.391 1 98.19 1 MET B N 1
ATOM 2656 C CA . MET B 1 1 ? 8.25 -36.406 -22.109 1 98.19 1 MET B CA 1
ATOM 2657 C C . MET B 1 1 ? 6.781 -36.75 -22.312 1 98.19 1 MET B C 1
ATOM 2659 O O . MET B 1 1 ? 6.047 -36.031 -23 1 98.19 1 MET B O 1
ATOM 2663 N N . ARG B 1 2 ? 6.414 -37.875 -21.844 1 98.75 2 ARG B N 1
ATOM 2664 C CA . ARG B 1 2 ? 5.023 -38.312 -21.938 1 98.75 2 ARG B CA 1
ATOM 2665 C C . ARG B 1 2 ? 4.195 -37.75 -20.781 1 98.75 2 ARG B C 1
ATOM 2667 O O . ARG B 1 2 ? 4.504 -38 -19.609 1 98.75 2 ARG B O 1
ATOM 2674 N N . ILE B 1 3 ? 3.123 -37 -21.156 1 98.88 3 ILE B N 1
ATOM 2675 C CA . ILE B 1 3 ? 2.398 -36.25 -20.141 1 98.88 3 ILE B CA 1
ATOM 2676 C C . ILE B 1 3 ? 0.911 -36.594 -20.203 1 98.88 3 ILE B C 1
ATOM 2678 O O . ILE B 1 3 ? 0.334 -36.656 -21.297 1 98.88 3 ILE B O 1
ATOM 2682 N N . GLY B 1 4 ? 0.286 -36.875 -19.109 1 98.81 4 GLY B N 1
ATOM 2683 C CA . GLY B 1 4 ? -1.162 -36.938 -18.969 1 98.81 4 GLY B CA 1
ATOM 2684 C C . GLY B 1 4 ? -1.757 -35.656 -18.422 1 98.81 4 GLY B C 1
ATOM 2685 O O . GLY B 1 4 ? -1.079 -34.906 -17.719 1 98.81 4 GLY B O 1
ATOM 2686 N N . VAL B 1 5 ? -3.061 -35.406 -18.734 1 98.75 5 VAL B N 1
ATOM 2687 C CA . VAL B 1 5 ? -3.74 -34.219 -18.219 1 98.75 5 VAL B CA 1
ATOM 2688 C C . VAL B 1 5 ? -5.023 -34.625 -17.5 1 98.75 5 VAL B C 1
ATOM 2690 O O . VAL B 1 5 ? -5.867 -35.344 -18.078 1 98.75 5 VAL B O 1
ATOM 2693 N N . ILE B 1 6 ? -5.098 -34.219 -16.219 1 98.5 6 ILE B N 1
ATOM 2694 C CA . ILE B 1 6 ? -6.316 -34.438 -15.445 1 98.5 6 ILE B CA 1
ATOM 2695 C C . ILE B 1 6 ? -7.098 -33.125 -15.375 1 98.5 6 ILE B C 1
ATOM 2697 O O . ILE B 1 6 ? -6.543 -32.062 -15.016 1 98.5 6 ILE B O 1
ATOM 2701 N N . GLY B 1 7 ? -8.375 -33.156 -15.602 1 97.5 7 GLY B N 1
ATOM 2702 C CA . GLY B 1 7 ? -9.18 -31.938 -15.742 1 97.5 7 GLY B CA 1
ATOM 2703 C C . GLY B 1 7 ? -9.078 -31.328 -17.125 1 97.5 7 GLY B C 1
ATOM 2704 O O . GLY B 1 7 ? -9.062 -30.094 -17.266 1 97.5 7 GLY B O 1
ATOM 2705 N N . ALA B 1 8 ? -9.023 -32.094 -18.141 1 95.81 8 ALA B N 1
ATOM 2706 C CA . ALA B 1 8 ? -8.672 -31.688 -19.484 1 95.81 8 ALA B CA 1
ATOM 2707 C C . ALA B 1 8 ? -9.82 -30.938 -20.141 1 95.81 8 ALA B C 1
ATOM 2709 O O . ALA B 1 8 ? -9.617 -30.172 -21.078 1 95.81 8 ALA B O 1
ATOM 2710 N N . ALA B 1 9 ? -10.992 -31.141 -19.672 1 94.12 9 ALA B N 1
ATOM 2711 C CA . ALA B 1 9 ? -12.164 -30.578 -20.344 1 94.12 9 ALA B CA 1
ATOM 2712 C C . ALA B 1 9 ? -12.453 -29.172 -19.828 1 94.12 9 ALA B C 1
ATOM 2714 O O . ALA B 1 9 ? -13.227 -28.422 -20.438 1 94.12 9 ALA B O 1
ATOM 2715 N N . GLY B 1 10 ? -11.906 -28.844 -18.656 1 92.69 10 GLY B N 1
ATOM 2716 C CA . GLY B 1 10 ? -12.086 -27.5 -18.141 1 92.69 10 GLY B CA 1
ATOM 2717 C C . GLY B 1 10 ? -11.352 -26.438 -18.969 1 92.69 10 GLY B C 1
ATOM 2718 O O . GLY B 1 10 ? -10.484 -26.766 -19.766 1 92.69 10 GLY B O 1
ATOM 2719 N N . LYS B 1 11 ? -11.719 -25.203 -18.719 1 91.44 11 LYS B N 1
ATOM 2720 C CA . LYS B 1 11 ? -11.148 -24.094 -19.453 1 91.44 11 LYS B CA 1
ATOM 2721 C C . LYS B 1 11 ? -9.625 -24.109 -19.406 1 91.44 11 LYS B C 1
ATOM 2723 O O . LYS B 1 11 ? -8.953 -24.047 -20.438 1 91.44 11 LYS B O 1
ATOM 2728 N N . ILE B 1 12 ? -9.078 -24.172 -18.234 1 94.19 12 ILE B N 1
ATOM 2729 C CA . ILE B 1 12 ? -7.629 -24.172 -18.047 1 94.19 12 ILE B CA 1
ATOM 2730 C C . ILE B 1 12 ? -7.035 -25.469 -18.562 1 94.19 12 ILE B C 1
ATOM 2732 O O . ILE B 1 12 ? -5.98 -25.469 -19.203 1 94.19 12 ILE B O 1
ATOM 2736 N N . GLY B 1 13 ? -7.723 -26.594 -18.297 1 96.19 13 GLY B N 1
ATOM 2737 C CA . GLY B 1 13 ? -7.277 -27.891 -18.781 1 96.19 13 GLY B CA 1
ATOM 2738 C C . GLY B 1 13 ? -7.09 -27.922 -20.297 1 96.19 13 GLY B C 1
ATOM 2739 O O . GLY B 1 13 ? -6.102 -28.469 -20.781 1 96.19 13 GLY B O 1
ATOM 2740 N N . GLN B 1 14 ? -7.969 -27.312 -20.984 1 95.75 14 GLN B N 1
ATOM 2741 C CA . GLN B 1 14 ? -7.887 -27.25 -22.438 1 95.75 14 GLN B CA 1
ATOM 2742 C C . GLN B 1 14 ? -6.637 -26.5 -22.891 1 95.75 14 GLN B C 1
ATOM 2744 O O . GLN B 1 14 ? -5.988 -26.875 -23.859 1 95.75 14 GLN B O 1
ATOM 2749 N N . MET B 1 15 ? -6.352 -25.438 -22.156 1 96.12 15 MET B N 1
ATOM 2750 C CA . MET B 1 15 ? -5.16 -24.656 -22.484 1 96.12 15 MET B CA 1
ATOM 2751 C C . MET B 1 15 ? -3.893 -25.453 -22.219 1 96.12 15 MET B C 1
ATOM 2753 O O . MET B 1 15 ? -2.932 -25.375 -22.984 1 96.12 15 MET B O 1
ATOM 2757 N N . ARG B 1 16 ? -3.924 -26.234 -21.188 1 97.81 16 ARG B N 1
ATOM 2758 C CA . ARG B 1 16 ? -2.785 -27.078 -20.859 1 97.81 16 ARG B CA 1
ATOM 2759 C C . ARG B 1 16 ? -2.58 -28.141 -21.938 1 97.81 16 ARG B C 1
ATOM 2761 O O . ARG B 1 16 ? -1.45 -28.391 -22.359 1 97.81 16 ARG B O 1
ATOM 2768 N N . VAL B 1 17 ? -3.65 -28.766 -22.375 1 97.62 17 VAL B N 1
ATOM 2769 C CA . VAL B 1 17 ? -3.584 -29.75 -23.453 1 97.62 17 VAL B CA 1
ATOM 2770 C C . VAL B 1 17 ? -2.967 -29.109 -24.703 1 97.62 17 VAL B C 1
ATOM 2772 O O . VAL B 1 17 ? -2.049 -29.672 -25.297 1 97.62 17 VAL B O 1
ATOM 2775 N N . ALA B 1 18 ? -3.41 -27.938 -25.031 1 96.12 18 ALA B N 1
ATOM 2776 C CA . ALA B 1 18 ? -2.928 -27.234 -26.203 1 96.12 18 ALA B CA 1
ATOM 2777 C C . ALA B 1 18 ? -1.428 -26.969 -26.125 1 96.12 18 ALA B C 1
ATOM 2779 O O . ALA B 1 18 ? -0.71 -27.094 -27.109 1 96.12 18 ALA B O 1
ATOM 2780 N N . THR B 1 19 ? -0.986 -26.594 -24.969 1 97.06 19 THR B N 1
ATOM 2781 C CA . THR B 1 19 ? 0.427 -26.266 -24.781 1 97.06 19 THR B CA 1
ATOM 2782 C C . THR B 1 19 ? 1.281 -27.531 -24.906 1 97.06 19 THR B C 1
ATOM 2784 O O . THR B 1 19 ? 2.383 -27.484 -25.453 1 97.06 19 THR B O 1
ATOM 2787 N N . ILE B 1 20 ? 0.825 -28.656 -24.406 1 98.06 20 ILE B N 1
ATOM 2788 C CA . ILE B 1 20 ? 1.541 -29.922 -24.5 1 98.06 20 ILE B CA 1
ATOM 2789 C C . ILE B 1 20 ? 1.657 -30.344 -25.953 1 98.06 20 ILE B C 1
ATOM 2791 O O . ILE B 1 20 ? 2.723 -30.766 -26.406 1 98.06 20 ILE B O 1
ATOM 2795 N N . LEU B 1 21 ? 0.591 -30.141 -26.719 1 97.44 21 LEU B N 1
ATOM 2796 C CA . LEU B 1 21 ? 0.556 -30.516 -28.125 1 97.44 21 LEU B CA 1
ATOM 2797 C C . LEU B 1 21 ? 1.494 -29.641 -28.953 1 97.44 21 LEU B C 1
ATOM 2799 O O . LEU B 1 21 ? 2.062 -30.094 -29.953 1 97.44 21 LEU B O 1
ATOM 2803 N N . ALA B 1 22 ? 1.677 -28.438 -28.484 1 96.19 22 ALA B N 1
ATOM 2804 C CA . ALA B 1 22 ? 2.482 -27.469 -29.234 1 96.19 22 ALA B CA 1
ATOM 2805 C C . ALA B 1 22 ? 3.965 -27.625 -28.906 1 96.19 22 ALA B C 1
ATOM 2807 O O . ALA B 1 22 ? 4.824 -27.109 -29.625 1 96.19 22 ALA B O 1
ATOM 2808 N N . GLU B 1 23 ? 4.266 -28.25 -27.828 1 96 23 GLU B N 1
ATOM 2809 C CA . GLU B 1 23 ? 5.645 -28.422 -27.391 1 96 23 GLU B CA 1
ATOM 2810 C C . GLU B 1 23 ? 6.281 -29.656 -28.031 1 96 23 GLU B C 1
ATOM 2812 O O . GLU B 1 23 ? 5.848 -30.781 -27.781 1 96 23 GLU B O 1
ATOM 2817 N N . LYS B 1 24 ? 7.391 -29.484 -28.734 1 95 24 LYS B N 1
ATOM 2818 C CA . LYS B 1 24 ? 8.008 -30.531 -29.531 1 95 24 LYS B CA 1
ATOM 2819 C C . LYS B 1 24 ? 8.57 -31.641 -28.641 1 95 24 LYS B C 1
ATOM 2821 O O . LYS B 1 24 ? 8.688 -32.781 -29.078 1 95 24 LYS B O 1
ATOM 2826 N N . HIS B 1 25 ? 8.875 -31.312 -27.438 1 96.31 25 HIS B N 1
ATOM 2827 C CA . HIS B 1 25 ? 9.547 -32.281 -26.578 1 96.31 25 HIS B CA 1
ATOM 2828 C C . HIS B 1 25 ? 8.547 -33 -25.688 1 96.31 25 HIS B C 1
ATOM 2830 O O . HIS B 1 25 ? 8.93 -33.688 -24.719 1 96.31 25 HIS B O 1
ATOM 2836 N N . THR B 1 26 ? 7.281 -32.844 -25.969 1 98.25 26 THR B N 1
ATOM 2837 C CA . THR B 1 26 ? 6.27 -33.5 -25.141 1 98.25 26 THR B CA 1
ATOM 2838 C C . THR B 1 26 ? 5.293 -34.281 -26.016 1 98.25 26 THR B C 1
ATOM 2840 O O . THR B 1 26 ? 5.184 -34.031 -27.219 1 98.25 26 THR B O 1
ATOM 2843 N N . GLU B 1 27 ? 4.676 -35.25 -25.406 1 98.38 27 GLU B N 1
ATOM 2844 C CA . GLU B 1 27 ? 3.617 -36.062 -26.016 1 98.38 27 GLU B CA 1
ATOM 2845 C C . GLU B 1 27 ? 2.434 -36.219 -25.078 1 98.38 27 GLU B C 1
ATOM 2847 O O . GLU B 1 27 ? 2.602 -36.625 -23.922 1 98.38 27 GLU B O 1
ATOM 2852 N N . LEU B 1 28 ? 1.277 -35.875 -25.562 1 98.62 28 LEU B N 1
ATOM 2853 C CA . LEU B 1 28 ? 0.06 -36.125 -24.797 1 98.62 28 LEU B CA 1
ATOM 2854 C C . LEU B 1 28 ? -0.365 -37.594 -24.891 1 98.62 28 LEU B C 1
ATOM 2856 O O . LEU B 1 28 ? -0.696 -38.062 -25.984 1 98.62 28 LEU B O 1
ATOM 2860 N N . VAL B 1 29 ? -0.485 -38.25 -23.766 1 98.56 29 VAL B N 1
ATOM 2861 C CA . VAL B 1 29 ? -0.681 -39.688 -23.875 1 98.56 29 VAL B CA 1
ATOM 2862 C C . VAL B 1 29 ? -2.014 -40.094 -23.25 1 98.56 29 VAL B C 1
ATOM 2864 O O . VAL B 1 29 ? -2.545 -41.156 -23.531 1 98.56 29 VAL B O 1
ATOM 2867 N N . ALA B 1 30 ? -2.521 -39.219 -22.359 1 98.56 30 ALA B N 1
ATOM 2868 C CA . ALA B 1 30 ? -3.777 -39.531 -21.672 1 98.56 30 ALA B CA 1
ATOM 2869 C C . ALA B 1 30 ? -4.484 -38.281 -21.219 1 98.56 30 ALA B C 1
ATOM 2871 O O . ALA B 1 30 ? -3.832 -37.281 -20.844 1 98.56 30 ALA B O 1
ATOM 2872 N N . VAL B 1 31 ? -5.82 -38.281 -21.203 1 98.5 31 VAL B N 1
ATOM 2873 C CA . VAL B 1 31 ? -6.637 -37.219 -20.625 1 98.5 31 VAL B CA 1
ATOM 2874 C C . VAL B 1 31 ? -7.707 -37.844 -19.719 1 98.5 31 VAL B C 1
ATOM 2876 O O . VAL B 1 31 ? -8.203 -38.938 -19.984 1 98.5 31 VAL B O 1
ATOM 2879 N N . MET B 1 32 ? -7.98 -37.125 -18.641 1 97.81 32 MET B N 1
ATOM 2880 C CA . MET B 1 32 ? -9.023 -37.531 -17.719 1 97.81 32 MET B CA 1
ATOM 2881 C C . MET B 1 32 ? -9.945 -36.375 -17.375 1 97.81 32 MET B C 1
ATOM 2883 O O . MET B 1 32 ? -9.492 -35.219 -17.219 1 97.81 32 MET B O 1
ATOM 2887 N N . ASP B 1 33 ? -11.203 -36.625 -17.297 1 96.44 33 ASP B N 1
ATOM 2888 C CA . ASP B 1 33 ? -12.227 -35.719 -16.781 1 96.44 33 ASP B CA 1
ATOM 2889 C C . ASP B 1 33 ? -13.43 -36.5 -16.25 1 96.44 33 ASP B C 1
ATOM 2891 O O . ASP B 1 33 ? -13.523 -37.719 -16.438 1 96.44 33 ASP B O 1
ATOM 2895 N N . VAL B 1 34 ? -14.289 -35.75 -15.555 1 92.44 34 VAL B N 1
ATOM 2896 C CA . VAL B 1 34 ? -15.445 -36.375 -14.93 1 92.44 34 VAL B CA 1
ATOM 2897 C C . VAL B 1 34 ? -16.406 -36.875 -16.016 1 92.44 34 VAL B C 1
ATOM 2899 O O . VAL B 1 34 ? -17.156 -37.812 -15.805 1 92.44 34 VAL B O 1
ATOM 2902 N N . THR B 1 35 ? -16.391 -36.219 -17.172 1 92.94 35 THR B N 1
ATOM 2903 C CA . THR B 1 35 ? -17.266 -36.562 -18.281 1 92.94 35 THR B CA 1
ATOM 2904 C C . THR B 1 35 ? -16.438 -37.094 -19.453 1 92.94 35 THR B C 1
ATOM 2906 O O . THR B 1 35 ? -15.633 -36.375 -20.031 1 92.94 35 THR B O 1
ATOM 2909 N N . GLU B 1 36 ? -16.766 -38.25 -19.828 1 93.44 36 GLU B N 1
ATOM 2910 C CA . GLU B 1 36 ? -16 -38.906 -20.891 1 93.44 36 GLU B CA 1
ATOM 2911 C C . GLU B 1 36 ? -16.094 -38.125 -22.203 1 93.44 36 GLU B C 1
ATOM 2913 O O . GLU B 1 36 ? -15.094 -37.906 -22.891 1 93.44 36 GLU B O 1
ATOM 2918 N N . GLU B 1 37 ? -17.297 -37.75 -22.516 1 94.38 37 GLU B N 1
ATOM 2919 C CA . GLU B 1 37 ? -17.516 -37.031 -23.75 1 94.38 37 GLU B CA 1
ATOM 2920 C C . GLU B 1 37 ? -16.688 -35.75 -23.812 1 94.38 37 GLU B C 1
ATOM 2922 O O . GLU B 1 37 ? -16.047 -35.469 -24.828 1 94.38 37 GLU B O 1
ATOM 2927 N N . LYS B 1 38 ? -16.625 -35.062 -22.719 1 93.81 38 LYS B N 1
ATOM 2928 C CA . LYS B 1 38 ? -15.875 -33.812 -22.656 1 93.81 38 LYS B CA 1
ATOM 2929 C C . LYS B 1 38 ? -14.375 -34.094 -22.734 1 93.81 38 LYS B C 1
ATOM 2931 O O . LYS B 1 38 ? -13.648 -33.344 -23.406 1 93.81 38 LYS B O 1
ATOM 2936 N N . ALA B 1 39 ? -13.984 -35.094 -22.094 1 93.81 39 ALA B N 1
ATOM 2937 C CA . ALA B 1 39 ? -12.562 -35.469 -22.156 1 93.81 39 ALA B CA 1
ATOM 2938 C C . ALA B 1 39 ? -12.148 -35.844 -23.562 1 93.81 39 ALA B C 1
ATOM 2940 O O . ALA B 1 39 ? -11.094 -35.406 -24.047 1 93.81 39 ALA B O 1
ATOM 2941 N N . ARG B 1 40 ? -12.969 -36.594 -24.219 1 95.75 40 ARG B N 1
ATOM 2942 C CA . ARG B 1 40 ? -12.68 -37.094 -25.562 1 95.75 40 ARG B CA 1
ATOM 2943 C C . ARG B 1 40 ? -12.547 -35.938 -26.547 1 95.75 40 ARG B C 1
ATOM 2945 O O . ARG B 1 40 ? -11.719 -36 -27.469 1 95.75 40 ARG B O 1
ATOM 2952 N N . ALA B 1 41 ? -13.305 -34.969 -26.328 1 95.44 41 ALA B N 1
ATOM 2953 C CA . ALA B 1 41 ? -13.32 -33.812 -27.234 1 95.44 41 ALA B CA 1
ATOM 2954 C C . ALA B 1 41 ? -11.969 -33.094 -27.219 1 95.44 41 ALA B C 1
ATOM 2956 O O . ALA B 1 41 ? -11.641 -32.375 -28.172 1 95.44 41 ALA B O 1
ATOM 2957 N N . HIS B 1 42 ? -11.156 -33.375 -26.234 1 94.81 42 HIS B N 1
ATOM 2958 C CA . HIS B 1 42 ? -9.906 -32.656 -26.078 1 94.81 42 HIS B CA 1
ATOM 2959 C C . HIS B 1 42 ? -8.719 -33.594 -25.969 1 94.81 42 HIS B C 1
ATOM 2961 O O . HIS B 1 42 ? -7.645 -33.219 -25.5 1 94.81 42 HIS B O 1
ATOM 2967 N N . ALA B 1 43 ? -8.938 -34.781 -26.406 1 96.62 43 ALA B N 1
ATOM 2968 C CA . ALA B 1 43 ? -7.922 -35.812 -26.219 1 96.62 43 ALA B CA 1
ATOM 2969 C C . ALA B 1 43 ? -6.902 -35.812 -27.344 1 96.62 43 ALA B C 1
ATOM 2971 O O . ALA B 1 43 ? -5.77 -36.25 -27.188 1 96.62 43 ALA B O 1
ATOM 2972 N N . HIS B 1 44 ? -7.301 -35.375 -28.594 1 96.69 44 HIS B N 1
ATOM 2973 C CA . HIS B 1 44 ? -6.434 -35.281 -29.766 1 96.69 44 HIS B CA 1
ATOM 2974 C C . HIS B 1 44 ? -5.703 -36.594 -30.016 1 96.69 44 HIS B C 1
ATOM 2976 O O . HIS B 1 44 ? -4.492 -36.594 -30.234 1 96.69 44 HIS B O 1
ATOM 2982 N N . GLY B 1 45 ? -6.363 -37.75 -29.797 1 96.12 45 GLY B N 1
ATOM 2983 C CA . GLY B 1 45 ? -5.812 -39.062 -30.078 1 96.12 45 GLY B CA 1
ATOM 2984 C C . GLY B 1 45 ? -5.242 -39.75 -28.859 1 96.12 45 GLY B C 1
ATOM 2985 O O . GLY B 1 45 ? -4.93 -40.938 -28.906 1 96.12 45 GLY B O 1
ATOM 2986 N N . ALA B 1 46 ? -5.086 -39.062 -27.75 1 97.88 46 ALA B N 1
ATOM 2987 C CA . ALA B 1 46 ? -4.613 -39.656 -26.516 1 97.88 46 ALA B CA 1
ATOM 2988 C C . ALA B 1 46 ? -5.695 -40.531 -25.875 1 97.88 46 ALA B C 1
ATOM 2990 O O . ALA B 1 46 ? -6.871 -40.438 -26.234 1 97.88 46 ALA B O 1
ATOM 2991 N N . GLN B 1 47 ? -5.324 -41.344 -24.953 1 98.12 47 GLN B N 1
ATOM 2992 C CA . GLN B 1 47 ? -6.277 -42.188 -24.25 1 98.12 47 GLN B CA 1
ATOM 2993 C C . GLN B 1 47 ? -7.16 -41.375 -23.312 1 98.12 47 GLN B C 1
ATOM 2995 O O . GLN B 1 47 ? -6.699 -40.375 -22.719 1 98.12 47 GLN B O 1
ATOM 3000 N N . VAL B 1 48 ? -8.461 -41.844 -23.188 1 98.25 48 VAL B N 1
ATOM 3001 C CA . VAL B 1 48 ? -9.438 -41.062 -22.422 1 98.25 48 VAL B CA 1
ATOM 3002 C C . VAL B 1 48 ? -9.891 -41.875 -21.203 1 98.25 48 VAL B C 1
ATOM 3004 O O . VAL B 1 48 ? -10.203 -43.062 -21.328 1 98.25 48 VAL B O 1
ATOM 3007 N N . PHE B 1 49 ? -9.922 -41.219 -20.062 1 98.06 49 PHE B N 1
ATOM 3008 C CA . PHE B 1 49 ? -10.312 -41.906 -18.844 1 98.06 49 PHE B CA 1
ATOM 3009 C C . PHE B 1 49 ? -11.289 -41.062 -18.031 1 98.06 49 PHE B C 1
ATOM 3011 O O . PHE B 1 49 ? -11.328 -39.844 -18.188 1 98.06 49 PHE B O 1
ATOM 3018 N N . THR B 1 50 ? -12.055 -41.719 -17.094 1 97.12 50 THR B N 1
ATOM 3019 C CA . THR B 1 50 ? -12.945 -41.031 -16.172 1 97.12 50 THR B CA 1
ATOM 3020 C C . THR B 1 50 ? -12.633 -41.406 -14.734 1 97.12 50 THR B C 1
ATOM 3022 O O . THR B 1 50 ? -13.289 -40.938 -13.805 1 97.12 50 THR B O 1
ATOM 3025 N N . ASP B 1 51 ? -11.664 -42.156 -14.594 1 96.31 51 ASP B N 1
ATOM 3026 C CA . ASP B 1 51 ? -11.25 -42.562 -13.25 1 96.31 51 ASP B CA 1
ATOM 3027 C C . ASP B 1 51 ? -9.727 -42.531 -13.109 1 96.31 51 ASP B C 1
ATOM 3029 O O . ASP B 1 51 ? -9.008 -42.844 -14.055 1 96.31 51 ASP B O 1
ATOM 3033 N N . LEU B 1 52 ? -9.312 -42.281 -11.93 1 97.88 52 LEU B N 1
ATOM 3034 C CA . LEU B 1 52 ? -7.91 -41.969 -11.656 1 97.88 52 LEU B CA 1
ATOM 3035 C C . LEU B 1 52 ? -7.047 -43.219 -11.773 1 97.88 52 LEU B C 1
ATOM 3037 O O . LEU B 1 52 ? -5.953 -43.156 -12.336 1 97.88 52 LEU B O 1
ATOM 3041 N N . ASP B 1 53 ? -7.48 -44.344 -11.312 1 97.38 53 ASP B N 1
ATOM 3042 C CA . ASP B 1 53 ? -6.688 -45.562 -11.305 1 97.38 53 ASP B CA 1
ATOM 3043 C C . ASP B 1 53 ? -6.324 -46 -12.727 1 97.38 53 ASP B C 1
ATOM 3045 O O . ASP B 1 53 ? -5.16 -46.281 -13.016 1 97.38 53 ASP B O 1
ATOM 3049 N N . SER B 1 54 ? -7.352 -46 -13.586 1 97.94 54 SER B N 1
ATOM 3050 C CA . SER B 1 54 ? -7.109 -46.375 -14.984 1 97.94 54 SER B CA 1
ATOM 3051 C C . SER B 1 54 ? -6.184 -45.375 -15.664 1 97.94 54 SER B C 1
ATOM 3053 O O . SER B 1 54 ? -5.324 -45.75 -16.453 1 97.94 54 SER B O 1
ATOM 3055 N N . PHE B 1 55 ? -6.418 -44.125 -15.375 1 98.38 55 PHE B N 1
ATOM 3056 C CA . PHE B 1 55 ? -5.59 -43.031 -15.922 1 98.38 55 PHE B CA 1
ATOM 3057 C C . PHE B 1 55 ? -4.129 -43.25 -15.531 1 98.38 55 PHE B C 1
ATOM 3059 O O . PHE B 1 55 ? -3.238 -43.125 -16.375 1 98.38 55 PHE B O 1
ATOM 3066 N N . LEU B 1 56 ? -3.83 -43.594 -14.242 1 98.38 56 LEU B N 1
ATOM 3067 C CA . LEU B 1 56 ? -2.475 -43.688 -13.719 1 98.38 56 LEU B CA 1
ATOM 3068 C C . LEU B 1 56 ? -1.808 -45 -14.203 1 98.38 56 LEU B C 1
ATOM 3070 O O . LEU B 1 56 ? -0.597 -45.156 -14.039 1 98.38 56 LEU B O 1
ATOM 3074 N N . GLY B 1 57 ? -2.584 -45.844 -14.828 1 97.81 57 GLY B N 1
ATOM 3075 C CA . GLY B 1 57 ? -2.045 -47.094 -15.391 1 97.81 57 GLY B CA 1
ATOM 3076 C C . GLY B 1 57 ? -1.308 -46.875 -16.703 1 97.81 57 GLY B C 1
ATOM 3077 O O . GLY B 1 57 ? -0.561 -47.75 -17.141 1 97.81 57 GLY B O 1
ATOM 3078 N N . VAL B 1 58 ? -1.551 -45.719 -17.312 1 98.06 58 VAL B N 1
ATOM 3079 C CA . VAL B 1 58 ? -0.89 -45.375 -18.562 1 98.06 58 VAL B CA 1
ATOM 3080 C C . VAL B 1 58 ? 0.566 -45 -18.297 1 98.06 58 VAL B C 1
ATOM 3082 O O . VAL B 1 58 ? 0.851 -44.188 -17.438 1 98.06 58 VAL B O 1
ATOM 3085 N N . PRO B 1 59 ? 1.539 -45.688 -19.031 1 98.12 59 PRO B N 1
ATOM 3086 C CA . PRO B 1 59 ? 2.928 -45.281 -18.875 1 98.12 59 PRO B CA 1
ATOM 3087 C C . PRO B 1 59 ? 3.143 -43.812 -19.25 1 98.12 59 PRO B C 1
ATOM 3089 O O . PRO B 1 59 ? 2.883 -43.406 -20.391 1 98.12 59 PRO B O 1
ATOM 3092 N N . MET B 1 60 ? 3.639 -43 -18.297 1 98.56 60 MET B N 1
ATOM 3093 C CA . MET B 1 60 ? 3.918 -41.594 -18.531 1 98.56 60 MET B CA 1
ATOM 3094 C C . MET B 1 60 ? 4.957 -41.062 -17.547 1 98.56 60 MET B C 1
ATOM 3096 O O . MET B 1 60 ? 5.297 -41.75 -16.578 1 98.56 60 MET B O 1
ATOM 3100 N N . ASP B 1 61 ? 5.5 -39.906 -17.859 1 98.69 61 ASP B N 1
ATOM 3101 C CA . ASP B 1 61 ? 6.574 -39.312 -17.062 1 98.69 61 ASP B CA 1
ATOM 3102 C C . ASP B 1 61 ? 6.023 -38.281 -16.062 1 98.69 61 ASP B C 1
ATOM 3104 O O . ASP B 1 61 ? 6.613 -38.062 -15 1 98.69 61 ASP B O 1
ATOM 3108 N N . ALA B 1 62 ? 4.953 -37.625 -16.438 1 98.88 62 ALA B N 1
ATOM 3109 C CA . ALA B 1 62 ? 4.422 -36.531 -15.664 1 98.88 62 ALA B CA 1
ATOM 3110 C C . ALA B 1 62 ? 2.918 -36.375 -15.875 1 98.88 62 ALA B C 1
ATOM 3112 O O . ALA B 1 62 ? 2.359 -36.938 -16.812 1 98.88 62 ALA B O 1
ATOM 3113 N N . VAL B 1 63 ? 2.307 -35.656 -15.008 1 98.88 63 VAL B N 1
ATOM 3114 C CA . VAL B 1 63 ? 0.889 -35.344 -15.141 1 98.88 63 VAL B CA 1
ATOM 3115 C C . VAL B 1 63 ? 0.671 -33.844 -14.891 1 98.88 63 VAL B C 1
ATOM 3117 O O . VAL B 1 63 ? 1.329 -33.25 -14.031 1 98.88 63 VAL B O 1
ATOM 3120 N N . VAL B 1 64 ? -0.183 -33.25 -15.664 1 98.81 64 VAL B N 1
ATOM 3121 C CA . VAL B 1 64 ? -0.714 -31.906 -15.414 1 98.81 64 VAL B CA 1
ATOM 3122 C C . VAL B 1 64 ? -2.096 -32 -14.773 1 98.81 64 VAL B C 1
ATOM 3124 O O . VAL B 1 64 ? -2.982 -32.688 -15.297 1 98.81 64 VAL B O 1
ATOM 3127 N N . ILE B 1 65 ? -2.23 -31.375 -13.625 1 98.69 65 ILE B N 1
ATOM 3128 C CA . ILE B 1 65 ? -3.482 -31.453 -12.883 1 98.69 65 ILE B CA 1
ATOM 3129 C C . ILE B 1 65 ? -4.184 -30.094 -12.883 1 98.69 65 ILE B C 1
ATOM 3131 O O . ILE B 1 65 ? -3.721 -29.156 -12.242 1 98.69 65 ILE B O 1
ATOM 3135 N N . SER B 1 66 ? -5.289 -30.016 -13.57 1 97.25 66 SER B N 1
ATOM 3136 C CA . SER B 1 66 ? -6.062 -28.797 -13.719 1 97.25 66 SER B CA 1
ATOM 3137 C C . SER B 1 66 ? -7.441 -28.922 -13.086 1 97.25 66 SER B C 1
ATOM 3139 O O . SER B 1 66 ? -8.445 -28.562 -13.703 1 97.25 66 SER B O 1
ATOM 3141 N N . THR B 1 67 ? -7.535 -29.438 -11.898 1 94.88 67 THR B N 1
ATOM 3142 C CA . THR B 1 67 ? -8.766 -29.562 -11.133 1 94.88 67 THR B CA 1
ATOM 3143 C C . THR B 1 67 ? -8.914 -28.406 -10.141 1 94.88 67 THR B C 1
ATOM 3145 O O . THR B 1 67 ? -7.953 -27.703 -9.867 1 94.88 67 THR B O 1
ATOM 3148 N N . PRO B 1 68 ? -10.133 -28.25 -9.602 1 93.75 68 PRO B N 1
ATOM 3149 C CA . PRO B 1 68 ? -10.266 -27.312 -8.484 1 93.75 68 PRO B CA 1
ATOM 3150 C C . PRO B 1 68 ? -9.445 -27.719 -7.27 1 93.75 68 PRO B C 1
ATOM 3152 O O . PRO B 1 68 ? -9.078 -28.891 -7.133 1 93.75 68 PRO B O 1
ATOM 3155 N N . ALA B 1 69 ? -9.234 -26.781 -6.441 1 94.19 69 ALA B N 1
ATOM 3156 C CA . ALA B 1 69 ? -8.297 -26.969 -5.336 1 94.19 69 ALA B CA 1
ATOM 3157 C C . ALA B 1 69 ? -8.805 -28.031 -4.359 1 94.19 69 ALA B C 1
ATOM 3159 O O . ALA B 1 69 ? -8.016 -28.812 -3.814 1 94.19 69 ALA B O 1
ATOM 3160 N N . HIS B 1 70 ? -10.094 -28.078 -4.188 1 94.75 70 HIS B N 1
ATOM 3161 C CA . HIS B 1 70 ? -10.648 -28.906 -3.125 1 94.75 70 HIS B CA 1
ATOM 3162 C C . HIS B 1 70 ? -10.578 -30.391 -3.486 1 94.75 70 HIS B C 1
ATOM 3164 O O . HIS B 1 70 ? -10.758 -31.25 -2.623 1 94.75 70 HIS B O 1
ATOM 3170 N N . VAL B 1 71 ? -10.289 -30.766 -4.715 1 94.94 71 VAL B N 1
ATOM 3171 C CA . VAL B 1 71 ? -10.219 -32.188 -5.09 1 94.94 71 VAL B CA 1
ATOM 3172 C C . VAL B 1 71 ? -8.797 -32.531 -5.508 1 94.94 71 VAL B C 1
ATOM 3174 O O . VAL B 1 71 ? -8.531 -33.656 -5.957 1 94.94 71 VAL B O 1
ATOM 3177 N N . ARG B 1 72 ? -7.836 -31.688 -5.352 1 96.75 72 ARG B N 1
ATOM 3178 C CA . ARG B 1 72 ? -6.508 -31.781 -5.945 1 96.75 72 ARG B CA 1
ATOM 3179 C C . ARG B 1 72 ? -5.609 -32.688 -5.113 1 96.75 72 ARG B C 1
ATOM 3181 O O . ARG B 1 72 ? -4.828 -33.469 -5.66 1 96.75 72 ARG B O 1
ATOM 3188 N N . GLU B 1 73 ? -5.77 -32.625 -3.824 1 97.94 73 GLU B N 1
ATOM 3189 C CA . GLU B 1 73 ? -4.816 -33.25 -2.928 1 97.94 73 GLU B CA 1
ATOM 3190 C C . GLU B 1 73 ? -4.746 -34.781 -3.193 1 97.94 73 GLU B C 1
ATOM 3192 O O . GLU B 1 73 ? -3.67 -35.312 -3.465 1 97.94 73 GLU B O 1
ATOM 3197 N N . PRO B 1 74 ? -5.883 -35.5 -3.188 1 98.25 74 PRO B N 1
ATOM 3198 C CA . PRO B 1 74 ? -5.789 -36.938 -3.412 1 98.25 74 PRO B CA 1
ATOM 3199 C C . PRO B 1 74 ? -5.207 -37.281 -4.781 1 98.25 74 PRO B C 1
ATOM 3201 O O . PRO B 1 74 ? -4.535 -38.312 -4.93 1 98.25 74 PRO B O 1
ATOM 3204 N N . ILE B 1 75 ? -5.402 -36.438 -5.738 1 98.62 75 ILE B N 1
ATOM 3205 C CA . ILE B 1 75 ? -4.906 -36.656 -7.09 1 98.62 75 ILE B CA 1
ATOM 3206 C C . ILE B 1 75 ? -3.391 -36.5 -7.117 1 98.62 75 ILE B C 1
ATOM 3208 O O . ILE B 1 75 ? -2.68 -37.344 -7.664 1 98.62 75 ILE B O 1
ATOM 3212 N N . CYS B 1 76 ? -2.914 -35.469 -6.508 1 98.81 76 CYS B N 1
ATOM 3213 C CA . CYS B 1 76 ? -1.477 -35.25 -6.426 1 98.81 76 CYS B CA 1
ATOM 3214 C C . CYS B 1 76 ? -0.782 -36.375 -5.691 1 98.81 76 CYS B C 1
ATOM 3216 O O . CYS B 1 76 ? 0.246 -36.875 -6.145 1 98.81 76 CYS B O 1
ATOM 3218 N N . LEU B 1 77 ? -1.352 -36.75 -4.562 1 98.75 77 LEU B N 1
ATOM 3219 C CA . LEU B 1 77 ? -0.756 -37.812 -3.76 1 98.75 77 LEU B CA 1
ATOM 3220 C C . LEU B 1 77 ? -0.666 -39.125 -4.555 1 98.75 77 LEU B C 1
ATOM 3222 O O . LEU B 1 77 ? 0.366 -39.812 -4.535 1 98.75 77 LEU B O 1
ATOM 3226 N N . ALA B 1 78 ? -1.729 -39.438 -5.266 1 98.75 78 ALA B N 1
ATOM 3227 C CA . ALA B 1 78 ? -1.753 -40.656 -6.082 1 98.75 78 ALA B CA 1
ATOM 3228 C C . ALA B 1 78 ? -0.717 -40.594 -7.199 1 98.75 78 ALA B C 1
ATOM 3230 O O . ALA B 1 78 ? -0.06 -41.562 -7.508 1 98.75 78 ALA B O 1
ATOM 3231 N N . ALA B 1 79 ? -0.577 -39.406 -7.824 1 98.81 79 ALA B N 1
ATOM 3232 C CA . ALA B 1 79 ? 0.391 -39.219 -8.898 1 98.81 79 ALA B CA 1
ATOM 3233 C C . ALA B 1 79 ? 1.817 -39.438 -8.398 1 98.81 79 ALA B C 1
ATOM 3235 O O . ALA B 1 79 ? 2.615 -40.125 -9.039 1 98.81 79 ALA B O 1
ATOM 3236 N N . PHE B 1 80 ? 2.137 -38.875 -7.281 1 98.75 80 PHE B N 1
ATOM 3237 C CA . PHE B 1 80 ? 3.475 -39.031 -6.723 1 98.75 80 PHE B CA 1
ATOM 3238 C C . PHE B 1 80 ? 3.734 -40.469 -6.312 1 98.75 80 PHE B C 1
ATOM 3240 O O . PHE B 1 80 ? 4.84 -40.969 -6.492 1 98.75 80 PHE B O 1
ATOM 3247 N N . LYS B 1 81 ? 2.721 -41.094 -5.746 1 98.38 81 LYS B N 1
ATOM 3248 C CA . LYS B 1 81 ? 2.846 -42.5 -5.402 1 98.38 81 LYS B CA 1
ATOM 3249 C C . LYS B 1 81 ? 3.178 -43.344 -6.633 1 98.38 81 LYS B C 1
ATOM 3251 O O . LYS B 1 81 ? 3.916 -44.312 -6.539 1 98.38 81 LYS B O 1
ATOM 3256 N N . ALA B 1 82 ? 2.666 -42.938 -7.766 1 98.44 82 ALA B N 1
ATOM 3257 C CA . ALA B 1 82 ? 2.898 -43.625 -9.031 1 98.44 82 ALA B CA 1
ATOM 3258 C C . ALA B 1 82 ? 4.246 -43.219 -9.633 1 98.44 82 ALA B C 1
ATOM 3260 O O . ALA B 1 82 ? 4.602 -43.688 -10.719 1 98.44 82 ALA B O 1
ATOM 3261 N N . GLY B 1 83 ? 4.992 -42.375 -8.945 1 98.38 83 GLY B N 1
ATOM 3262 C CA . GLY B 1 83 ? 6.328 -41.969 -9.375 1 98.38 83 GLY B CA 1
ATOM 3263 C C . GLY B 1 83 ? 6.332 -40.906 -10.445 1 98.38 83 GLY B C 1
ATOM 3264 O O . GLY B 1 83 ? 7.297 -40.781 -11.203 1 98.38 83 GLY B O 1
ATOM 3265 N N . LEU B 1 84 ? 5.324 -40.125 -10.57 1 98.88 84 LEU B N 1
ATOM 3266 C CA . LEU B 1 84 ? 5.195 -39.156 -11.641 1 98.88 84 LEU B CA 1
ATOM 3267 C C . LEU B 1 84 ? 5.621 -37.75 -11.164 1 98.88 84 LEU B C 1
ATOM 3269 O O . LEU B 1 84 ? 5.477 -37.438 -9.977 1 98.88 84 LEU B O 1
ATOM 3273 N N . HIS B 1 85 ? 6.203 -36.938 -12.062 1 98.88 85 HIS B N 1
ATOM 3274 C CA . HIS B 1 85 ? 6.301 -35.469 -11.836 1 98.88 85 HIS B CA 1
ATOM 3275 C C . HIS B 1 85 ? 4.941 -34.812 -11.969 1 98.88 85 HIS B C 1
ATOM 3277 O O . HIS B 1 85 ? 4.074 -35.281 -12.703 1 98.88 85 HIS B O 1
ATOM 3283 N N . VAL B 1 86 ? 4.758 -33.75 -11.242 1 98.94 86 VAL B N 1
ATOM 3284 C CA . VAL B 1 86 ? 3.434 -33.125 -11.227 1 98.94 86 VAL B CA 1
ATOM 3285 C C . VAL B 1 86 ? 3.553 -31.625 -11.508 1 98.94 86 VAL B C 1
ATOM 3287 O O . VAL B 1 86 ? 4.328 -30.938 -10.852 1 98.94 86 VAL B O 1
ATOM 3290 N N . LEU B 1 87 ? 2.885 -31.125 -12.492 1 98.88 87 LEU B N 1
ATOM 3291 C CA . LEU B 1 87 ? 2.551 -29.719 -12.68 1 98.88 87 LEU B CA 1
ATOM 3292 C C . LEU B 1 87 ? 1.078 -29.453 -12.375 1 98.88 87 LEU B C 1
ATOM 3294 O O . LEU B 1 87 ? 0.197 -29.969 -13.062 1 98.88 87 LEU B O 1
ATOM 3298 N N . THR B 1 88 ? 0.797 -28.703 -11.359 1 98.62 88 THR B N 1
ATOM 3299 C CA . THR B 1 88 ? -0.59 -28.516 -10.945 1 98.62 88 THR B CA 1
ATOM 3300 C C . THR B 1 88 ? -0.967 -27.047 -10.945 1 98.62 88 THR B C 1
ATOM 3302 O O . THR B 1 88 ? -0.093 -26.172 -10.93 1 98.62 88 THR B O 1
ATOM 3305 N N . GLU B 1 89 ? -2.211 -26.797 -10.984 1 97.75 89 GLU B N 1
ATOM 3306 C CA . GLU B 1 89 ? -2.713 -25.438 -10.891 1 97.75 89 GLU B CA 1
ATOM 3307 C C . GLU B 1 89 ? -2.543 -24.875 -9.484 1 97.75 89 GLU B C 1
ATOM 3309 O O . GLU B 1 89 ? -2.271 -25.625 -8.547 1 97.75 89 GLU B O 1
ATOM 3314 N N . LYS B 1 90 ? -2.582 -23.594 -9.398 1 97.69 90 LYS B N 1
ATOM 3315 C CA . LYS B 1 90 ? -2.648 -22.906 -8.109 1 97.69 90 LYS B CA 1
ATOM 3316 C C . LYS B 1 90 ? -4.094 -22.766 -7.633 1 97.69 90 LYS B C 1
ATOM 3318 O O . LYS B 1 90 ? -5.016 -22.719 -8.445 1 97.69 90 LYS B O 1
ATOM 3323 N N . PRO B 1 91 ? -4.434 -22.672 -6.402 1 97.81 91 PRO B N 1
ATOM 3324 C CA . PRO B 1 91 ? -3.49 -22.969 -5.32 1 97.81 91 PRO B CA 1
ATOM 3325 C C . PRO B 1 91 ? -3.184 -24.453 -5.18 1 97.81 91 PRO B C 1
ATOM 3327 O O . PRO B 1 91 ? -3.934 -25.297 -5.688 1 97.81 91 PRO B O 1
ATOM 3330 N N . LEU B 1 92 ? -2.078 -24.766 -4.465 1 98.25 92 LEU B N 1
ATOM 3331 C CA . LEU B 1 92 ? -1.646 -26.141 -4.312 1 98.25 92 LEU B CA 1
ATOM 3332 C C . LEU B 1 92 ? -2.73 -26.984 -3.639 1 98.25 92 LEU B C 1
ATOM 3334 O O . LEU B 1 92 ? -2.908 -28.156 -3.965 1 98.25 92 LEU B O 1
ATOM 3338 N N . SER B 1 93 ? -3.393 -26.422 -2.727 1 98 93 SER B N 1
ATOM 3339 C CA . SER B 1 93 ? -4.52 -26.969 -1.984 1 98 93 SER B CA 1
ATOM 3340 C C . SER B 1 93 ? -5.398 -25.875 -1.404 1 98 93 SER B C 1
ATOM 3342 O O . SER B 1 93 ? -5 -24.703 -1.363 1 98 93 SER B O 1
ATOM 3344 N N . ASN B 1 94 ? -6.629 -26.281 -1.01 1 97.25 94 ASN B N 1
ATOM 3345 C CA . ASN B 1 94 ? -7.504 -25.297 -0.363 1 97.25 94 ASN B CA 1
ATOM 3346 C C . ASN B 1 94 ? -7.258 -25.234 1.142 1 97.25 94 ASN B C 1
ATOM 3348 O O . ASN B 1 94 ? -7.926 -24.5 1.854 1 97.25 94 ASN B O 1
ATOM 3352 N N . THR B 1 95 ? -6.293 -26.062 1.629 1 97.69 95 THR B N 1
ATOM 3353 C CA . THR B 1 95 ? -5.898 -26.031 3.033 1 97.69 95 THR B CA 1
ATOM 3354 C C . THR B 1 95 ? -4.379 -26.109 3.17 1 97.69 95 THR B C 1
ATOM 3356 O O . THR B 1 95 ? -3.699 -26.672 2.307 1 97.69 95 THR B O 1
ATOM 3359 N N . VAL B 1 96 ? -3.912 -25.562 4.262 1 97.44 96 VAL B N 1
ATOM 3360 C CA . VAL B 1 96 ? -2.475 -25.594 4.504 1 97.44 96 VAL B CA 1
ATOM 3361 C C . VAL B 1 96 ? -2.025 -27.031 4.77 1 97.44 96 VAL B C 1
ATOM 3363 O O . VAL B 1 96 ? -0.954 -27.453 4.32 1 97.44 96 VAL B O 1
ATOM 3366 N N . GLU B 1 97 ? -2.818 -27.797 5.465 1 98.12 97 GLU B N 1
ATOM 3367 C CA . GLU B 1 97 ? -2.496 -29.188 5.742 1 98.12 97 GLU B CA 1
ATOM 3368 C C . GLU B 1 97 ? -2.396 -30 4.453 1 98.12 97 GLU B C 1
ATOM 3370 O O . GLU B 1 97 ? -1.469 -30.797 4.281 1 98.12 97 GLU B O 1
ATOM 3375 N N . GLY B 1 98 ? -3.355 -29.781 3.594 1 98.44 98 GLY B N 1
ATOM 3376 C CA . GLY B 1 98 ? -3.314 -30.453 2.305 1 98.44 98 GLY B CA 1
ATOM 3377 C C . GLY B 1 98 ? -2.094 -30.094 1.48 1 98.44 98 GLY B C 1
ATOM 3378 O O . GLY B 1 98 ? -1.464 -30.969 0.879 1 98.44 98 GLY B O 1
ATOM 3379 N N . ALA B 1 99 ? -1.775 -28.812 1.479 1 98.5 99 ALA B N 1
ATOM 3380 C CA . ALA B 1 99 ? -0.596 -28.359 0.752 1 98.5 99 ALA B CA 1
ATOM 3381 C C . ALA B 1 99 ? 0.674 -29 1.3 1 98.5 99 ALA B C 1
ATOM 3383 O O . ALA B 1 99 ? 1.546 -29.422 0.534 1 98.5 99 ALA B O 1
ATOM 3384 N N . ARG B 1 100 ? 0.764 -29.094 2.598 1 98.12 100 ARG B N 1
ATOM 3385 C CA . ARG B 1 100 ? 1.927 -29.688 3.238 1 98.12 100 ARG B CA 1
ATOM 3386 C C . ARG B 1 100 ? 2.043 -31.172 2.877 1 98.12 100 ARG B C 1
ATOM 3388 O O . ARG B 1 100 ? 3.145 -31.672 2.648 1 98.12 100 ARG B O 1
ATOM 3395 N N . ARG B 1 101 ? 0.942 -31.859 2.828 1 98.69 101 ARG B N 1
ATOM 3396 C CA . ARG B 1 101 ? 0.952 -33.281 2.469 1 98.69 101 ARG B CA 1
ATOM 3397 C C . ARG B 1 101 ? 1.408 -33.469 1.028 1 98.69 101 ARG B C 1
ATOM 3399 O O . ARG B 1 101 ? 2.18 -34.375 0.735 1 98.69 101 ARG B O 1
ATOM 3406 N N . ILE B 1 102 ? 0.952 -32.594 0.16 1 98.81 102 ILE B N 1
ATOM 3407 C CA . ILE B 1 102 ? 1.372 -32.688 -1.234 1 98.81 102 ILE B CA 1
ATOM 3408 C C . ILE B 1 102 ? 2.869 -32.406 -1.341 1 98.81 102 ILE B C 1
ATOM 3410 O O . ILE B 1 102 ? 3.596 -33.125 -2.029 1 98.81 102 ILE B O 1
ATOM 3414 N N . HIS B 1 103 ? 3.271 -31.359 -0.704 1 98.5 103 HIS B N 1
ATOM 3415 C CA . HIS B 1 103 ? 4.68 -30.984 -0.67 1 98.5 103 HIS B CA 1
ATOM 3416 C C . HIS B 1 103 ? 5.543 -32.156 -0.184 1 98.5 103 HIS B C 1
ATOM 3418 O O . HIS B 1 103 ? 6.551 -32.469 -0.813 1 98.5 103 HIS B O 1
ATOM 3424 N N . ALA B 1 104 ? 5.16 -32.781 0.889 1 98.25 104 ALA B N 1
ATOM 3425 C CA . ALA B 1 104 ? 5.887 -33.906 1.47 1 98.25 104 ALA B CA 1
ATOM 3426 C C . ALA B 1 104 ? 5.918 -35.094 0.512 1 98.25 104 ALA B C 1
ATOM 3428 O O . ALA B 1 104 ? 6.938 -35.781 0.389 1 98.25 104 ALA B O 1
ATOM 3429 N N . ALA B 1 105 ? 4.82 -35.312 -0.139 1 98.62 105 ALA B N 1
ATOM 3430 C CA . ALA B 1 105 ? 4.73 -36.438 -1.076 1 98.62 105 ALA B CA 1
ATOM 3431 C C . ALA B 1 105 ? 5.711 -36.281 -2.23 1 98.62 105 ALA B C 1
ATOM 3433 O O . ALA B 1 105 ? 6.336 -37.25 -2.67 1 98.62 105 ALA B O 1
ATOM 3434 N N . ALA B 1 106 ? 5.797 -35.062 -2.727 1 98.62 106 ALA B N 1
ATOM 3435 C CA . ALA B 1 106 ? 6.758 -34.781 -3.791 1 98.62 106 ALA B CA 1
ATOM 3436 C C . ALA B 1 106 ? 8.18 -35.062 -3.336 1 98.62 106 ALA B C 1
ATOM 3438 O O . ALA B 1 106 ? 8.945 -35.719 -4.055 1 98.62 106 ALA B O 1
ATOM 3439 N N . ARG B 1 107 ? 8.484 -34.594 -2.191 1 97.25 107 ARG B N 1
ATOM 3440 C CA . ARG B 1 107 ? 9.82 -34.812 -1.629 1 97.25 107 ARG B CA 1
ATOM 3441 C C . ARG B 1 107 ? 10.109 -36.281 -1.431 1 97.25 107 ARG B C 1
ATOM 3443 O O . ARG B 1 107 ? 11.188 -36.781 -1.8 1 97.25 107 ARG B O 1
ATOM 3450 N N . GLU B 1 108 ? 9.211 -37 -0.886 1 97.94 108 GLU B N 1
ATOM 3451 C CA . GLU B 1 108 ? 9.375 -38.438 -0.605 1 97.94 108 GLU B CA 1
ATOM 3452 C C . GLU B 1 108 ? 9.547 -39.219 -1.894 1 97.94 108 GLU B C 1
ATOM 3454 O O . GLU B 1 108 ? 10.336 -40.156 -1.942 1 97.94 108 GLU B O 1
ATOM 3459 N N . ALA B 1 109 ? 8.844 -38.844 -2.922 1 98.25 109 ALA B N 1
ATOM 3460 C CA . ALA B 1 109 ? 8.906 -39.562 -4.203 1 98.25 109 ALA B CA 1
ATOM 3461 C C . ALA B 1 109 ? 10.156 -39.156 -4.98 1 98.25 109 ALA B C 1
ATOM 3463 O O . ALA B 1 109 ? 10.523 -39.812 -5.957 1 98.25 109 ALA B O 1
ATOM 3464 N N . GLY B 1 110 ? 10.836 -38.062 -4.527 1 98.12 110 GLY B N 1
ATOM 3465 C CA . GLY B 1 110 ? 11.945 -37.531 -5.293 1 98.12 110 GLY B CA 1
ATOM 3466 C C . GLY B 1 110 ? 11.531 -37.031 -6.668 1 98.12 110 GLY B C 1
ATOM 3467 O O . GLY B 1 110 ? 12.242 -37.25 -7.648 1 98.12 110 GLY B O 1
ATOM 3468 N N . ARG B 1 111 ? 10.32 -36.5 -6.781 1 98.56 111 ARG B N 1
ATOM 3469 C CA . ARG B 1 111 ? 9.781 -36.031 -8.062 1 98.56 111 ARG B CA 1
ATOM 3470 C C . ARG B 1 111 ? 9.523 -34.531 -8.031 1 98.56 111 ARG B C 1
ATOM 3472 O O . ARG B 1 111 ? 9.336 -33.938 -6.965 1 98.56 111 ARG B O 1
ATOM 3479 N N . ALA B 1 112 ? 9.516 -33.906 -9.219 1 98.69 112 ALA B N 1
ATOM 3480 C CA . ALA B 1 112 ? 9.32 -32.469 -9.359 1 98.69 112 ALA B CA 1
ATOM 3481 C C . ALA B 1 112 ? 7.855 -32.094 -9.164 1 98.69 112 ALA B C 1
ATOM 3483 O O . ALA B 1 112 ? 6.957 -32.812 -9.617 1 98.69 112 ALA B O 1
ATOM 3484 N N . LEU B 1 113 ? 7.688 -31.078 -8.422 1 98.81 113 LEU B N 1
ATOM 3485 C CA . LEU B 1 113 ? 6.395 -30.422 -8.289 1 98.81 113 LEU B CA 1
ATOM 3486 C C . LEU B 1 113 ? 6.461 -28.969 -8.773 1 98.81 113 LEU B C 1
ATOM 3488 O O . LEU B 1 113 ? 7.27 -28.188 -8.281 1 98.81 113 LEU B O 1
ATOM 3492 N N . GLY B 1 114 ? 5.672 -28.656 -9.781 1 98.62 114 GLY B N 1
ATOM 3493 C CA . GLY B 1 114 ? 5.457 -27.281 -10.227 1 98.62 114 GLY B CA 1
ATOM 3494 C C . GLY B 1 114 ? 4.039 -26.797 -10 1 98.62 114 GLY B C 1
ATOM 3495 O O . GLY B 1 114 ? 3.082 -27.562 -10.164 1 98.62 114 GLY B O 1
ATOM 3496 N N . ALA B 1 115 ? 3.93 -25.578 -9.641 1 98.38 115 ALA B N 1
ATOM 3497 C CA . ALA B 1 115 ? 2.611 -24.984 -9.453 1 98.38 115 ALA B CA 1
ATOM 3498 C C . ALA B 1 115 ? 2.352 -23.891 -10.492 1 98.38 115 ALA B C 1
ATOM 3500 O O . ALA B 1 115 ? 3.264 -23.141 -10.859 1 98.38 115 ALA B O 1
ATOM 3501 N N . GLY B 1 116 ? 1.098 -23.781 -10.852 1 97.75 116 GLY B N 1
ATOM 3502 C CA . GLY B 1 116 ? 0.656 -22.953 -11.961 1 97.75 116 GLY B CA 1
ATOM 3503 C C . GLY B 1 116 ? 0.665 -21.469 -11.641 1 97.75 116 GLY B C 1
ATOM 3504 O O . GLY B 1 116 ? -0.33 -20.766 -11.867 1 97.75 116 GLY B O 1
ATOM 3505 N N . PHE B 1 117 ? 1.78 -20.953 -11.18 1 98.38 117 PHE B N 1
ATOM 3506 C CA . PHE B 1 117 ? 1.964 -19.516 -11.016 1 98.38 117 PHE B CA 1
ATOM 3507 C C . PHE B 1 117 ? 2.574 -18.891 -12.273 1 98.38 117 PHE B C 1
ATOM 3509 O O . PHE B 1 117 ? 3.689 -18.375 -12.234 1 98.38 117 PHE B O 1
ATOM 3516 N N . ASN B 1 118 ? 1.791 -18.859 -13.281 1 97.56 118 ASN B N 1
ATOM 3517 C CA . ASN B 1 118 ? 2.227 -18.531 -14.633 1 97.56 118 ASN B CA 1
ATOM 3518 C C . ASN B 1 118 ? 2.514 -17.047 -14.797 1 97.56 118 ASN B C 1
ATOM 3520 O O . ASN B 1 118 ? 3.135 -16.625 -15.773 1 97.56 118 ASN B O 1
ATOM 3524 N N . MET B 1 119 ? 2.117 -16.203 -13.797 1 97.81 119 MET B N 1
ATOM 3525 C CA . MET B 1 119 ? 2.336 -14.766 -13.914 1 97.81 119 MET B CA 1
ATOM 3526 C C . MET B 1 119 ? 3.822 -14.438 -13.852 1 97.81 119 MET B C 1
ATOM 3528 O O . MET B 1 119 ? 4.242 -13.359 -14.281 1 97.81 119 MET B O 1
ATOM 3532 N N . ARG B 1 120 ? 4.617 -15.352 -13.305 1 98.5 120 ARG B N 1
ATOM 3533 C CA . ARG B 1 120 ? 6.066 -15.18 -13.328 1 98.5 120 ARG B CA 1
ATOM 3534 C C . ARG B 1 120 ? 6.57 -14.992 -14.758 1 98.5 120 ARG B C 1
ATOM 3536 O O . ARG B 1 120 ? 7.633 -14.406 -14.977 1 98.5 120 ARG B O 1
ATOM 3543 N N . TYR B 1 121 ? 5.75 -15.469 -15.734 1 98.19 121 TYR B N 1
ATOM 3544 C CA . TYR B 1 121 ? 6.195 -15.484 -17.125 1 98.19 121 TYR B CA 1
ATOM 3545 C C . TYR B 1 121 ? 5.605 -14.312 -17.891 1 98.19 121 TYR B C 1
ATOM 3547 O O . TYR B 1 121 ? 5.934 -14.102 -19.062 1 98.19 121 TYR B O 1
ATOM 3555 N N . TYR B 1 122 ? 4.609 -13.586 -17.281 1 97.88 122 TYR B N 1
ATOM 3556 C CA . TYR B 1 122 ? 4.168 -12.359 -17.938 1 97.88 122 TYR B CA 1
ATOM 3557 C C . TYR B 1 122 ? 5.336 -11.406 -18.172 1 97.88 122 TYR B C 1
ATOM 3559 O O . TYR B 1 122 ? 6.133 -11.156 -17.266 1 97.88 122 TYR B O 1
ATOM 3567 N N . PRO B 1 123 ? 5.434 -10.867 -19.391 1 97.38 123 PRO B N 1
ATOM 3568 C CA . PRO B 1 123 ? 6.605 -10.055 -19.734 1 97.38 123 PRO B CA 1
ATOM 3569 C C . PRO B 1 123 ? 6.883 -8.953 -18.703 1 97.38 123 PRO B C 1
ATOM 3571 O O . PRO B 1 123 ? 8.039 -8.703 -18.375 1 97.38 123 PRO B O 1
ATOM 3574 N N . ALA B 1 124 ? 5.91 -8.352 -18.172 1 98 124 ALA B N 1
ATOM 3575 C CA . ALA B 1 124 ? 6.082 -7.246 -17.234 1 98 124 ALA B CA 1
ATOM 3576 C C . ALA B 1 124 ? 6.707 -7.723 -15.922 1 98 124 ALA B C 1
ATOM 3578 O O . ALA B 1 124 ? 7.566 -7.043 -15.352 1 98 124 ALA B O 1
ATOM 3579 N N . PHE B 1 125 ? 6.273 -8.859 -15.422 1 98.5 125 PHE B N 1
ATOM 3580 C CA . PHE B 1 125 ? 6.793 -9.367 -14.156 1 98.5 125 PHE B CA 1
ATOM 3581 C C . PHE B 1 125 ? 8.156 -10.016 -14.352 1 98.5 125 PHE B C 1
ATOM 3583 O O . PHE B 1 125 ? 9.031 -9.914 -13.492 1 98.5 125 PHE B O 1
ATOM 3590 N N . ALA B 1 126 ? 8.312 -10.68 -15.492 1 98.19 126 ALA B N 1
ATOM 3591 C CA . ALA B 1 126 ? 9.633 -11.219 -15.836 1 98.19 126 ALA B CA 1
ATOM 3592 C C . ALA B 1 126 ? 10.672 -10.109 -15.906 1 98.19 126 ALA B C 1
ATOM 3594 O O . ALA B 1 126 ? 11.805 -10.281 -15.453 1 98.19 126 ALA B O 1
ATOM 3595 N N . TYR B 1 127 ? 10.258 -9.008 -16.516 1 98.56 127 TYR B N 1
ATOM 3596 C CA . TYR B 1 127 ? 11.148 -7.855 -16.625 1 98.56 127 TYR B CA 1
ATOM 3597 C C . TYR B 1 127 ? 11.578 -7.367 -15.25 1 98.56 127 TYR B C 1
ATOM 3599 O O . TYR B 1 127 ? 12.758 -7.07 -15.031 1 98.56 127 TYR B O 1
ATOM 3607 N N . VAL B 1 128 ? 10.695 -7.293 -14.328 1 98.88 128 VAL B N 1
ATOM 3608 C CA . VAL B 1 128 ? 11.008 -6.871 -12.969 1 98.88 128 VAL B CA 1
ATOM 3609 C C . VAL B 1 128 ? 12.07 -7.793 -12.367 1 98.88 128 VAL B C 1
ATOM 3611 O O . VAL B 1 128 ? 13.062 -7.328 -11.805 1 98.88 128 VAL B O 1
ATOM 3614 N N . LYS B 1 129 ? 11.875 -9.07 -12.453 1 98.75 129 LYS B N 1
ATOM 3615 C CA . LYS B 1 129 ? 12.836 -10.039 -11.914 1 98.75 129 LYS B CA 1
ATOM 3616 C C . LYS B 1 129 ? 14.211 -9.867 -12.547 1 98.75 129 LYS B C 1
ATOM 3618 O O . LYS B 1 129 ? 15.227 -9.914 -11.859 1 98.75 129 LYS B O 1
ATOM 3623 N N . ASN B 1 130 ? 14.227 -9.68 -13.859 1 98.44 130 ASN B N 1
ATOM 3624 C CA . ASN B 1 130 ? 15.492 -9.484 -14.57 1 98.44 130 ASN B CA 1
ATOM 3625 C C . ASN B 1 130 ? 16.234 -8.25 -14.062 1 98.44 130 ASN B C 1
ATOM 3627 O O . ASN B 1 130 ? 17.453 -8.281 -13.891 1 98.44 130 ASN B O 1
ATOM 3631 N N . VAL B 1 131 ? 15.523 -7.195 -13.867 1 98.75 131 VAL B N 1
ATOM 3632 C CA . VAL B 1 131 ? 16.094 -5.949 -13.359 1 98.75 131 VAL B CA 1
ATOM 3633 C C . VAL B 1 131 ? 16.734 -6.191 -12 1 98.75 131 VAL B C 1
ATOM 3635 O O . VAL B 1 131 ? 17.844 -5.715 -11.734 1 98.75 131 VAL B O 1
ATOM 3638 N N . LEU B 1 132 ? 16.062 -6.914 -11.125 1 98.56 132 LEU B N 1
ATOM 3639 C CA . LEU B 1 132 ? 16.578 -7.215 -9.797 1 98.56 132 LEU B CA 1
ATOM 3640 C C . LEU B 1 132 ? 17.828 -8.102 -9.883 1 98.56 132 LEU B C 1
ATOM 3642 O O . LEU B 1 132 ? 18.812 -7.855 -9.203 1 98.56 132 LEU B O 1
ATOM 3646 N N . ASP B 1 133 ? 17.781 -9.094 -10.727 1 97.81 133 ASP B N 1
ATOM 3647 C CA . ASP B 1 133 ? 18.875 -10.039 -10.875 1 97.81 133 ASP B CA 1
ATOM 3648 C C . ASP B 1 133 ? 20.125 -9.344 -11.398 1 97.81 133 ASP B C 1
ATOM 3650 O O . ASP B 1 133 ? 21.25 -9.734 -11.062 1 97.81 133 ASP B O 1
ATOM 3654 N N . GLN B 1 134 ? 19.922 -8.336 -12.195 1 98.19 134 GLN B N 1
ATOM 3655 C CA . GLN B 1 134 ? 21.031 -7.605 -12.789 1 98.19 134 GLN B CA 1
ATOM 3656 C C . GLN B 1 134 ? 21.531 -6.504 -11.859 1 98.19 134 GLN B C 1
ATOM 3658 O O . GLN B 1 134 ? 22.547 -5.855 -12.141 1 98.19 134 GLN B O 1
ATOM 3663 N N . GLY B 1 135 ? 20.812 -6.219 -10.812 1 98.19 135 GLY B N 1
ATOM 3664 C CA . GLY B 1 135 ? 21.219 -5.219 -9.836 1 98.19 135 GLY B CA 1
ATOM 3665 C C . GLY B 1 135 ? 21.078 -3.795 -10.344 1 98.19 135 GLY B C 1
ATOM 3666 O O . GLY B 1 135 ? 21.781 -2.893 -9.898 1 98.19 135 GLY B O 1
ATOM 3667 N N . LEU B 1 136 ? 20.172 -3.59 -11.25 1 98.38 136 LEU B N 1
ATOM 3668 C CA . LEU B 1 136 ? 20.094 -2.318 -11.961 1 98.38 136 LEU B CA 1
ATOM 3669 C C . LEU B 1 136 ? 19.594 -1.208 -11.031 1 98.38 136 LEU B C 1
ATOM 3671 O O . LEU B 1 136 ? 19.781 -0.024 -11.32 1 98.38 136 LEU B O 1
ATOM 3675 N N . ILE B 1 137 ? 18.969 -1.565 -9.922 1 98.56 137 ILE B N 1
ATOM 3676 C CA . ILE B 1 137 ? 18.391 -0.523 -9.078 1 98.56 137 ILE B CA 1
ATOM 3677 C C . ILE B 1 137 ? 19.078 -0.529 -7.715 1 98.56 137 ILE B C 1
ATOM 3679 O O . ILE B 1 137 ? 18.547 0.01 -6.742 1 98.56 137 ILE B O 1
ATOM 3683 N N . GLY B 1 138 ? 20.188 -1.176 -7.57 1 98.19 138 GLY B N 1
ATOM 3684 C CA . GLY B 1 138 ? 20.953 -1.202 -6.332 1 98.19 138 GLY B CA 1
ATOM 3685 C C . GLY B 1 138 ? 20.375 -2.143 -5.293 1 98.19 138 GLY B C 1
ATOM 3686 O O . GLY B 1 138 ? 19.781 -3.168 -5.637 1 98.19 138 GLY B O 1
ATOM 3687 N N . GLU B 1 139 ? 20.656 -1.859 -4.02 1 97.75 139 GLU B N 1
ATOM 3688 C CA . GLU B 1 139 ? 20.125 -2.676 -2.93 1 97.75 139 GLU B CA 1
ATOM 3689 C C . GLU B 1 139 ? 18.641 -2.424 -2.727 1 97.75 139 GLU B C 1
ATOM 3691 O O . GLU B 1 139 ? 18.203 -1.276 -2.609 1 97.75 139 GLU B O 1
ATOM 3696 N N . ILE B 1 140 ? 17.875 -3.457 -2.646 1 98.5 140 ILE B N 1
ATOM 3697 C CA . ILE B 1 140 ? 16.422 -3.348 -2.545 1 98.5 140 ILE B CA 1
ATOM 3698 C C . ILE B 1 140 ? 16.047 -2.902 -1.136 1 98.5 140 ILE B C 1
ATOM 3700 O O . ILE B 1 140 ? 16.516 -3.461 -0.147 1 98.5 140 ILE B O 1
ATOM 3704 N N . ASP B 1 141 ? 15.172 -1.895 -1.079 1 98.38 141 ASP B N 1
ATOM 3705 C CA . ASP B 1 141 ? 14.711 -1.395 0.212 1 98.38 141 ASP B CA 1
ATOM 3706 C C . ASP B 1 141 ? 13.352 -1.981 0.571 1 98.38 141 ASP B C 1
ATOM 3708 O O . ASP B 1 141 ? 13.133 -2.426 1.701 1 98.38 141 ASP B O 1
ATOM 3712 N N . HIS B 1 142 ? 12.414 -1.894 -0.344 1 98.56 142 HIS B N 1
ATOM 3713 C CA . HIS B 1 142 ? 11.086 -2.434 -0.072 1 98.56 142 HIS B CA 1
ATOM 3714 C C . HIS B 1 142 ? 10.344 -2.748 -1.366 1 98.56 142 HIS B C 1
ATOM 3716 O O . HIS B 1 142 ? 10.789 -2.367 -2.451 1 98.56 142 HIS B O 1
ATOM 3722 N N . ILE B 1 143 ? 9.273 -3.475 -1.223 1 98.81 143 ILE B N 1
ATOM 3723 C CA . ILE B 1 143 ? 8.453 -3.891 -2.355 1 98.81 143 ILE B CA 1
ATOM 3724 C C . ILE B 1 143 ? 6.988 -3.57 -2.076 1 98.81 143 ILE B C 1
ATOM 3726 O O . ILE B 1 143 ? 6.539 -3.623 -0.928 1 98.81 143 ILE B O 1
ATOM 3730 N N . ARG B 1 144 ? 6.242 -3.166 -3.057 1 98.81 144 ARG B N 1
ATOM 3731 C CA . ARG B 1 144 ? 4.789 -3.029 -3.033 1 98.81 144 ARG B CA 1
ATOM 3732 C C . ARG B 1 144 ? 4.125 -4.043 -3.959 1 98.81 144 ARG B C 1
ATOM 3734 O O . ARG B 1 144 ? 4.516 -4.176 -5.121 1 98.81 144 ARG B O 1
ATOM 3741 N N . VAL B 1 145 ? 3.197 -4.719 -3.445 1 98.88 145 VAL B N 1
ATOM 3742 C CA . VAL B 1 145 ? 2.543 -5.785 -4.195 1 98.88 145 VAL B CA 1
ATOM 3743 C C . VAL B 1 145 ? 1.027 -5.613 -4.125 1 98.88 145 VAL B C 1
ATOM 3745 O O . VAL B 1 145 ? 0.468 -5.418 -3.041 1 98.88 145 VAL B O 1
ATOM 3748 N N . TYR B 1 146 ? 0.379 -5.707 -5.27 1 98.81 146 TYR B N 1
ATOM 3749 C CA . TYR B 1 146 ? -1.054 -5.434 -5.32 1 98.81 146 TYR B CA 1
ATOM 3750 C C . TYR B 1 146 ? -1.748 -6.359 -6.312 1 98.81 146 TYR B C 1
ATOM 3752 O O . TYR B 1 146 ? -1.235 -6.602 -7.406 1 98.81 146 TYR B O 1
ATOM 3760 N N . GLY B 1 147 ? -2.861 -6.91 -5.984 1 98.56 147 GLY B N 1
ATOM 3761 C CA . GLY B 1 147 ? -3.783 -7.621 -6.855 1 98.56 147 GLY B CA 1
ATOM 3762 C C . GLY B 1 147 ? -5.238 -7.367 -6.52 1 98.56 147 GLY B C 1
ATOM 3763 O O . GLY B 1 147 ? -5.656 -7.539 -5.371 1 98.56 147 GLY B O 1
ATOM 3764 N N . GLY B 1 148 ? -5.961 -6.922 -7.508 1 97.69 148 GLY B N 1
ATOM 3765 C CA . GLY B 1 148 ? -7.352 -6.637 -7.188 1 97.69 148 GLY B CA 1
ATOM 3766 C C . GLY B 1 148 ? -8.273 -6.719 -8.391 1 97.69 148 GLY B C 1
ATOM 3767 O O . GLY B 1 148 ? -7.812 -6.641 -9.531 1 97.69 148 GLY B O 1
ATOM 3768 N N . HIS B 1 149 ? -9.555 -6.965 -8.141 1 96.56 149 HIS B N 1
ATOM 3769 C CA . HIS B 1 149 ? -10.664 -6.816 -9.078 1 96.56 149 HIS B CA 1
ATOM 3770 C C . HIS B 1 149 ? -11.977 -6.559 -8.336 1 96.56 149 HIS B C 1
ATOM 3772 O O . HIS B 1 149 ? -11.984 -6.383 -7.121 1 96.56 149 HIS B O 1
ATOM 3778 N N . GLY B 1 150 ? -13.102 -6.57 -9.055 1 93.5 150 GLY B N 1
ATOM 3779 C CA . GLY B 1 150 ? -14.367 -6.117 -8.5 1 93.5 150 GLY B CA 1
ATOM 3780 C C . GLY B 1 150 ? -15.172 -7.234 -7.859 1 93.5 150 GLY B C 1
ATOM 3781 O O . GLY B 1 150 ? -16.359 -7.07 -7.578 1 93.5 150 GLY B O 1
ATOM 3782 N N . GLY B 1 151 ? -14.633 -8.367 -7.77 1 92.75 151 GLY B N 1
ATOM 3783 C CA . GLY B 1 151 ? -15.211 -9.406 -6.934 1 92.75 151 GLY B CA 1
ATOM 3784 C C . GLY B 1 151 ? -16.172 -10.312 -7.684 1 92.75 151 GLY B C 1
ATOM 3785 O O . GLY B 1 151 ? -15.844 -10.828 -8.75 1 92.75 151 GLY B O 1
ATOM 3786 N N . LEU B 1 152 ? -17.328 -10.625 -7.059 1 86.81 152 LEU B N 1
ATOM 3787 C CA . LEU B 1 152 ? -18.172 -11.797 -7.301 1 86.81 152 LEU B CA 1
ATOM 3788 C C . LEU B 1 152 ? -18.688 -11.805 -8.734 1 86.81 152 LEU B C 1
ATOM 3790 O O . LEU B 1 152 ? -18.875 -12.875 -9.328 1 86.81 152 LEU B O 1
ATOM 3794 N N . SER B 1 153 ? -18.859 -10.688 -9.273 1 83.62 153 SER B N 1
ATOM 3795 C CA . SER B 1 153 ? -19.391 -10.633 -10.633 1 83.62 153 SER B CA 1
ATOM 3796 C C . SER B 1 153 ? -18.375 -11.195 -11.633 1 83.62 153 SER B C 1
ATOM 3798 O O . SER B 1 153 ? -18.734 -11.477 -12.781 1 83.62 153 SER B O 1
ATOM 3800 N N . ASN B 1 154 ? -17.219 -11.406 -11.203 1 84.31 154 ASN B N 1
ATOM 3801 C CA . ASN B 1 154 ? -16.156 -11.867 -12.086 1 84.31 154 ASN B CA 1
ATOM 3802 C C . ASN B 1 154 ? -16.031 -13.391 -12.062 1 84.31 154 ASN B C 1
ATOM 3804 O O . ASN B 1 154 ? -15.195 -13.953 -12.766 1 84.31 154 ASN B O 1
ATOM 3808 N N . PHE B 1 155 ? -16.922 -14 -11.273 1 88.62 155 PHE B N 1
ATOM 3809 C CA . PHE B 1 155 ? -16.797 -15.453 -11.133 1 88.62 155 PHE B CA 1
ATOM 3810 C C . PHE B 1 155 ? -17.906 -16.156 -11.906 1 88.62 155 PHE B C 1
ATOM 3812 O O . PHE B 1 155 ? -19.047 -15.68 -11.953 1 88.62 155 PHE B O 1
ATOM 3819 N N . ALA B 1 156 ? -17.5 -17.312 -12.453 1 83.94 156 ALA B N 1
ATOM 3820 C CA . ALA B 1 156 ? -18.453 -18.109 -13.219 1 83.94 156 ALA B CA 1
ATOM 3821 C C . ALA B 1 156 ? -19.125 -19.156 -12.336 1 83.94 156 ALA B C 1
ATOM 3823 O O . ALA B 1 156 ? -20.25 -19.562 -12.602 1 83.94 156 ALA B O 1
ATOM 3824 N N . ASN B 1 157 ? -18.359 -19.547 -11.312 1 88.19 157 ASN B N 1
ATOM 3825 C CA . ASN B 1 157 ? -18.844 -20.625 -10.461 1 88.19 157 ASN B CA 1
ATOM 3826 C C . ASN B 1 157 ? -18.656 -20.312 -8.984 1 88.19 157 ASN B C 1
ATOM 3828 O O . ASN B 1 157 ? -17.703 -19.641 -8.602 1 88.19 157 ASN B O 1
ATOM 3832 N N . GLU B 1 158 ? -19.484 -20.891 -8.164 1 86.94 158 GLU B N 1
ATOM 3833 C CA . GLU B 1 158 ? -19.453 -20.641 -6.727 1 86.94 158 GLU B CA 1
ATOM 3834 C C . GLU B 1 158 ? -18.203 -21.234 -6.082 1 86.94 158 GLU B C 1
ATOM 3836 O O . GLU B 1 158 ? -17.703 -20.688 -5.09 1 86.94 158 GLU B O 1
ATOM 3841 N N . TRP B 1 159 ? -17.734 -22.312 -6.633 1 87.94 159 TRP B N 1
ATOM 3842 C CA . TRP B 1 159 ? -16.594 -23 -6.031 1 87.94 159 TRP B CA 1
ATOM 3843 C C . TRP B 1 159 ? -15.352 -22.125 -6.098 1 87.94 159 TRP B C 1
ATOM 3845 O O . TRP B 1 159 ? -14.367 -22.375 -5.395 1 87.94 159 TRP B O 1
ATOM 3855 N N . GLU B 1 160 ? -15.422 -21.078 -6.867 1 90.69 160 GLU B N 1
ATOM 3856 C CA . GLU B 1 160 ? -14.273 -20.219 -7.062 1 90.69 160 GLU B CA 1
ATOM 3857 C C . GLU B 1 160 ? -14.117 -19.234 -5.898 1 90.69 160 GLU B C 1
ATOM 3859 O O . GLU B 1 160 ? -13.047 -18.656 -5.715 1 90.69 160 GLU B O 1
ATOM 3864 N N . TYR B 1 161 ? -15.234 -19.078 -5.113 1 93.12 161 TYR B N 1
ATOM 3865 C CA . TYR B 1 161 ? -15.117 -18.016 -4.109 1 93.12 161 TYR B CA 1
ATOM 3866 C C . TYR B 1 161 ? -15.633 -18.5 -2.758 1 93.12 161 TYR B C 1
ATOM 3868 O O . TYR B 1 161 ? -15.523 -17.781 -1.759 1 93.12 161 TYR B O 1
ATOM 3876 N N . ARG B 1 162 ? -16.156 -19.688 -2.73 1 94.94 162 ARG B N 1
ATOM 3877 C CA . ARG B 1 162 ? -16.594 -20.234 -1.447 1 94.94 162 ARG B CA 1
ATOM 3878 C C . ARG B 1 162 ? -15.438 -20.906 -0.719 1 94.94 162 ARG B C 1
ATOM 3880 O O . ARG B 1 162 ? -14.859 -21.875 -1.228 1 94.94 162 ARG B O 1
ATOM 3887 N N . ALA B 1 163 ? -15.242 -20.562 0.449 1 95.19 163 ALA B N 1
ATOM 3888 C CA . ALA B 1 163 ? -14.023 -20.875 1.192 1 95.19 163 ALA B CA 1
ATOM 3889 C C . ALA B 1 163 ? -13.836 -22.375 1.337 1 95.19 163 ALA B C 1
ATOM 3891 O O . ALA B 1 163 ? -12.734 -22.891 1.173 1 95.19 163 ALA B O 1
ATOM 3892 N N . PRO B 1 164 ? -14.828 -23.141 1.618 1 94.5 164 PRO B N 1
ATOM 3893 C CA . PRO B 1 164 ? -14.609 -24.594 1.764 1 94.5 164 PRO B CA 1
ATOM 3894 C C . PRO B 1 164 ? -14.047 -25.234 0.499 1 94.5 164 PRO B C 1
ATOM 3896 O O . PRO B 1 164 ? -13.414 -26.281 0.569 1 94.5 164 PRO B O 1
ATOM 3899 N N . MET B 1 165 ? -14.227 -24.547 -0.619 1 95.06 165 MET B N 1
ATOM 3900 C CA . MET B 1 165 ? -13.773 -25.125 -1.886 1 95.06 165 MET B CA 1
ATOM 3901 C C . MET B 1 165 ? -12.547 -24.375 -2.406 1 95.06 165 MET B C 1
ATOM 3903 O O . MET B 1 165 ? -11.594 -25 -2.879 1 95.06 165 MET B O 1
ATOM 3907 N N . SER B 1 166 ? -12.516 -23.109 -2.26 1 94.81 166 SER B N 1
ATOM 3908 C CA . SER B 1 166 ? -11.477 -22.281 -2.859 1 94.81 166 SER B CA 1
ATOM 3909 C C . SER B 1 166 ? -10.312 -22.062 -1.896 1 94.81 166 SER B C 1
ATOM 3911 O O . SER B 1 166 ? -9.211 -21.688 -2.311 1 94.81 166 SER B O 1
ATOM 3913 N N . GLY B 1 167 ? -10.547 -22.297 -0.591 1 96.56 167 GLY B N 1
ATOM 3914 C CA . GLY B 1 167 ? -9.578 -21.953 0.441 1 96.56 167 GLY B CA 1
ATOM 3915 C C . GLY B 1 167 ? -9.859 -20.625 1.101 1 96.56 167 GLY B C 1
ATOM 3916 O O . GLY B 1 167 ? -9.734 -20.484 2.318 1 96.56 167 GLY B O 1
ATOM 3917 N N . GLY B 1 168 ? -10.312 -19.656 0.306 1 97.69 168 GLY B N 1
ATOM 3918 C CA . GLY B 1 168 ? -10.609 -18.312 0.783 1 97.69 168 GLY B CA 1
ATOM 3919 C C . GLY B 1 168 ? -11.047 -17.375 -0.323 1 97.69 168 GLY B C 1
ATOM 3920 O O . GLY B 1 168 ? -11.602 -17.812 -1.334 1 97.69 168 GLY B O 1
ATOM 3921 N N . GLY B 1 169 ? -10.914 -16.109 0.005 1 97.75 169 GLY B N 1
ATOM 3922 C CA . GLY B 1 169 ? -11.398 -15.102 -0.919 1 97.75 169 GLY B CA 1
ATOM 3923 C C . GLY B 1 169 ? -10.305 -14.5 -1.781 1 97.75 169 GLY B C 1
ATOM 3924 O O . GLY B 1 169 ? -9.594 -15.227 -2.484 1 97.75 169 GLY B O 1
ATOM 3925 N N . ALA B 1 170 ? -10.117 -13.211 -1.672 1 98.25 170 ALA B N 1
ATOM 3926 C CA . ALA B 1 170 ? -9.227 -12.445 -2.539 1 98.25 170 ALA B CA 1
ATOM 3927 C C . ALA B 1 170 ? -7.793 -12.961 -2.439 1 98.25 170 ALA B C 1
ATOM 3929 O O . ALA B 1 170 ? -7.066 -12.992 -3.434 1 98.25 170 ALA B O 1
ATOM 3930 N N . LEU B 1 171 ? -7.324 -13.375 -1.314 1 98.5 171 LEU B N 1
ATOM 3931 C CA . LEU B 1 171 ? -5.969 -13.875 -1.088 1 98.5 171 LEU B CA 1
ATOM 3932 C C . LEU B 1 171 ? -5.707 -15.133 -1.906 1 98.5 171 LEU B C 1
ATOM 3934 O O . LEU B 1 171 ? -4.574 -15.375 -2.332 1 98.5 171 LEU B O 1
ATOM 3938 N N . TRP B 1 172 ? -6.734 -15.906 -2.133 1 98 172 TRP B N 1
ATOM 3939 C CA . TRP B 1 172 ? -6.602 -17.203 -2.781 1 98 172 TRP B CA 1
ATOM 3940 C C . TRP B 1 172 ? -6.859 -17.094 -4.281 1 98 172 TRP B C 1
ATOM 3942 O O . TRP B 1 172 ? -6.477 -17.984 -5.047 1 98 172 TRP B O 1
ATOM 3952 N N . ASP B 1 173 ? -7.543 -16.031 -4.602 1 96.62 173 ASP B N 1
ATOM 3953 C CA . ASP B 1 173 ? -7.945 -15.828 -5.988 1 96.62 173 ASP B CA 1
ATOM 3954 C C . ASP B 1 173 ? -6.918 -14.977 -6.734 1 96.62 173 ASP B C 1
ATOM 3956 O O . ASP B 1 173 ? -5.883 -15.484 -7.172 1 96.62 173 ASP B O 1
ATOM 3960 N N . VAL B 1 174 ? -7.047 -13.742 -6.742 1 96.44 174 VAL B N 1
ATOM 3961 C CA . VAL B 1 174 ? -6.141 -12.844 -7.445 1 96.44 174 VAL B CA 1
ATOM 3962 C C . VAL B 1 174 ? -4.871 -12.633 -6.617 1 96.44 174 VAL B C 1
ATOM 3964 O O . VAL B 1 174 ? -3.775 -12.523 -7.172 1 96.44 174 VAL B O 1
ATOM 3967 N N . GLY B 1 175 ? -4.992 -12.664 -5.355 1 98.31 175 GLY B N 1
ATOM 3968 C CA . GLY B 1 175 ? -3.9 -12.367 -4.441 1 98.31 175 GLY B CA 1
ATOM 3969 C C . GLY B 1 175 ? -2.818 -13.43 -4.438 1 98.31 175 GLY B C 1
ATOM 3970 O O . GLY B 1 175 ? -1.645 -13.125 -4.215 1 98.31 175 GLY B O 1
ATOM 3971 N N . ILE B 1 176 ? -3.17 -14.625 -4.664 1 98.5 176 ILE B N 1
ATOM 3972 C CA . ILE B 1 176 ? -2.213 -15.711 -4.496 1 98.5 176 ILE B CA 1
ATOM 3973 C C . ILE B 1 176 ? -1.121 -15.609 -5.559 1 98.5 176 ILE B C 1
ATOM 3975 O O . ILE B 1 176 ? 0.034 -15.961 -5.305 1 98.5 176 ILE B O 1
ATOM 3979 N N . HIS B 1 177 ? -1.475 -15.156 -6.758 1 98.62 177 HIS B N 1
ATOM 3980 C CA . HIS B 1 177 ? -0.474 -14.875 -7.781 1 98.62 177 HIS B CA 1
ATOM 3981 C C . HIS B 1 177 ? 0.522 -13.82 -7.301 1 98.62 177 HIS B C 1
ATOM 3983 O O . HIS B 1 177 ? 1.729 -13.961 -7.52 1 98.62 177 HIS B O 1
ATOM 3989 N N . MET B 1 178 ? -0.004 -12.875 -6.648 1 98.81 178 MET B N 1
ATOM 3990 C CA . MET B 1 178 ? 0.833 -11.766 -6.199 1 98.81 178 MET B CA 1
ATOM 3991 C C . MET B 1 178 ? 1.646 -12.164 -4.973 1 98.81 178 MET B C 1
ATOM 3993 O O . MET B 1 178 ? 2.777 -11.703 -4.797 1 98.81 178 MET B O 1
ATOM 3997 N N . THR B 1 179 ? 1.075 -13.023 -4.156 1 98.88 179 THR B N 1
ATOM 3998 C CA . THR B 1 179 ? 1.849 -13.625 -3.078 1 98.88 179 THR B CA 1
ATOM 3999 C C . THR B 1 179 ? 3.061 -14.375 -3.631 1 98.88 179 THR B C 1
ATOM 4001 O O . THR B 1 179 ? 4.172 -14.219 -3.123 1 98.88 179 THR B O 1
ATOM 4004 N N . ASP B 1 180 ? 2.818 -15.109 -4.613 1 98.81 180 ASP B N 1
ATOM 4005 C CA . ASP B 1 180 ? 3.904 -15.852 -5.25 1 98.81 180 ASP B CA 1
ATOM 4006 C C . ASP B 1 180 ? 4.949 -14.906 -5.832 1 98.81 180 ASP B C 1
ATOM 4008 O O . ASP B 1 180 ? 6.152 -15.125 -5.68 1 98.81 180 ASP B O 1
ATOM 4012 N N . ILE B 1 181 ? 4.488 -13.852 -6.523 1 98.81 181 ILE B N 1
ATOM 4013 C CA . ILE B 1 181 ? 5.406 -12.875 -7.102 1 98.81 181 ILE B CA 1
ATOM 4014 C C . ILE B 1 181 ? 6.246 -12.242 -5.992 1 98.81 181 ILE B C 1
ATOM 4016 O O . ILE B 1 181 ? 7.457 -12.078 -6.141 1 98.81 181 ILE B O 1
ATOM 4020 N N . ALA B 1 182 ? 5.617 -11.898 -4.891 1 98.81 182 ALA B N 1
ATOM 4021 C CA . ALA B 1 182 ? 6.348 -11.344 -3.752 1 98.81 182 ALA B CA 1
ATOM 4022 C C . ALA B 1 182 ? 7.434 -12.305 -3.277 1 98.81 182 ALA B C 1
ATOM 4024 O O . ALA B 1 182 ? 8.594 -11.914 -3.115 1 98.81 182 ALA B O 1
ATOM 4025 N N . HIS B 1 183 ? 7.047 -13.492 -3.082 1 98.25 183 HIS B N 1
ATOM 4026 C CA . HIS B 1 183 ? 7.98 -14.523 -2.633 1 98.25 183 HIS B CA 1
ATOM 4027 C C . HIS B 1 183 ? 9.109 -14.711 -3.635 1 98.25 183 HIS B C 1
ATOM 4029 O O . HIS B 1 183 ? 10.273 -14.859 -3.246 1 98.25 183 HIS B O 1
ATOM 4035 N N . TYR B 1 184 ? 8.75 -14.727 -4.879 1 98.44 184 TYR B N 1
ATOM 4036 C CA . TYR B 1 184 ? 9.68 -14.914 -5.984 1 98.44 184 TYR B CA 1
ATOM 4037 C C . TYR B 1 184 ? 10.719 -13.797 -6.023 1 98.44 184 TYR B C 1
ATOM 4039 O O . TYR B 1 184 ? 11.891 -14.047 -6.312 1 98.44 184 TYR B O 1
ATOM 4047 N N . LEU B 1 185 ? 10.305 -12.609 -5.676 1 98.38 185 LEU B N 1
ATOM 4048 C CA . LEU B 1 185 ? 11.172 -11.438 -5.773 1 98.38 185 LEU B CA 1
ATOM 4049 C C . LEU B 1 185 ? 11.953 -11.227 -4.48 1 98.38 185 LEU B C 1
ATOM 4051 O O . LEU B 1 185 ? 13.125 -10.844 -4.512 1 98.38 185 LEU B O 1
ATOM 4055 N N . MET B 1 186 ? 11.367 -11.531 -3.373 1 96.31 186 MET B N 1
ATOM 4056 C CA . MET B 1 186 ? 11.938 -11.133 -2.086 1 96.31 186 MET B CA 1
ATOM 4057 C C . MET B 1 186 ? 12.711 -12.289 -1.457 1 96.31 186 MET B C 1
ATOM 4059 O O . MET B 1 186 ? 13.492 -12.086 -0.528 1 96.31 186 MET B O 1
ATOM 4063 N N . GLY B 1 187 ? 12.43 -13.5 -1.898 1 96.25 187 GLY B N 1
ATOM 4064 C CA . GLY B 1 187 ? 12.898 -14.672 -1.18 1 96.25 187 GLY B CA 1
ATOM 4065 C C . GLY B 1 187 ? 11.906 -15.18 -0.151 1 96.25 187 GLY B C 1
ATOM 4066 O O . GLY B 1 187 ? 10.758 -14.742 -0.122 1 96.25 187 GLY B O 1
ATOM 4067 N N . ASP B 1 188 ? 12.32 -16.062 0.677 1 97.56 188 ASP B N 1
ATOM 4068 C CA . ASP B 1 188 ? 11.445 -16.766 1.615 1 97.56 188 ASP B CA 1
ATOM 4069 C C . ASP B 1 188 ? 10.773 -15.781 2.572 1 97.56 188 ASP B C 1
ATOM 4071 O O . ASP B 1 188 ? 11.438 -15.133 3.379 1 97.56 188 ASP B O 1
ATOM 4075 N N . ILE B 1 189 ? 9.5 -15.656 2.486 1 98.44 189 ILE B N 1
ATOM 4076 C CA . ILE B 1 189 ? 8.711 -14.836 3.395 1 98.44 189 ILE B CA 1
ATOM 4077 C C . ILE B 1 189 ? 8.453 -15.602 4.691 1 98.44 189 ILE B C 1
ATOM 4079 O O . ILE B 1 189 ? 7.855 -16.688 4.676 1 98.44 189 ILE B O 1
ATOM 4083 N N . VAL B 1 190 ? 8.805 -14.992 5.875 1 98.31 190 VAL B N 1
ATOM 4084 C CA . VAL B 1 190 ? 8.812 -15.797 7.09 1 98.31 190 VAL B CA 1
ATOM 4085 C C . VAL B 1 190 ? 7.965 -15.117 8.164 1 98.31 190 VAL B C 1
ATOM 4087 O O . VAL B 1 190 ? 7.676 -15.703 9.211 1 98.31 190 VAL B O 1
ATOM 4090 N N . GLU B 1 191 ? 7.574 -13.906 7.953 1 98.69 191 GLU B N 1
ATOM 4091 C CA . GLU B 1 191 ? 6.754 -13.18 8.922 1 98.69 191 GLU B CA 1
ATOM 4092 C C . GLU B 1 191 ? 5.676 -12.359 8.227 1 98.69 191 GLU B C 1
ATOM 4094 O O . GLU B 1 191 ? 5.945 -11.688 7.23 1 98.69 191 GLU B O 1
ATOM 4099 N N . ILE B 1 192 ? 4.434 -12.445 8.812 1 98.81 192 ILE B N 1
ATOM 4100 C CA . ILE B 1 192 ? 3.271 -11.812 8.203 1 98.81 192 ILE B CA 1
ATOM 4101 C C . ILE B 1 192 ? 2.447 -11.102 9.273 1 98.81 192 ILE B C 1
ATOM 4103 O O . ILE B 1 192 ? 2.055 -11.711 10.273 1 98.81 192 ILE B O 1
ATOM 4107 N N . TYR B 1 193 ? 2.215 -9.828 9.086 1 98.94 193 TYR B N 1
ATOM 4108 C CA . TYR B 1 193 ? 1.154 -9.125 9.797 1 98.94 193 TYR B CA 1
ATOM 4109 C C . TYR B 1 193 ? 0.072 -8.648 8.836 1 98.94 193 TYR B C 1
ATOM 4111 O O . TYR B 1 193 ? 0.368 -7.992 7.836 1 98.94 193 TYR B O 1
ATOM 4119 N N . GLY B 1 194 ? -1.123 -9.008 9.102 1 98.69 194 GLY B N 1
ATOM 4120 C CA . GLY B 1 194 ? -2.148 -8.648 8.133 1 98.69 194 GLY B CA 1
ATOM 4121 C C . GLY B 1 194 ? -3.494 -8.359 8.773 1 98.69 194 GLY B C 1
ATOM 4122 O O . GLY B 1 194 ? -3.715 -8.672 9.945 1 98.69 194 GLY B O 1
ATOM 4123 N N . VAL B 1 195 ? -4.344 -7.66 8.039 1 98.75 195 VAL B N 1
ATOM 4124 C CA . VAL B 1 195 ? -5.738 -7.367 8.344 1 98.75 195 VAL B CA 1
ATOM 4125 C C . VAL B 1 195 ? -6.621 -7.773 7.164 1 98.75 195 VAL B C 1
ATOM 4127 O O . VAL B 1 195 ? -6.387 -7.34 6.031 1 98.75 195 VAL B O 1
ATOM 4130 N N . ALA B 1 196 ? -7.559 -8.609 7.445 1 98.5 196 ALA B N 1
ATOM 4131 C CA . ALA B 1 196 ? -8.484 -9.078 6.414 1 98.5 196 ALA B CA 1
ATOM 4132 C C . ALA B 1 196 ? -9.93 -8.742 6.773 1 98.5 196 ALA B C 1
ATOM 4134 O O . ALA B 1 196 ? -10.273 -8.656 7.953 1 98.5 196 ALA B O 1
ATOM 4135 N N . SER B 1 197 ? -10.727 -8.469 5.738 1 97.81 197 SER B N 1
ATOM 4136 C CA . SER B 1 197 ? -12.133 -8.148 5.953 1 97.81 197 SER B CA 1
ATOM 4137 C C . SER B 1 197 ? -13.023 -8.914 4.98 1 97.81 197 SER B C 1
ATOM 4139 O O . SER B 1 197 ? -12.57 -9.352 3.924 1 97.81 197 SER B O 1
ATOM 4141 N N . GLU B 1 198 ? -14.227 -9.18 5.324 1 96.94 198 GLU B N 1
ATOM 4142 C CA . GLU B 1 198 ? -15.289 -9.773 4.516 1 96.94 198 GLU B CA 1
ATOM 4143 C C . GLU B 1 198 ? -16.547 -8.898 4.527 1 96.94 198 GLU B C 1
ATOM 4145 O O . GLU B 1 198 ? -17.656 -9.406 4.523 1 96.94 198 GLU B O 1
ATOM 4150 N N . LYS B 1 199 ? -16.391 -7.664 4.523 1 95.31 199 LYS B N 1
ATOM 4151 C CA . LYS B 1 199 ? -17.438 -6.688 4.797 1 95.31 199 LYS B CA 1
ATOM 4152 C C . LYS B 1 199 ? -18.219 -6.352 3.535 1 95.31 199 LYS B C 1
ATOM 4154 O O . LYS B 1 199 ? -19.406 -6.016 3.605 1 95.31 199 LYS B O 1
ATOM 4159 N N . VAL B 1 200 ? -17.641 -6.422 2.424 1 96.75 200 VAL B N 1
ATOM 4160 C CA . VAL B 1 200 ? -18.234 -5.887 1.199 1 96.75 200 VAL B CA 1
ATOM 4161 C C . VAL B 1 200 ? -19.141 -6.93 0.564 1 96.75 200 VAL B C 1
ATOM 4163 O O . VAL B 1 200 ? -20.344 -6.703 0.42 1 96.75 200 VAL B O 1
ATOM 4166 N N . TRP B 1 201 ? -18.656 -8.062 0.293 1 96.12 201 TRP B N 1
ATOM 4167 C CA . TRP B 1 201 ? -19.422 -9.102 -0.389 1 96.12 201 TRP B CA 1
ATOM 4168 C C . TRP B 1 201 ? -20.078 -10.047 0.615 1 96.12 201 TRP B C 1
ATOM 4170 O O . TRP B 1 201 ? -21 -10.797 0.268 1 96.12 201 TRP B O 1
ATOM 4180 N N . GLN B 1 202 ? -19.562 -10.117 1.829 1 95.38 202 GLN B N 1
ATOM 4181 C CA . GLN B 1 202 ? -20.156 -10.828 2.961 1 95.38 202 GLN B CA 1
ATOM 4182 C C . GLN B 1 202 ? -20.266 -12.32 2.67 1 95.38 202 GLN B C 1
ATOM 4184 O O . GLN B 1 202 ? -21.312 -12.93 2.92 1 95.38 202 GLN B O 1
ATOM 4189 N N . VAL B 1 203 ? -19.281 -12.93 2.039 1 95.75 203 VAL B N 1
ATOM 4190 C CA . VAL B 1 203 ? -19.172 -14.375 1.869 1 95.75 203 VAL B CA 1
ATOM 4191 C C . VAL B 1 203 ? -18.391 -14.977 3.027 1 95.75 203 VAL B C 1
ATOM 4193 O O . VAL B 1 203 ? -17.172 -14.75 3.146 1 95.75 203 VAL B O 1
ATOM 4196 N N . PRO B 1 204 ? -19.062 -15.719 3.852 1 95.5 204 PRO B N 1
ATOM 4197 C CA . PRO B 1 204 ? -18.391 -16.219 5.055 1 95.5 204 PRO B CA 1
ATOM 4198 C C . PRO B 1 204 ? -17.125 -17 4.738 1 95.5 204 PRO B C 1
ATOM 4200 O O . PRO B 1 204 ? -17.141 -17.922 3.912 1 95.5 204 PRO B O 1
ATOM 4203 N N . GLY B 1 205 ? -16.062 -16.594 5.336 1 95.69 205 GLY B N 1
ATOM 4204 C CA . GLY B 1 205 ? -14.805 -17.312 5.199 1 95.69 205 GLY B CA 1
ATOM 4205 C C . GLY B 1 205 ? -13.992 -16.859 4 1 95.69 205 GLY B C 1
ATOM 4206 O O . GLY B 1 205 ? -12.82 -17.203 3.869 1 95.69 205 GLY B O 1
ATOM 4207 N N . SER B 1 206 ? -14.602 -16.078 3.15 1 97.44 206 SER B N 1
ATOM 4208 C CA . SER B 1 206 ? -13.914 -15.539 1.986 1 97.44 206 SER B CA 1
ATOM 4209 C C . SER B 1 206 ? -13.656 -14.047 2.146 1 97.44 206 SER B C 1
ATOM 4211 O O . SER B 1 206 ? -14.555 -13.227 1.95 1 97.44 206 SER B O 1
ATOM 4213 N N . GLU B 1 207 ? -12.469 -13.75 2.453 1 97.5 207 GLU B N 1
ATOM 4214 C CA . GLU B 1 207 ? -12.125 -12.352 2.662 1 97.5 207 GLU B CA 1
ATOM 4215 C C . GLU B 1 207 ? -12.242 -11.555 1.364 1 97.5 207 GLU B C 1
ATOM 4217 O O . GLU B 1 207 ? -11.844 -12.031 0.3 1 97.5 207 GLU B O 1
ATOM 4222 N N . ASP B 1 208 ? -12.844 -10.336 1.4 1 95.56 208 ASP B N 1
ATOM 4223 C CA . ASP B 1 208 ? -12.945 -9.453 0.241 1 95.56 208 ASP B CA 1
ATOM 4224 C C . ASP B 1 208 ? -11.695 -8.586 0.095 1 95.56 208 ASP B C 1
ATOM 4226 O O . ASP B 1 208 ? -11.43 -8.055 -0.982 1 95.56 208 ASP B O 1
ATOM 4230 N N . ASN B 1 209 ? -11.102 -8.344 1.26 1 98.38 209 ASN B N 1
ATOM 4231 C CA . ASN B 1 209 ? -9.906 -7.512 1.279 1 98.38 209 ASN B CA 1
ATOM 4232 C C . ASN B 1 209 ? -8.891 -8.008 2.305 1 98.38 209 ASN B C 1
ATOM 4234 O O . ASN B 1 209 ? -9.266 -8.43 3.398 1 98.38 209 ASN B O 1
ATOM 4238 N N . ALA B 1 210 ? -7.652 -7.988 1.859 1 98.75 210 ALA B N 1
ATOM 4239 C CA . ALA B 1 210 ? -6.551 -8.297 2.764 1 98.75 210 ALA B CA 1
ATOM 4240 C C . ALA B 1 210 ? -5.375 -7.352 2.539 1 98.75 210 ALA B C 1
ATOM 4242 O O . ALA B 1 210 ? -4.961 -7.125 1.4 1 98.75 210 ALA B O 1
ATOM 4243 N N . MET B 1 211 ? -4.949 -6.738 3.592 1 98.81 211 MET B N 1
ATOM 4244 C CA . MET B 1 211 ? -3.746 -5.914 3.65 1 98.81 211 MET B CA 1
ATOM 4245 C C . MET B 1 211 ? -2.707 -6.535 4.582 1 98.81 211 MET B C 1
ATOM 4247 O O . MET B 1 211 ? -3.053 -7.059 5.641 1 98.81 211 MET B O 1
ATOM 4251 N N . ALA B 1 212 ? -1.427 -6.445 4.129 1 98.94 212 ALA B N 1
ATOM 4252 C CA . ALA B 1 212 ? -0.432 -7.102 4.973 1 98.94 212 ALA B CA 1
ATOM 4253 C C . ALA B 1 212 ? 0.948 -6.48 4.777 1 98.94 212 ALA B C 1
ATOM 4255 O O . ALA B 1 212 ? 1.181 -5.762 3.803 1 98.94 212 ALA B O 1
ATOM 4256 N N . ILE B 1 213 ? 1.772 -6.684 5.719 1 98.94 213 ILE B N 1
ATOM 4257 C CA . ILE B 1 213 ? 3.215 -6.496 5.617 1 98.94 213 ILE B CA 1
ATOM 4258 C C . ILE B 1 213 ? 3.922 -7.848 5.715 1 98.94 213 ILE B C 1
ATOM 4260 O O . ILE B 1 213 ? 3.719 -8.594 6.676 1 98.94 213 ILE B O 1
ATOM 4264 N N . PHE B 1 214 ? 4.668 -8.133 4.668 1 98.88 214 PHE B N 1
ATOM 4265 C CA . PHE B 1 214 ? 5.496 -9.336 4.621 1 98.88 214 PHE B CA 1
ATOM 4266 C C . PHE B 1 214 ? 6.941 -9.008 4.984 1 98.88 214 PHE B C 1
ATOM 4268 O O . PHE B 1 214 ? 7.449 -7.941 4.637 1 98.88 214 PHE B O 1
ATOM 4275 N N . LYS B 1 215 ? 7.605 -9.953 5.656 1 98.69 215 LYS B N 1
ATOM 4276 C CA . LYS B 1 215 ? 9.047 -9.898 5.848 1 98.69 215 LYS B CA 1
ATOM 4277 C C . LYS B 1 215 ? 9.719 -11.195 5.395 1 98.69 215 LYS B C 1
ATOM 4279 O O . LYS B 1 215 ? 9.25 -12.289 5.73 1 98.69 215 LYS B O 1
ATOM 4284 N N . SER B 1 216 ? 10.727 -11.023 4.625 1 97.88 216 SER B N 1
ATOM 4285 C CA . SER B 1 216 ? 11.516 -12.18 4.211 1 97.88 216 SER B CA 1
ATOM 4286 C C . SER B 1 216 ? 12.539 -12.562 5.27 1 97.88 216 SER B C 1
ATOM 4288 O O . SER B 1 216 ? 12.75 -11.82 6.23 1 97.88 216 SER B O 1
ATOM 4290 N N . SER B 1 217 ? 13.188 -13.656 5.055 1 96.38 217 SER B N 1
ATOM 4291 C CA . SER B 1 217 ? 14.211 -14.133 5.98 1 96.38 217 SER B CA 1
ATOM 4292 C C . SER B 1 217 ? 15.422 -13.195 5.992 1 96.38 217 SER B C 1
ATOM 4294 O O . SER B 1 217 ? 16.156 -13.133 6.984 1 96.38 217 SER B O 1
ATOM 4296 N N . SER B 1 218 ? 15.625 -12.445 4.934 1 95.19 218 SER B N 1
ATOM 4297 C CA . SER B 1 218 ? 16.75 -11.508 4.852 1 95.19 218 SER B CA 1
ATOM 4298 C C . SER B 1 218 ? 16.391 -10.164 5.484 1 95.19 218 SER B C 1
ATOM 4300 O O . SER B 1 218 ? 17.25 -9.273 5.578 1 95.19 218 SER B O 1
ATOM 4302 N N . GLY B 1 219 ? 15.172 -9.992 5.832 1 95.5 219 GLY B N 1
ATOM 4303 C CA . GLY B 1 219 ? 14.75 -8.75 6.469 1 95.5 219 GLY B CA 1
ATOM 4304 C C . GLY B 1 219 ? 14.047 -7.805 5.516 1 95.5 219 GLY B C 1
ATOM 4305 O O . GLY B 1 219 ? 13.547 -6.758 5.934 1 95.5 219 GLY B O 1
ATOM 4306 N N . LEU B 1 220 ? 13.961 -8.156 4.25 1 97.88 220 LEU B N 1
ATOM 4307 C CA . LEU B 1 220 ? 13.25 -7.336 3.273 1 97.88 220 LEU B CA 1
ATOM 4308 C C . LEU B 1 220 ? 11.75 -7.336 3.555 1 97.88 220 LEU B C 1
ATOM 4310 O O . LEU B 1 220 ? 11.172 -8.383 3.861 1 97.88 220 LEU B O 1
ATOM 4314 N N . ALA B 1 221 ? 11.141 -6.145 3.422 1 98.56 221 ALA B N 1
ATOM 4315 C CA . ALA B 1 221 ? 9.727 -6.02 3.736 1 98.56 221 ALA B CA 1
ATOM 4316 C C . ALA B 1 221 ? 8.922 -5.609 2.506 1 98.56 221 ALA B C 1
ATOM 4318 O O . ALA B 1 221 ? 9.453 -4.973 1.594 1 98.56 221 ALA B O 1
ATOM 4319 N N . ALA B 1 222 ? 7.672 -5.98 2.504 1 98.81 222 ALA B N 1
ATOM 4320 C CA . ALA B 1 222 ? 6.746 -5.605 1.438 1 98.81 222 ALA B CA 1
ATOM 4321 C C . ALA B 1 222 ? 5.383 -5.215 2.008 1 98.81 222 ALA B C 1
ATOM 4323 O O . ALA B 1 222 ? 4.902 -5.84 2.957 1 98.81 222 ALA B O 1
ATOM 4324 N N . ILE B 1 223 ? 4.809 -4.172 1.429 1 98.69 223 ILE B N 1
ATOM 4325 C CA . ILE B 1 223 ? 3.377 -3.953 1.604 1 98.69 223 ILE B CA 1
ATOM 4326 C C . ILE B 1 223 ? 2.602 -4.742 0.551 1 98.69 223 ILE B C 1
ATOM 4328 O O . ILE B 1 223 ? 2.973 -4.75 -0.625 1 98.69 223 ILE B O 1
ATOM 4332 N N . TYR B 1 224 ? 1.582 -5.371 1.039 1 98.81 224 TYR B N 1
ATOM 4333 C CA . TYR B 1 224 ? 0.819 -6.289 0.202 1 98.81 224 TYR B CA 1
ATOM 4334 C C . TYR B 1 224 ? -0.677 -6.023 0.325 1 98.81 224 TYR B C 1
ATOM 4336 O O . TYR B 1 224 ? -1.177 -5.746 1.417 1 98.81 224 TYR B O 1
ATOM 4344 N N . GLN B 1 225 ? -1.332 -6.121 -0.861 1 98.94 225 GLN B N 1
ATOM 4345 C CA . GLN B 1 225 ? -2.789 -6.078 -0.784 1 98.94 225 GLN B CA 1
ATOM 4346 C C . GLN B 1 225 ? -3.424 -6.969 -1.85 1 98.94 225 GLN B C 1
ATOM 4348 O O . GLN B 1 225 ? -3.002 -6.953 -3.008 1 98.94 225 GLN B O 1
ATOM 4353 N N . ALA B 1 226 ? -4.363 -7.75 -1.482 1 98.81 226 ALA B N 1
ATOM 4354 C CA . ALA B 1 226 ? -5.289 -8.484 -2.34 1 98.81 226 ALA B CA 1
ATOM 4355 C C . ALA B 1 226 ? -6.734 -8.078 -2.07 1 98.81 226 ALA B C 1
ATOM 4357 O O . ALA B 1 226 ? -7.18 -8.078 -0.921 1 98.81 226 ALA B O 1
ATOM 4358 N N . THR B 1 227 ? -7.52 -7.75 -3.162 1 98.62 227 THR B N 1
ATOM 4359 C CA . THR B 1 227 ? -8.836 -7.211 -2.859 1 98.62 227 THR B CA 1
ATOM 4360 C C . THR B 1 227 ? -9.828 -7.559 -3.967 1 98.62 227 THR B C 1
ATOM 4362 O O . THR B 1 227 ? -9.477 -7.547 -5.148 1 98.62 227 THR B O 1
ATOM 4365 N N . TRP B 1 228 ? -11.086 -7.91 -3.555 1 97.81 228 TRP B N 1
ATOM 4366 C CA . TRP B 1 228 ? -12.234 -8.07 -4.438 1 97.81 228 TRP B CA 1
ATOM 4367 C C . TRP B 1 228 ? -13.039 -6.781 -4.523 1 97.81 228 TRP B C 1
ATOM 4369 O O . TRP B 1 228 ? -14.164 -6.773 -5.027 1 97.81 228 TRP B O 1
ATOM 4379 N N . ASN B 1 229 ? -12.461 -5.699 -3.977 1 95.12 229 ASN B N 1
ATOM 4380 C CA . ASN B 1 229 ? -13.18 -4.43 -3.969 1 95.12 229 ASN B CA 1
ATOM 4381 C C . ASN B 1 229 ? -12.43 -3.352 -4.742 1 95.12 229 ASN B C 1
ATOM 4383 O O . ASN B 1 229 ? -12.445 -2.182 -4.355 1 95.12 229 ASN B O 1
ATOM 4387 N N . ASP B 1 230 ? -11.664 -3.742 -5.664 1 96.69 230 ASP B N 1
ATOM 4388 C CA . ASP B 1 230 ? -11.102 -2.746 -6.574 1 96.69 230 ASP B CA 1
ATOM 4389 C C . ASP B 1 230 ? -12.109 -2.354 -7.652 1 96.69 230 ASP B C 1
ATOM 4391 O O . ASP B 1 230 ? -12.18 -2.988 -8.703 1 96.69 230 ASP B O 1
ATOM 4395 N N . TRP B 1 231 ? -12.773 -1.285 -7.449 1 96.56 231 TRP B N 1
ATOM 4396 C CA . TRP B 1 231 ? -13.867 -0.866 -8.32 1 96.56 231 TRP B CA 1
ATOM 4397 C C . TRP B 1 231 ? -13.336 -0.268 -9.617 1 96.56 231 TRP B C 1
ATOM 4399 O O . TRP B 1 231 ? -14.109 0.039 -10.523 1 96.56 231 TRP B O 1
ATOM 4409 N N . LYS B 1 232 ? -12.008 -0.117 -9.711 1 95 232 LYS B N 1
ATOM 4410 C CA . LYS B 1 232 ? -11.383 0.344 -10.945 1 95 232 LYS B CA 1
ATOM 4411 C C . LYS B 1 232 ? -11.25 -0.795 -11.953 1 95 232 LYS B C 1
ATOM 4413 O O . LYS B 1 232 ? -10.984 -0.559 -13.133 1 95 232 LYS B O 1
ATOM 4418 N N . GLY B 1 233 ? -11.414 -2.02 -11.461 1 93.56 233 GLY B N 1
ATOM 4419 C C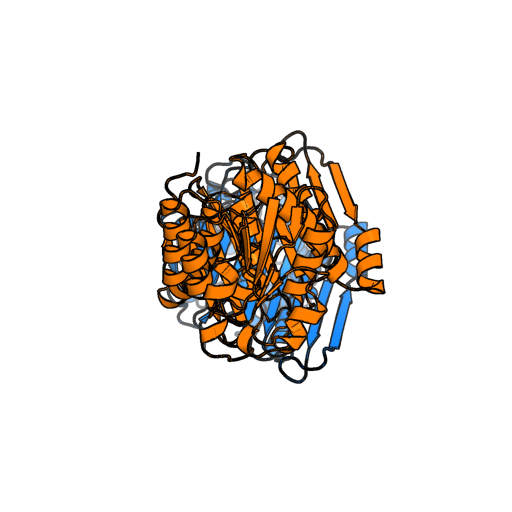A . GLY B 1 233 ? -11.258 -3.178 -12.328 1 93.56 233 GLY B CA 1
ATOM 4420 C C . GLY B 1 233 ? -10.039 -4.012 -11.992 1 93.56 233 GLY B C 1
ATOM 4421 O O . GLY B 1 233 ? -9.383 -3.779 -10.977 1 93.56 233 GLY B O 1
ATOM 4422 N N . TYR B 1 234 ? -9.805 -4.973 -12.828 1 94.56 234 TYR B N 1
ATOM 4423 C CA . TYR B 1 234 ? -8.719 -5.922 -12.609 1 94.56 234 TYR B CA 1
ATOM 4424 C C . TYR B 1 234 ? -7.363 -5.23 -12.711 1 94.56 234 TYR B C 1
ATOM 4426 O O . TYR B 1 234 ? -7.086 -4.543 -13.695 1 94.56 234 TYR B O 1
ATOM 4434 N N . GLN B 1 235 ? -6.574 -5.461 -11.656 1 95.38 235 GLN B N 1
ATOM 4435 C CA . GLN B 1 235 ? -5.227 -4.902 -11.625 1 95.38 235 GLN B CA 1
ATOM 4436 C C . GLN B 1 235 ? -4.273 -5.809 -10.852 1 95.38 235 GLN B C 1
ATOM 4438 O O . GLN B 1 235 ? -4.621 -6.312 -9.781 1 95.38 235 GLN B O 1
ATOM 4443 N N . SER B 1 236 ? -3.121 -6.008 -11.391 1 98 236 SER B N 1
ATOM 4444 C CA . SER B 1 236 ? -1.981 -6.602 -10.703 1 98 236 SER B CA 1
ATOM 4445 C C . SER B 1 236 ? -0.718 -5.773 -10.906 1 98 236 SER B C 1
ATOM 4447 O O . SER B 1 236 ? -0.426 -5.344 -12.023 1 98 236 SER B O 1
ATOM 4449 N N . ALA B 1 237 ? -0.022 -5.516 -9.852 1 98.62 237 ALA B N 1
ATOM 4450 C CA . ALA B 1 237 ? 1.19 -4.715 -10.008 1 98.62 237 ALA B CA 1
ATOM 4451 C C . ALA B 1 237 ? 2.186 -5 -8.883 1 98.62 237 ALA B C 1
ATOM 4453 O O . ALA B 1 237 ? 1.79 -5.363 -7.777 1 98.62 237 ALA B O 1
ATOM 4454 N N . VAL B 1 238 ? 3.428 -4.84 -9.219 1 98.75 238 VAL B N 1
ATOM 4455 C CA . VAL B 1 238 ? 4.512 -4.891 -8.242 1 98.75 238 VAL B CA 1
ATOM 4456 C C . VAL B 1 238 ? 5.48 -3.736 -8.484 1 98.75 238 VAL B C 1
ATOM 4458 O O . VAL B 1 238 ? 5.742 -3.367 -9.633 1 98.75 238 VAL B O 1
ATOM 4461 N N . GLU B 1 239 ? 5.875 -3.111 -7.469 1 98.81 239 GLU B N 1
ATOM 4462 C CA . GLU B 1 239 ? 6.93 -2.102 -7.488 1 98.81 239 GLU B CA 1
ATOM 4463 C C . GLU B 1 239 ? 8.062 -2.469 -6.539 1 98.81 239 GLU B C 1
ATOM 4465 O O . GLU B 1 239 ? 7.824 -2.865 -5.398 1 98.81 239 GLU B O 1
ATOM 4470 N N . VAL B 1 240 ? 9.227 -2.363 -7.035 1 98.88 240 VAL B N 1
ATOM 4471 C CA . VAL B 1 240 ? 10.414 -2.596 -6.219 1 98.88 240 VAL B CA 1
ATOM 4472 C C . VAL B 1 240 ? 11.266 -1.329 -6.168 1 98.88 240 VAL B C 1
ATOM 4474 O O . VAL B 1 240 ? 11.57 -0.736 -7.207 1 98.88 240 VAL B O 1
ATOM 4477 N N . TYR B 1 241 ? 11.617 -0.947 -4.953 1 98.69 241 TYR B N 1
ATOM 4478 C CA . TYR B 1 241 ? 12.414 0.257 -4.754 1 98.69 241 TYR B CA 1
ATOM 4479 C C . TYR B 1 241 ? 13.781 -0.087 -4.176 1 98.69 241 TYR B C 1
ATOM 4481 O O . TYR B 1 241 ? 13.883 -0.827 -3.193 1 98.69 241 TYR B O 1
ATOM 4489 N N . GLY B 1 242 ? 14.805 0.478 -4.789 1 98.25 242 GLY B N 1
ATOM 4490 C CA . GLY B 1 242 ? 16.156 0.265 -4.32 1 98.25 242 GLY B CA 1
ATOM 4491 C C . GLY B 1 242 ? 16.953 1.553 -4.172 1 98.25 242 GLY B C 1
ATOM 4492 O O . GLY B 1 242 ? 16.406 2.645 -4.348 1 98.25 242 GLY B O 1
ATOM 4493 N N . THR B 1 243 ? 18.234 1.46 -3.816 1 97.69 243 THR B N 1
ATOM 4494 C CA . THR B 1 243 ? 19.109 2.586 -3.502 1 97.69 243 THR B CA 1
ATOM 4495 C C . THR B 1 243 ? 19.422 3.398 -4.758 1 97.69 243 THR B C 1
ATOM 4497 O O . THR B 1 243 ? 19.797 4.566 -4.668 1 97.69 243 THR B O 1
ATOM 4500 N N . LYS B 1 244 ? 19.234 2.752 -5.945 1 97.88 244 LYS B N 1
ATOM 4501 C CA . LYS B 1 244 ? 19.625 3.428 -7.176 1 97.88 244 LYS B CA 1
ATOM 4502 C C . LYS B 1 244 ? 18.484 3.439 -8.188 1 97.88 244 LYS B C 1
ATOM 4504 O O . LYS B 1 244 ? 18.719 3.498 -9.398 1 97.88 244 LYS B O 1
ATOM 4509 N N . GLY B 1 245 ? 17.297 3.279 -7.707 1 98.25 245 GLY B N 1
ATOM 4510 C CA . GLY B 1 245 ? 16.188 3.318 -8.648 1 98.25 245 GLY B CA 1
ATOM 4511 C C . GLY B 1 245 ? 15 2.482 -8.211 1 98.25 245 GLY B C 1
ATOM 4512 O O . GLY B 1 245 ? 14.891 2.115 -7.039 1 98.25 245 GLY B O 1
ATOM 4513 N N . MET B 1 246 ? 14.07 2.287 -9.164 1 98.75 246 MET B N 1
ATOM 4514 C CA . MET B 1 246 ? 12.883 1.473 -8.945 1 98.75 246 MET B CA 1
ATOM 4515 C C . MET B 1 246 ? 12.414 0.833 -10.242 1 98.75 246 MET B C 1
ATOM 4517 O O . MET B 1 246 ? 12.75 1.304 -11.336 1 98.75 246 MET B O 1
ATOM 4521 N N . VAL B 1 247 ? 11.695 -0.247 -10.117 1 98.88 247 VAL B N 1
ATOM 4522 C CA . VAL B 1 247 ? 11.078 -0.903 -11.258 1 98.88 247 VAL B CA 1
ATOM 4523 C C . VAL B 1 247 ? 9.641 -1.297 -10.914 1 98.88 247 VAL B C 1
ATOM 4525 O O . VAL B 1 247 ? 9.367 -1.728 -9.789 1 98.88 247 VAL B O 1
ATOM 4528 N N . ARG B 1 248 ? 8.773 -1.073 -11.836 1 98.88 248 ARG B N 1
ATOM 4529 C CA . ARG B 1 248 ? 7.371 -1.455 -11.727 1 98.88 248 ARG B CA 1
ATOM 4530 C C . ARG B 1 248 ? 6.965 -2.391 -12.859 1 98.88 248 ARG B C 1
ATOM 4532 O O . ARG B 1 248 ? 7.375 -2.201 -14.008 1 98.88 248 ARG B O 1
ATOM 4539 N N . GLY B 1 249 ? 6.324 -3.445 -12.555 1 98.81 249 GLY B N 1
ATOM 4540 C CA . GLY B 1 249 ? 5.617 -4.297 -13.492 1 98.81 249 GLY B CA 1
ATOM 4541 C C . GLY B 1 249 ? 4.133 -4.406 -13.203 1 98.81 249 GLY B C 1
ATOM 4542 O O . GLY B 1 249 ? 3.732 -4.539 -12.039 1 98.81 249 GLY B O 1
ATOM 4543 N N . ALA B 1 250 ? 3.355 -4.27 -14.25 1 98.06 250 ALA B N 1
ATOM 4544 C CA . ALA B 1 250 ? 1.905 -4.309 -14.078 1 98.06 250 ALA B CA 1
ATOM 4545 C C . ALA B 1 250 ? 1.242 -5.133 -15.172 1 98.06 250 ALA B C 1
ATOM 4547 O O . ALA B 1 250 ? 1.822 -5.336 -16.25 1 98.06 250 ALA B O 1
ATOM 4548 N N . TYR B 1 251 ? 0.142 -5.691 -14.766 1 96.25 251 TYR B N 1
ATOM 4549 C CA . TYR B 1 251 ? -0.71 -6.387 -15.727 1 96.25 251 TYR B CA 1
ATOM 4550 C C . TYR B 1 251 ? -2.143 -5.875 -15.656 1 96.25 251 TYR B C 1
ATOM 4552 O O . TYR B 1 251 ? -2.705 -5.73 -14.57 1 96.25 251 TYR B O 1
ATOM 4560 N N . ALA B 1 252 ? -2.744 -5.559 -16.828 1 89 252 ALA B N 1
ATOM 4561 C CA . ALA B 1 252 ? -4.07 -5.168 -17.297 1 89 252 ALA B CA 1
ATOM 4562 C C . ALA B 1 252 ? -4.285 -3.666 -17.141 1 89 252 ALA B C 1
ATOM 4564 O O . ALA B 1 252 ? -5.129 -3.229 -16.359 1 89 252 ALA B O 1
ATOM 4565 N N . PRO B 1 253 ? -3.412 -2.916 -17.828 1 89.62 253 PRO B N 1
ATOM 4566 C CA . PRO B 1 253 ? -2.621 -3.369 -18.969 1 89.62 253 PRO B CA 1
ATOM 4567 C C . PRO B 1 253 ? -1.197 -3.764 -18.578 1 89.62 253 PRO B C 1
ATOM 4569 O O . PRO B 1 253 ? -0.722 -3.398 -17.5 1 89.62 253 PRO B O 1
ATOM 4572 N N . MET B 1 254 ? -0.53 -4.465 -19.516 1 94.94 254 MET B N 1
ATOM 4573 C CA . MET B 1 254 ? 0.86 -4.875 -19.328 1 94.94 254 MET B CA 1
ATOM 4574 C C . MET B 1 254 ? 1.806 -3.699 -19.562 1 94.94 254 MET B C 1
ATOM 4576 O O . MET B 1 254 ? 1.811 -3.098 -20.625 1 94.94 254 MET B O 1
ATOM 4580 N N . GLU B 1 255 ? 2.561 -3.354 -18.578 1 97.81 255 GLU B N 1
ATOM 4581 C CA . GLU B 1 255 ? 3.475 -2.223 -18.703 1 97.81 255 GLU B CA 1
ATOM 4582 C C . GLU B 1 255 ? 4.578 -2.285 -17.656 1 97.81 255 GLU B C 1
ATOM 4584 O O . GLU B 1 255 ? 4.438 -2.965 -16.625 1 97.81 255 GLU B O 1
ATOM 4589 N N . ASN B 1 256 ? 5.695 -1.587 -18.016 1 98.62 256 ASN B N 1
ATOM 4590 C CA . ASN B 1 256 ? 6.801 -1.44 -17.078 1 98.62 256 ASN B CA 1
ATOM 4591 C C . ASN B 1 256 ? 7.238 0.016 -16.953 1 98.62 256 ASN B C 1
ATOM 4593 O O . ASN B 1 256 ? 7.047 0.811 -17.875 1 98.62 256 ASN B O 1
ATOM 4597 N N . LEU B 1 257 ? 7.656 0.346 -15.836 1 98.81 257 LEU B N 1
ATOM 4598 C CA . LEU B 1 257 ? 8.406 1.562 -15.555 1 98.81 257 LEU B CA 1
ATOM 4599 C C . LEU B 1 257 ? 9.734 1.236 -14.867 1 98.81 257 LEU B C 1
ATOM 4601 O O . LEU B 1 257 ? 9.758 0.51 -13.875 1 98.81 257 LEU B O 1
ATOM 4605 N N . LEU B 1 258 ? 10.805 1.664 -15.398 1 98.88 258 LEU B N 1
ATOM 4606 C CA . LEU B 1 258 ? 12.125 1.52 -14.797 1 98.88 258 LEU B CA 1
ATOM 4607 C C . LEU B 1 258 ? 12.797 2.879 -14.625 1 98.88 258 LEU B C 1
ATOM 4609 O O . LEU B 1 258 ? 12.883 3.658 -15.57 1 98.88 258 LEU B O 1
ATOM 4613 N N . ILE B 1 259 ? 13.133 3.217 -13.469 1 98.81 259 ILE B N 1
ATOM 4614 C CA . ILE B 1 259 ? 13.961 4.383 -13.164 1 98.81 259 ILE B CA 1
ATOM 4615 C C . ILE B 1 259 ? 15.289 3.93 -12.562 1 98.81 259 ILE B C 1
ATOM 4617 O O . ILE B 1 259 ? 15.312 3.186 -11.578 1 98.81 259 ILE B O 1
ATOM 4621 N N . THR B 1 260 ? 16.391 4.336 -13.125 1 98.62 260 THR B N 1
ATOM 4622 C CA . THR B 1 260 ? 17.719 3.99 -12.617 1 98.62 260 THR B CA 1
ATOM 4623 C C . THR B 1 260 ? 18.562 5.242 -12.406 1 98.62 260 THR B C 1
ATOM 4625 O O . THR B 1 260 ? 18.344 6.262 -13.062 1 98.62 260 THR B O 1
ATOM 4628 N N . MET B 1 261 ? 19.406 5.125 -11.469 1 97.44 261 MET B N 1
ATOM 4629 C CA . MET B 1 261 ? 20.375 6.168 -11.172 1 97.44 261 MET B CA 1
ATOM 4630 C C . MET B 1 261 ? 21.766 5.574 -10.938 1 97.44 261 MET B C 1
ATOM 4632 O O . MET B 1 261 ? 21.891 4.426 -10.516 1 97.44 261 MET B O 1
ATOM 4636 N N . ASP B 1 262 ? 22.844 6.391 -11.188 1 96.5 262 ASP B N 1
ATOM 4637 C CA . ASP B 1 262 ? 24.219 5.93 -10.992 1 96.5 262 ASP B CA 1
ATOM 4638 C C . ASP B 1 262 ? 24.562 5.887 -9.508 1 96.5 262 ASP B C 1
ATOM 4640 O O . ASP B 1 262 ? 25.438 5.113 -9.086 1 96.5 262 ASP B O 1
ATOM 4644 N N . GLU B 1 263 ? 24 6.758 -8.789 1 95.69 263 GLU B N 1
ATOM 4645 C CA . GLU B 1 263 ? 24.125 6.801 -7.34 1 95.69 263 GLU B CA 1
ATOM 4646 C C . GLU B 1 263 ? 22.828 7.254 -6.68 1 95.69 263 GLU B C 1
ATOM 4648 O O . GLU B 1 263 ? 21.938 7.773 -7.352 1 95.69 263 GLU B O 1
ATOM 4653 N N . THR B 1 264 ? 22.734 6.977 -5.406 1 95.31 264 THR B N 1
ATOM 4654 C CA . THR B 1 264 ? 21.531 7.379 -4.684 1 95.31 264 THR B CA 1
ATOM 4655 C C . THR B 1 264 ? 21.266 8.875 -4.867 1 95.31 264 THR B C 1
ATOM 4657 O O . THR B 1 264 ? 22.109 9.703 -4.543 1 95.31 264 THR B O 1
ATOM 4660 N N . GLY B 1 265 ? 20.141 9.188 -5.414 1 92.44 265 GLY B N 1
ATOM 4661 C CA . GLY B 1 265 ? 19.766 10.578 -5.609 1 92.44 265 GLY B CA 1
ATOM 4662 C C . GLY B 1 265 ? 20.406 11.195 -6.844 1 92.44 265 GLY B C 1
ATOM 4663 O O . GLY B 1 265 ? 20.312 12.406 -7.059 1 92.44 265 GLY B O 1
ATOM 4664 N N . GLY B 1 266 ? 21.047 10.438 -7.652 1 93.81 266 GLY B N 1
ATOM 4665 C CA . GLY B 1 266 ? 21.688 10.953 -8.859 1 93.81 266 GLY B CA 1
ATOM 4666 C C . GLY B 1 266 ? 20.703 11.219 -9.977 1 93.81 266 GLY B C 1
ATOM 4667 O O . GLY B 1 266 ? 19.484 11.273 -9.75 1 93.81 266 GLY B O 1
ATOM 4668 N N . GLU B 1 267 ? 21.234 11.492 -11.125 1 94.38 267 GLU B N 1
ATOM 4669 C CA . GLU B 1 267 ? 20.391 11.766 -12.289 1 94.38 267 GLU B CA 1
ATOM 4670 C C . GLU B 1 267 ? 19.609 10.523 -12.711 1 94.38 267 GLU B C 1
ATOM 4672 O O . GLU B 1 267 ? 20.188 9.453 -12.898 1 94.38 267 GLU B O 1
ATOM 4677 N N . ALA B 1 268 ? 18.375 10.68 -12.891 1 96.06 268 ALA B N 1
ATOM 4678 C CA . ALA B 1 268 ? 17.484 9.547 -13.172 1 96.06 268 ALA B CA 1
ATOM 4679 C C . ALA B 1 268 ? 17.344 9.328 -14.68 1 96.06 268 ALA B C 1
ATOM 4681 O O . ALA B 1 268 ? 17.25 10.289 -15.445 1 96.06 268 ALA B O 1
ATOM 4682 N N . ARG B 1 269 ? 17.406 8.102 -15.055 1 98.06 269 ARG B N 1
ATOM 4683 C CA . ARG B 1 269 ? 16.984 7.652 -16.375 1 98.06 269 ARG B CA 1
ATOM 4684 C C . ARG B 1 269 ? 15.688 6.855 -16.297 1 98.06 269 ARG B C 1
ATOM 4686 O O . ARG B 1 269 ? 15.586 5.898 -15.523 1 98.06 269 ARG B O 1
ATOM 4693 N N . THR B 1 270 ? 14.742 7.293 -17.109 1 98.5 270 THR B N 1
ATOM 4694 C CA . THR B 1 270 ? 13.422 6.664 -17.062 1 98.5 270 THR B CA 1
ATOM 4695 C C . THR B 1 270 ? 13.141 5.891 -18.344 1 98.5 270 THR B C 1
ATOM 4697 O O . THR B 1 270 ? 13.336 6.418 -19.438 1 98.5 270 THR B O 1
ATOM 4700 N N . LEU B 1 271 ? 12.773 4.656 -18.188 1 98.5 271 LEU B N 1
ATOM 4701 C CA . LEU B 1 271 ? 12.336 3.818 -19.312 1 98.5 271 LEU B CA 1
ATOM 4702 C C . LEU B 1 271 ? 10.93 3.291 -19.078 1 98.5 271 LEU B C 1
ATOM 4704 O O . LEU B 1 271 ? 10.633 2.736 -18.016 1 98.5 271 LEU B O 1
ATOM 4708 N N . ARG B 1 272 ? 10.07 3.535 -20.016 1 98 272 ARG B N 1
ATOM 4709 C CA . ARG B 1 272 ? 8.719 2.99 -20 1 98 272 ARG B CA 1
ATOM 4710 C C . ARG B 1 272 ? 8.539 1.971 -21.125 1 98 272 ARG B C 1
ATOM 4712 O O . ARG B 1 272 ? 8.938 2.215 -22.266 1 98 272 ARG B O 1
ATOM 4719 N N . LYS B 1 273 ? 8.023 0.813 -20.734 1 96.88 273 LYS B N 1
ATOM 4720 C CA . LYS B 1 273 ? 7.715 -0.225 -21.703 1 96.88 273 LYS B CA 1
ATOM 4721 C C . LYS B 1 273 ? 6.227 -0.568 -21.703 1 96.88 273 LYS B C 1
ATOM 4723 O O . LYS B 1 273 ? 5.66 -0.873 -20.641 1 96.88 273 LYS B O 1
ATOM 4728 N N . ARG B 1 274 ? 5.648 -0.443 -22.891 1 94.25 274 ARG B N 1
ATOM 4729 C CA . ARG B 1 274 ? 4.266 -0.859 -23.078 1 94.25 274 ARG B CA 1
ATOM 4730 C C . ARG B 1 274 ? 4.172 -2.025 -24.062 1 94.25 274 ARG B C 1
ATOM 4732 O O . ARG B 1 274 ? 4.922 -2.082 -25.047 1 94.25 274 ARG B O 1
ATOM 4739 N N . TYR B 1 275 ? 3.352 -2.959 -23.688 1 94.62 275 TYR B N 1
ATOM 4740 C CA . TYR B 1 275 ? 3.193 -4.145 -24.516 1 94.62 275 TYR B CA 1
ATOM 4741 C C . TYR B 1 275 ? 1.912 -4.062 -25.344 1 94.62 275 TYR B C 1
ATOM 4743 O O . TYR B 1 275 ? 0.979 -4.84 -25.125 1 94.62 275 TYR B O 1
ATOM 4751 N N . PHE B 1 276 ? 1.998 -3.211 -26.297 1 91.06 276 PHE B N 1
ATOM 4752 C CA . PHE B 1 276 ? 0.815 -2.891 -27.078 1 91.06 276 PHE B CA 1
ATOM 4753 C C . PHE B 1 276 ? 0.313 -4.121 -27.828 1 91.06 276 PHE B C 1
ATOM 4755 O O . PHE B 1 276 ? -0.893 -4.293 -28.016 1 91.06 276 PHE B O 1
ATOM 4762 N N . ASP B 1 277 ? 1.193 -4.887 -28.281 1 90.56 277 ASP B N 1
ATOM 4763 C CA . ASP B 1 277 ? 0.815 -6.098 -29.016 1 90.56 277 ASP B CA 1
ATOM 4764 C C . ASP B 1 277 ? -0.023 -7.023 -28.125 1 90.56 277 ASP B C 1
ATOM 4766 O O . ASP B 1 277 ? -1.018 -7.59 -28.594 1 90.56 277 ASP B O 1
ATOM 4770 N N . ILE B 1 278 ? 0.344 -7.113 -26.938 1 91.06 278 ILE B N 1
ATOM 4771 C CA . ILE B 1 278 ? -0.394 -7.953 -26 1 91.06 278 ILE B CA 1
ATOM 4772 C C . ILE B 1 278 ? -1.766 -7.34 -25.734 1 91.06 278 ILE B C 1
ATOM 4774 O O . ILE B 1 278 ? -2.777 -8.047 -25.719 1 91.06 278 ILE B O 1
ATOM 4778 N N . LYS B 1 279 ? -1.812 -6.07 -25.516 1 89 279 LYS B N 1
ATOM 4779 C CA . LYS B 1 279 ? -3.074 -5.379 -25.25 1 89 279 LYS B CA 1
ATOM 4780 C C . LYS B 1 279 ? -4.055 -5.586 -26.406 1 89 279 LYS B C 1
ATOM 4782 O O . LYS B 1 279 ? -5.223 -5.91 -26.172 1 89 279 LYS B O 1
ATOM 4787 N N . VAL B 1 280 ? -3.537 -5.461 -27.547 1 89.88 280 VAL B N 1
ATOM 4788 C CA . VAL B 1 280 ? -4.367 -5.578 -28.75 1 89.88 280 VAL B CA 1
ATOM 4789 C C . VAL B 1 280 ? -4.836 -7.023 -28.906 1 89.88 280 VAL B C 1
ATOM 4791 O O . VAL B 1 280 ? -6.016 -7.273 -29.172 1 89.88 280 VAL B O 1
ATOM 4794 N N . ARG B 1 281 ? -3.947 -7.914 -28.734 1 88.5 281 ARG B N 1
ATOM 4795 C CA . ARG B 1 281 ? -4.27 -9.328 -28.875 1 88.5 281 ARG B CA 1
ATOM 4796 C C . ARG B 1 281 ? -5.328 -9.75 -27.844 1 88.5 281 ARG B C 1
ATOM 4798 O O . ARG B 1 281 ? -6.277 -10.453 -28.188 1 88.5 281 ARG B O 1
ATOM 4805 N N . GLU B 1 282 ? -5.188 -9.281 -26.688 1 88.88 282 GLU B N 1
ATOM 4806 C CA . GLU B 1 282 ? -6.145 -9.641 -25.641 1 88.88 282 GLU B CA 1
ATOM 4807 C C . GLU B 1 282 ? -7.504 -9 -25.891 1 88.88 282 GLU B C 1
ATOM 4809 O O . GLU B 1 282 ? -8.539 -9.586 -25.578 1 88.88 282 GLU B O 1
ATOM 4814 N N . LYS B 1 283 ? -7.492 -7.777 -26.391 1 85.62 283 LYS B N 1
ATOM 4815 C CA . LYS B 1 283 ? -8.734 -7.09 -26.719 1 85.62 283 LYS B CA 1
ATOM 4816 C C . LYS B 1 283 ? -9.469 -7.805 -27.859 1 85.62 283 LYS B C 1
ATOM 4818 O O . LYS B 1 283 ? -10.695 -7.953 -27.812 1 85.62 283 LYS B O 1
ATOM 4823 N N . LEU B 1 284 ? -8.75 -8.273 -28.844 1 88.25 284 LEU B N 1
ATOM 4824 C CA . LEU B 1 284 ? -9.336 -8.891 -30.031 1 88.25 284 LEU B CA 1
ATOM 4825 C C . LEU B 1 284 ? -9.75 -10.328 -29.734 1 88.25 284 LEU B C 1
ATOM 4827 O O . LEU B 1 284 ? -10.727 -10.828 -30.312 1 88.25 284 LEU B O 1
ATOM 4831 N N . LYS B 1 285 ? -9.078 -10.969 -28.922 1 86.56 285 LYS B N 1
ATOM 4832 C CA . LYS B 1 285 ? -9.352 -12.367 -28.609 1 86.56 285 LYS B CA 1
ATOM 4833 C C . LYS B 1 285 ? -9.734 -12.547 -27.141 1 86.56 285 LYS B C 1
ATOM 4835 O O . LYS B 1 285 ? -10.891 -12.359 -26.766 1 86.56 285 LYS B O 1
ATOM 4840 N N . SER B 1 286 ? -8.727 -12.664 -26.25 1 85.81 286 SER B N 1
ATOM 4841 C CA . SER B 1 286 ? -8.977 -12.773 -24.812 1 85.81 286 SER B CA 1
ATOM 4842 C C . SER B 1 286 ? -7.672 -12.875 -24.031 1 85.81 286 SER B C 1
ATOM 4844 O O . SER B 1 286 ? -6.613 -13.133 -24.609 1 85.81 286 SER B O 1
ATOM 4846 N N . TRP B 1 287 ? -7.887 -12.719 -22.828 1 84.12 287 TRP B N 1
ATOM 4847 C CA . TRP B 1 287 ? -6.754 -12.883 -21.922 1 84.12 287 TRP B CA 1
ATOM 4848 C C . TRP B 1 287 ? -6.117 -14.258 -22.094 1 84.12 287 TRP B C 1
ATOM 4850 O O . TRP B 1 287 ? -4.969 -14.469 -21.703 1 84.12 287 TRP B O 1
ATOM 4860 N N . LYS B 1 288 ? -6.723 -15.18 -22.656 1 85.12 288 LYS B N 1
ATOM 4861 C CA . LYS B 1 288 ? -6.277 -16.562 -22.828 1 85.12 288 LYS B CA 1
ATOM 4862 C C . LYS B 1 288 ? -5.02 -16.625 -23.688 1 85.12 288 LYS B C 1
ATOM 4864 O O . LYS B 1 288 ? -4.184 -17.516 -23.516 1 85.12 288 LYS B O 1
ATOM 4869 N N . THR B 1 289 ? -4.895 -15.617 -24.531 1 85.75 289 THR B N 1
ATOM 4870 C CA . THR B 1 289 ? -3.734 -15.625 -25.422 1 85.75 289 THR B CA 1
ATOM 4871 C C . THR B 1 289 ? -2.449 -15.398 -24.625 1 85.75 289 THR B C 1
ATOM 4873 O O . THR B 1 289 ? -1.43 -16.031 -24.906 1 85.75 289 THR B O 1
ATOM 4876 N N . THR B 1 290 ? -2.506 -14.57 -23.703 1 88.94 290 THR B N 1
ATOM 4877 C CA . THR B 1 290 ? -1.359 -14.328 -22.828 1 88.94 290 THR B CA 1
ATOM 4878 C C . THR B 1 290 ? -1.127 -15.516 -21.891 1 88.94 290 THR B C 1
ATOM 4880 O O . THR B 1 290 ? 0.016 -15.922 -21.672 1 88.94 290 THR B O 1
ATOM 4883 N N . ALA B 1 291 ? -2.186 -16.078 -21.469 1 89.94 291 ALA B N 1
ATOM 4884 C CA . ALA B 1 291 ? -2.098 -17.219 -20.578 1 89.94 291 ALA B CA 1
ATOM 4885 C C . ALA B 1 291 ? -1.447 -18.422 -21.281 1 89.94 291 ALA B C 1
ATOM 4887 O O . ALA B 1 291 ? -0.563 -19.062 -20.719 1 89.94 291 ALA B O 1
ATOM 4888 N N . VAL B 1 292 ? -1.815 -18.625 -22.484 1 91.44 292 VAL B N 1
ATOM 4889 C CA . VAL B 1 292 ? -1.309 -19.766 -23.234 1 91.44 292 VAL B CA 1
ATOM 4890 C C . VAL B 1 292 ? 0.197 -19.625 -23.438 1 91.44 292 VAL B C 1
ATOM 4892 O O . VAL B 1 292 ? 0.946 -20.594 -23.297 1 91.44 292 VAL B O 1
ATOM 4895 N N . GLN B 1 293 ? 0.583 -18.453 -23.719 1 92.81 293 GLN B N 1
ATOM 4896 C CA . GLN B 1 293 ? 2.014 -18.219 -23.891 1 92.81 293 GLN B CA 1
ATOM 4897 C C . GLN B 1 293 ? 2.77 -18.469 -22.578 1 92.81 293 GLN B C 1
ATOM 4899 O O . GLN B 1 293 ? 3.844 -19.078 -22.578 1 92.81 293 GLN B O 1
ATOM 4904 N N . SER B 1 294 ? 2.219 -18 -21.547 1 96.44 294 SER B N 1
ATOM 4905 C CA . SER B 1 294 ? 2.863 -18.203 -20.25 1 96.44 294 SER B CA 1
ATOM 4906 C C . SER B 1 294 ? 2.852 -19.672 -19.859 1 96.44 294 SER B C 1
ATOM 4908 O O . SER B 1 294 ? 3.799 -20.156 -19.234 1 96.44 294 SER B O 1
ATOM 4910 N N . PHE B 1 295 ? 1.827 -20.406 -20.25 1 97.5 295 PHE B N 1
ATOM 4911 C CA . PHE B 1 295 ? 1.748 -21.844 -19.984 1 97.5 295 PHE B CA 1
ATOM 4912 C C . PHE B 1 295 ? 2.818 -22.609 -20.75 1 97.5 295 PHE B C 1
ATOM 4914 O O . PHE B 1 295 ? 3.387 -23.578 -20.25 1 97.5 295 PHE B O 1
ATOM 4921 N N . GLN B 1 296 ? 3.084 -22.156 -21.938 1 97.19 296 GLN B N 1
ATOM 4922 C CA . GLN B 1 296 ? 4.113 -22.797 -22.75 1 97.19 296 GLN B CA 1
ATOM 4923 C C . GLN B 1 296 ? 5.492 -22.641 -22.125 1 97.19 296 GLN B C 1
ATOM 4925 O O . GLN B 1 296 ? 6.254 -23.594 -22.031 1 97.19 296 GLN B O 1
ATOM 4930 N N . GLU B 1 297 ? 5.77 -21.422 -21.703 1 97.81 297 GLU B N 1
ATOM 4931 C CA . GLU B 1 297 ? 7.047 -21.172 -21.047 1 97.81 297 GLU B CA 1
ATOM 4932 C C . GLU B 1 297 ? 7.156 -21.922 -19.719 1 97.81 297 GLU B C 1
ATOM 4934 O O . GLU B 1 297 ? 8.219 -22.438 -19.375 1 97.81 297 GLU B O 1
ATOM 4939 N N . GLU B 1 298 ? 6.07 -21.953 -19.031 1 98.44 298 GLU B N 1
ATOM 4940 C CA . GLU B 1 298 ? 6.02 -22.688 -17.766 1 98.44 298 GLU B CA 1
ATOM 4941 C C . GLU B 1 298 ? 6.258 -24.172 -17.984 1 98.44 298 GLU B C 1
ATOM 4943 O O . GLU B 1 298 ? 7 -24.797 -17.219 1 98.44 298 GLU B O 1
ATOM 4948 N N . LEU B 1 299 ? 5.664 -24.75 -19.031 1 98.44 299 LEU B N 1
ATOM 4949 C CA . LEU B 1 299 ? 5.852 -26.156 -19.344 1 98.44 299 LEU B CA 1
ATOM 4950 C C . LEU B 1 299 ? 7.316 -26.438 -19.672 1 98.44 299 LEU B C 1
ATOM 4952 O O . LEU B 1 299 ? 7.859 -27.453 -19.234 1 98.44 299 LEU B O 1
ATOM 4956 N N . ALA B 1 300 ? 7.926 -25.562 -20.406 1 98.19 300 ALA B N 1
ATOM 4957 C CA . ALA B 1 300 ? 9.344 -25.719 -20.719 1 98.19 300 ALA B CA 1
ATOM 4958 C C . ALA B 1 300 ? 10.188 -25.75 -19.453 1 98.19 300 ALA B C 1
ATOM 4960 O O . ALA B 1 300 ? 11.07 -26.609 -19.312 1 98.19 300 ALA B O 1
ATOM 4961 N N . ASP B 1 301 ? 9.922 -24.844 -18.547 1 98.44 301 ASP B N 1
ATOM 4962 C CA . ASP B 1 301 ? 10.641 -24.828 -17.281 1 98.44 301 ASP B CA 1
ATOM 4963 C C . ASP B 1 301 ? 10.336 -26.062 -16.438 1 98.44 301 ASP B C 1
ATOM 4965 O O . ASP B 1 301 ? 11.195 -26.562 -15.719 1 98.44 301 ASP B O 1
ATOM 4969 N N . PHE B 1 302 ? 9.109 -26.547 -16.562 1 98.62 302 PHE B N 1
ATOM 4970 C CA . PHE B 1 302 ? 8.758 -27.766 -15.844 1 98.62 302 PHE B CA 1
ATOM 4971 C C . PHE B 1 302 ? 9.594 -28.953 -16.328 1 98.62 302 PHE B C 1
ATOM 4973 O O . PHE B 1 302 ? 10.102 -29.719 -15.516 1 98.62 302 PHE B O 1
ATOM 4980 N N . ILE B 1 303 ? 9.727 -29.047 -17.609 1 98.44 303 ILE B N 1
ATOM 4981 C CA . ILE B 1 303 ? 10.594 -30.078 -18.172 1 98.44 303 ILE B CA 1
ATOM 4982 C C . ILE B 1 303 ? 12 -29.953 -17.578 1 98.44 303 ILE B C 1
ATOM 4984 O O . ILE B 1 303 ? 12.578 -30.938 -17.125 1 98.44 303 ILE B O 1
ATOM 4988 N N . GLY B 1 304 ? 12.484 -28.719 -17.547 1 98.19 304 GLY B N 1
ATOM 4989 C CA . GLY B 1 304 ? 13.781 -28.484 -16.922 1 98.19 304 GLY B CA 1
ATOM 4990 C C . GLY B 1 304 ? 13.828 -28.875 -15.461 1 98.19 304 GLY B C 1
ATOM 4991 O O . GLY B 1 304 ? 14.812 -29.469 -15.008 1 98.19 304 GLY B O 1
ATOM 4992 N N . LEU B 1 305 ? 12.805 -28.609 -14.758 1 98.19 305 LEU B N 1
ATOM 4993 C CA . LEU B 1 305 ? 12.711 -28.938 -13.336 1 98.19 305 LEU B CA 1
ATOM 4994 C C . LEU B 1 305 ? 12.797 -30.453 -13.133 1 98.19 305 LEU B C 1
ATOM 4996 O O . LEU B 1 305 ? 13.445 -30.922 -12.195 1 98.19 305 LEU B O 1
ATOM 5000 N N . THR B 1 306 ? 12.148 -31.219 -13.992 1 98.25 306 THR B N 1
ATOM 5001 C CA . THR B 1 306 ? 12.148 -32.688 -13.891 1 98.25 306 THR B CA 1
ATOM 5002 C C . THR B 1 306 ? 13.547 -33.219 -14.164 1 98.25 306 THR B C 1
ATOM 5004 O O . THR B 1 306 ? 13.875 -34.344 -13.727 1 98.25 306 THR B O 1
ATOM 5007 N N . GLU B 1 307 ? 14.328 -32.438 -14.859 1 97.69 307 GLU B N 1
ATOM 5008 C CA . GLU B 1 307 ? 15.688 -32.844 -15.195 1 97.69 307 GLU B CA 1
ATOM 5009 C C . GLU B 1 307 ? 16.672 -32.406 -14.117 1 97.69 307 GLU B C 1
ATOM 5011 O O . GLU B 1 307 ? 17.875 -32.625 -14.234 1 97.69 307 GLU B O 1
ATOM 5016 N N . GLY B 1 308 ? 16.219 -31.703 -13.133 1 96.75 308 GLY B N 1
ATOM 5017 C CA . GLY B 1 308 ? 17.062 -31.266 -12.023 1 96.75 308 GLY B CA 1
ATOM 5018 C C . GLY B 1 308 ? 17.688 -29.906 -12.242 1 96.75 308 GLY B C 1
ATOM 5019 O O . GLY B 1 308 ? 18.547 -29.484 -11.477 1 96.75 308 GLY B O 1
ATOM 5020 N N . ARG B 1 309 ? 17.234 -29.219 -13.211 1 97.5 309 ARG B N 1
ATOM 5021 C CA . ARG B 1 309 ? 17.766 -27.875 -13.445 1 97.5 309 ARG B CA 1
ATOM 5022 C C . ARG B 1 309 ? 17.328 -26.922 -12.344 1 97.5 309 ARG B C 1
ATOM 5024 O O . ARG B 1 309 ? 16.234 -27.031 -11.805 1 97.5 309 ARG B O 1
ATOM 5031 N N . THR B 1 310 ? 18.25 -26 -12.031 1 93.75 310 THR B N 1
ATOM 5032 C CA . THR B 1 310 ? 17.984 -24.984 -11.008 1 93.75 310 THR B CA 1
ATOM 5033 C C . THR B 1 310 ? 17.953 -23.594 -11.617 1 93.75 310 THR B C 1
ATOM 5035 O O . THR B 1 310 ? 18.297 -23.422 -12.789 1 93.75 310 THR B O 1
ATOM 5038 N N . GLY B 1 311 ? 17.469 -22.641 -10.859 1 93.44 311 GLY B N 1
ATOM 5039 C CA . GLY B 1 311 ? 17.438 -21.266 -11.32 1 93.44 311 GLY B CA 1
ATOM 5040 C C . GLY B 1 311 ? 16.328 -20.984 -12.305 1 93.44 311 GLY B C 1
ATOM 5041 O O . GLY B 1 311 ? 16.406 -20.047 -13.086 1 93.44 311 GLY B O 1
ATOM 5042 N N . LEU B 1 312 ? 15.297 -21.844 -12.352 1 97.25 312 LEU B N 1
ATOM 5043 C CA . LEU B 1 312 ? 14.164 -21.688 -13.25 1 97.25 312 LEU B CA 1
ATOM 5044 C C . LEU B 1 312 ? 13.133 -20.734 -12.664 1 97.25 312 LEU B C 1
ATOM 5046 O O . LEU B 1 312 ? 13.125 -20.484 -11.461 1 97.25 312 LEU B O 1
ATOM 5050 N N . ARG B 1 313 ? 12.25 -20.219 -13.508 1 97.19 313 ARG B N 1
ATOM 5051 C CA . ARG B 1 313 ? 11.211 -19.281 -13.086 1 97.19 313 ARG B CA 1
ATOM 5052 C C . ARG B 1 313 ? 10.039 -20 -12.438 1 97.19 313 ARG B C 1
ATOM 5054 O O . ARG B 1 313 ? 9.336 -19.438 -11.602 1 97.19 313 ARG B O 1
ATOM 5061 N N . ILE B 1 314 ? 9.867 -21.188 -12.758 1 98.56 314 ILE B N 1
ATOM 5062 C CA . ILE B 1 314 ? 8.68 -21.953 -12.352 1 98.56 314 ILE B CA 1
ATOM 5063 C C . ILE B 1 314 ? 8.609 -22.031 -10.828 1 98.56 314 ILE B C 1
ATOM 5065 O O . ILE B 1 314 ? 9.641 -22.156 -10.164 1 98.56 314 ILE B O 1
ATOM 5069 N N . ALA B 1 315 ? 7.395 -21.906 -10.328 1 98.5 315 ALA B N 1
ATOM 5070 C CA . ALA B 1 315 ? 7.168 -22.109 -8.906 1 98.5 315 ALA B CA 1
ATOM 5071 C C . ALA B 1 315 ? 7.312 -23.578 -8.531 1 98.5 315 ALA B C 1
ATOM 5073 O O . ALA B 1 315 ? 6.504 -24.406 -8.945 1 98.5 315 ALA B O 1
ATOM 5074 N N . ASP B 1 316 ? 8.297 -23.859 -7.801 1 97.88 316 ASP B N 1
ATOM 5075 C CA . ASP B 1 316 ? 8.539 -25.234 -7.371 1 97.88 316 ASP B CA 1
ATOM 5076 C C . ASP B 1 316 ? 7.711 -25.578 -6.133 1 97.88 316 ASP B C 1
ATOM 5078 O O . ASP B 1 316 ? 6.801 -24.828 -5.762 1 97.88 316 ASP B O 1
ATOM 5082 N N . ALA B 1 317 ? 8.008 -26.703 -5.543 1 97.88 317 ALA B N 1
ATOM 5083 C CA . ALA B 1 317 ? 7.227 -27.234 -4.426 1 97.88 317 ALA B CA 1
ATOM 5084 C C . ALA B 1 317 ? 7.207 -26.25 -3.258 1 97.88 317 ALA B C 1
ATOM 5086 O O . ALA B 1 317 ? 6.156 -26 -2.662 1 97.88 317 ALA B O 1
ATOM 5087 N N . ASP B 1 318 ? 8.312 -25.656 -2.926 1 97.5 318 ASP B N 1
ATOM 5088 C CA . ASP B 1 318 ? 8.43 -24.734 -1.798 1 97.5 318 ASP B CA 1
ATOM 5089 C C . ASP B 1 318 ? 7.605 -23.484 -2.035 1 97.5 318 ASP B C 1
ATOM 5091 O O . ASP B 1 318 ? 6.883 -23.016 -1.146 1 97.5 318 ASP B O 1
ATOM 5095 N N . ALA B 1 319 ? 7.746 -22.953 -3.23 1 97.94 319 ALA B N 1
ATOM 5096 C CA . ALA B 1 319 ? 6.984 -21.75 -3.57 1 97.94 319 ALA B CA 1
ATOM 5097 C C . ALA B 1 319 ? 5.484 -22.016 -3.512 1 97.94 319 ALA B C 1
ATOM 5099 O O . ALA B 1 319 ? 4.715 -21.188 -3.02 1 97.94 319 ALA B O 1
ATOM 5100 N N . ALA B 1 320 ? 5.113 -23.156 -4.008 1 98.38 320 ALA B N 1
ATOM 5101 C CA . ALA B 1 320 ? 3.701 -23.531 -4.02 1 98.38 320 ALA B CA 1
ATOM 5102 C C . ALA B 1 320 ? 3.146 -23.625 -2.602 1 98.38 320 ALA B C 1
ATOM 5104 O O . ALA B 1 320 ? 2.055 -23.125 -2.32 1 98.38 320 ALA B O 1
ATOM 5105 N N . LEU B 1 321 ? 3.873 -24.234 -1.751 1 98.44 321 LEU B N 1
ATOM 5106 C CA . LEU B 1 321 ? 3.465 -24.375 -0.357 1 98.44 321 LEU B CA 1
ATOM 5107 C C . LEU B 1 321 ? 3.402 -23.016 0.334 1 98.44 321 LEU B C 1
ATOM 5109 O O . LEU B 1 321 ? 2.428 -22.719 1.025 1 98.44 321 LEU B O 1
ATOM 5113 N N . ARG B 1 322 ? 4.41 -22.234 0.151 1 98.56 322 ARG B N 1
ATOM 5114 C CA . ARG B 1 322 ? 4.52 -20.938 0.821 1 98.56 322 ARG B CA 1
ATOM 5115 C C . ARG B 1 322 ? 3.34 -20.047 0.466 1 98.56 322 ARG B C 1
ATOM 5117 O O . ARG B 1 322 ? 2.826 -19.312 1.321 1 98.56 322 ARG B O 1
ATOM 5124 N N . ALA B 1 323 ? 2.943 -20.062 -0.789 1 98.62 323 ALA B N 1
ATOM 5125 C CA . ALA B 1 323 ? 1.81 -19.25 -1.217 1 98.62 323 ALA B CA 1
ATOM 5126 C C . ALA B 1 323 ? 0.563 -19.562 -0.396 1 98.62 323 ALA B C 1
ATOM 5128 O O . ALA B 1 323 ? -0.148 -18.656 0.043 1 98.62 323 ALA B O 1
ATOM 5129 N N . VAL B 1 324 ? 0.321 -20.812 -0.118 1 98.56 324 VAL B N 1
ATOM 5130 C CA . VAL B 1 324 ? -0.84 -21.25 0.65 1 98.56 324 VAL B CA 1
ATOM 5131 C C . VAL B 1 324 ? -0.663 -20.859 2.117 1 98.56 324 VAL B C 1
ATOM 5133 O O . VAL B 1 324 ? -1.594 -20.359 2.75 1 98.56 324 VAL B O 1
ATOM 5136 N N . GLU B 1 325 ? 0.527 -21.078 2.625 1 98.75 325 GLU B N 1
ATOM 5137 C CA . GLU B 1 325 ? 0.799 -20.734 4.02 1 98.75 325 GLU B CA 1
ATOM 5138 C C . GLU B 1 325 ? 0.564 -19.25 4.285 1 98.75 325 GLU B C 1
ATOM 5140 O O . GLU B 1 325 ? -0.006 -18.891 5.316 1 98.75 325 GLU B O 1
ATOM 5145 N N . ILE B 1 326 ? 0.972 -18.438 3.402 1 98.81 326 ILE B N 1
ATOM 5146 C CA . ILE B 1 326 ? 0.823 -17 3.564 1 98.81 326 ILE B CA 1
ATOM 5147 C C . ILE B 1 326 ? -0.655 -16.609 3.484 1 98.81 326 ILE B C 1
ATOM 5149 O O . ILE B 1 326 ? -1.133 -15.789 4.266 1 98.81 326 ILE B O 1
ATOM 5153 N N . ALA B 1 327 ? -1.368 -17.234 2.545 1 98.62 327 ALA B N 1
ATOM 5154 C CA . ALA B 1 327 ? -2.791 -16.953 2.385 1 98.62 327 ALA B CA 1
ATOM 5155 C C . ALA B 1 327 ? -3.562 -17.266 3.664 1 98.62 327 ALA B C 1
ATOM 5157 O O . ALA B 1 327 ? -4.547 -16.594 3.982 1 98.62 327 ALA B O 1
ATOM 5158 N N . VAL B 1 328 ? -3.125 -18.25 4.383 1 98.44 328 VAL B N 1
ATOM 5159 C CA . VAL B 1 328 ? -3.781 -18.625 5.629 1 98.44 328 VAL B CA 1
ATOM 5160 C C . VAL B 1 328 ? -3.273 -17.75 6.773 1 98.44 328 VAL B C 1
ATOM 5162 O O . VAL B 1 328 ? -4.035 -17.391 7.676 1 98.44 328 VAL B O 1
ATOM 5165 N N . ALA B 1 329 ? -2.059 -17.359 6.707 1 98.75 329 ALA B N 1
ATOM 5166 C CA . ALA B 1 329 ? -1.414 -16.609 7.785 1 98.75 329 ALA B CA 1
ATOM 5167 C C . ALA B 1 329 ? -2.004 -15.203 7.914 1 98.75 329 ALA B C 1
ATOM 5169 O O . ALA B 1 329 ? -2.102 -14.664 9.016 1 98.75 329 ALA B O 1
ATOM 5170 N N . VAL B 1 330 ? -2.439 -14.586 6.855 1 98.81 330 VAL B N 1
ATOM 5171 C CA . VAL B 1 330 ? -2.914 -13.211 6.871 1 98.81 330 VAL B CA 1
ATOM 5172 C C . VAL B 1 330 ? -4.195 -13.117 7.699 1 98.81 330 VAL B C 1
ATOM 5174 O O . VAL B 1 330 ? -4.262 -12.352 8.664 1 98.81 330 VAL B O 1
ATOM 5177 N N . PRO B 1 331 ? -5.227 -13.922 7.387 1 98.44 331 PRO B N 1
ATOM 5178 C CA . PRO B 1 331 ? -6.414 -13.859 8.242 1 98.44 331 PRO B CA 1
ATOM 5179 C C . PRO B 1 331 ? -6.129 -14.305 9.68 1 98.44 331 PRO B C 1
ATOM 5181 O O . PRO B 1 331 ? -6.758 -13.812 10.617 1 98.44 331 PRO B O 1
ATOM 5184 N N . GLU B 1 332 ? -5.207 -15.266 9.82 1 98.5 332 GLU B N 1
ATOM 5185 C CA . GLU B 1 332 ? -4.82 -15.648 11.172 1 98.5 332 GLU B CA 1
ATOM 5186 C C . GLU B 1 332 ? -4.25 -14.461 11.945 1 98.5 332 GLU B C 1
ATOM 5188 O O . GLU B 1 332 ? -4.605 -14.234 13.102 1 98.5 332 GLU B O 1
ATOM 5193 N N . SER B 1 333 ? -3.365 -13.758 11.305 1 98.81 333 SER B N 1
ATOM 5194 C CA . SER B 1 333 ? -2.812 -12.539 11.898 1 98.81 333 SER B CA 1
ATOM 5195 C C . SER B 1 333 ? -3.91 -11.531 12.211 1 98.81 333 SER B C 1
ATOM 5197 O O . SER B 1 333 ? -3.906 -10.914 13.273 1 98.81 333 SER B O 1
ATOM 5199 N N . SER B 1 334 ? -4.812 -11.352 11.32 1 98.5 334 SER B N 1
ATOM 5200 C CA . SER B 1 334 ? -5.934 -10.43 11.484 1 98.5 334 SER B CA 1
ATOM 5201 C C . SER B 1 334 ? -6.73 -10.75 12.742 1 98.5 334 SER B C 1
ATOM 5203 O O . SER B 1 334 ? -7.07 -9.852 13.516 1 98.5 334 SER B O 1
ATOM 5205 N N . ARG B 1 335 ? -7.039 -11.977 12.93 1 97.56 335 ARG B N 1
ATOM 5206 C CA . ARG B 1 335 ? -7.824 -12.414 14.078 1 97.56 335 ARG B CA 1
ATOM 5207 C C . ARG B 1 335 ? -7.039 -12.242 15.375 1 97.56 335 ARG B C 1
ATOM 5209 O O . ARG B 1 335 ? -7.578 -11.773 16.375 1 97.56 335 ARG B O 1
ATOM 5216 N N . ALA B 1 336 ? -5.758 -12.609 15.32 1 97.94 336 ALA B N 1
ATOM 5217 C CA . ALA B 1 336 ? -4.93 -12.609 16.531 1 97.94 336 ALA B CA 1
ATOM 5218 C C . ALA B 1 336 ? -4.461 -11.203 16.875 1 97.94 336 ALA B C 1
ATOM 5220 O O . ALA B 1 336 ? -4.129 -10.922 18.031 1 97.94 336 ALA B O 1
ATOM 5221 N N . GLY B 1 337 ? -4.367 -10.328 15.898 1 97.62 337 GLY B N 1
ATOM 5222 C CA . GLY B 1 337 ? -3.799 -9 16.094 1 97.62 337 GLY B CA 1
ATOM 5223 C C . GLY B 1 337 ? -2.297 -9.023 16.297 1 97.62 337 GLY B C 1
ATOM 5224 O O . GLY B 1 337 ? -1.753 -8.156 16.984 1 97.62 337 GLY B O 1
ATOM 5225 N N . LEU B 1 338 ? -1.621 -10.07 15.844 1 98.5 338 LEU B N 1
ATOM 5226 C CA . LEU B 1 338 ? -0.188 -10.281 16.016 1 98.5 338 LEU B CA 1
ATOM 5227 C C . LEU B 1 338 ? 0.445 -10.812 14.742 1 98.5 338 LEU B C 1
ATOM 5229 O O . LEU B 1 338 ? -0.234 -11.438 13.922 1 98.5 338 LEU B O 1
ATOM 5233 N N . PRO B 1 339 ? 1.744 -10.523 14.562 1 98.69 339 PRO B N 1
ATOM 5234 C CA . PRO B 1 339 ? 2.418 -11.164 13.43 1 98.69 339 PRO B CA 1
ATOM 5235 C C . PRO B 1 339 ? 2.432 -12.688 13.539 1 98.69 339 PRO B C 1
ATOM 5237 O O . PRO B 1 339 ? 2.535 -13.227 14.641 1 98.69 339 PRO B O 1
ATOM 5240 N N . VAL B 1 340 ? 2.309 -13.312 12.398 1 98.75 340 VAL B N 1
ATOM 5241 C CA . VAL B 1 340 ? 2.445 -14.758 12.297 1 98.75 340 VAL B CA 1
ATOM 5242 C C . VAL B 1 340 ? 3.82 -15.109 11.734 1 98.75 340 VAL B C 1
ATOM 5244 O O . VAL B 1 340 ? 4.254 -14.531 10.734 1 98.75 340 VAL B O 1
ATOM 5247 N N . ARG B 1 341 ? 4.5 -16.062 12.359 1 98.19 341 ARG B N 1
ATOM 5248 C CA . ARG B 1 341 ? 5.805 -16.516 11.891 1 98.19 341 ARG B CA 1
ATOM 5249 C C . ARG B 1 341 ? 5.695 -17.875 11.219 1 98.19 341 ARG B C 1
ATOM 5251 O O . ARG B 1 341 ? 5.039 -18.781 11.734 1 98.19 341 ARG B O 1
ATOM 5258 N N . LEU B 1 342 ? 6.254 -17.969 10.055 1 97.81 342 LEU B N 1
ATOM 5259 C CA . LEU B 1 342 ? 6.316 -19.219 9.312 1 97.81 342 LEU B CA 1
ATOM 5260 C C . LEU B 1 342 ? 7.711 -19.828 9.391 1 97.81 342 LEU B C 1
ATOM 5262 O O . LEU B 1 342 ? 8.711 -19.109 9.336 1 97.81 342 LEU B O 1
ATOM 5266 N N . PRO B 1 343 ? 7.82 -21.172 9.547 1 94.12 343 PRO B N 1
ATOM 5267 C CA . PRO B 1 343 ? 9.141 -21.797 9.547 1 94.12 343 PRO B CA 1
ATOM 5268 C C . PRO B 1 343 ? 9.867 -21.641 8.211 1 94.12 343 PRO B C 1
ATOM 5270 O O . PRO B 1 343 ? 9.234 -21.656 7.152 1 94.12 343 PRO B O 1
ATOM 5273 N N . SER B 1 344 ? 11.164 -21.484 8.336 1 89.56 344 SER B N 1
ATOM 5274 C CA . SER B 1 344 ? 11.969 -21.359 7.121 1 89.56 344 SER B CA 1
ATOM 5275 C C . SER B 1 344 ? 11.852 -22.609 6.254 1 89.56 344 SER B C 1
ATOM 5277 O O . SER B 1 344 ? 11.828 -23.734 6.773 1 89.56 344 SER B O 1
ATOM 5279 N N . LEU B 1 345 ? 11.75 -22.406 5.008 1 82.12 345 LEU B N 1
ATOM 5280 C CA . LEU B 1 345 ? 11.703 -23.5 4.055 1 82.12 345 LEU B CA 1
ATOM 5281 C C . LEU B 1 345 ? 13.094 -24.109 3.867 1 82.12 345 LEU B C 1
ATOM 5283 O O . LEU B 1 345 ? 14.102 -23.406 3.918 1 82.12 345 LEU B O 1
ATOM 5287 N N . ALA B 1 346 ? 13.656 -25.172 4.66 1 61.91 346 ALA B N 1
ATOM 5288 C CA . ALA B 1 346 ? 14.945 -25.859 4.727 1 61.91 346 ALA B CA 1
ATOM 5289 C C . ALA B 1 346 ? 15.805 -25.531 3.506 1 61.91 346 ALA B C 1
ATOM 5291 O O . ALA B 1 346 ? 17.031 -25.469 3.6 1 61.91 346 ALA B O 1
ATOM 5292 N N . GLY B 1 347 ? 15.422 -25.5 2.213 1 48.62 347 GLY B N 1
ATOM 5293 C CA . GLY B 1 347 ? 16.297 -25.5 1.044 1 48.62 347 GLY B CA 1
ATOM 5294 C C . GLY B 1 347 ? 16.656 -24.094 0.585 1 48.62 347 GLY B C 1
ATOM 5295 O O . GLY B 1 347 ? 17.281 -23.922 -0.465 1 48.62 347 GLY B O 1
ATOM 5296 N N . GLY B 1 348 ? 16.438 -23.062 1.044 1 37.09 348 GLY B N 1
ATOM 5297 C CA . GLY B 1 348 ? 16.688 -21.812 0.348 1 37.09 348 GLY B CA 1
ATOM 5298 C C . GLY B 1 348 ? 18.094 -21.281 0.563 1 37.09 348 GLY B C 1
ATOM 5299 O O . GLY B 1 348 ? 18.516 -21.078 1.702 1 37.09 348 GLY B O 1
ATOM 5300 N N . LYS B 1 349 ? 19.297 -21.625 -0.307 1 28.98 349 LYS B N 1
ATOM 5301 C CA . LYS B 1 349 ? 20.531 -20.859 -0.337 1 28.98 349 LYS B CA 1
ATOM 5302 C C . LYS B 1 349 ? 20.266 -19.375 -0.551 1 28.98 349 LYS B C 1
ATOM 5304 O O . LYS B 1 349 ? 19.5 -19 -1.435 1 28.98 349 LYS B O 1
#

Sequence (698 aa):
MRIGVIGAAGKIGQMRVATILAEKHTELVAVMDVTEEKARAHAHGAQVFTDLDSFLGVPMDAVVISTPAHVREPICLAAFKAGLHVLTEKPLSNTVEGARRIHAAAREAGRALGAGFNMRYYPAFAYVKNVLDQGLIGEIDHIRVYGGHGGLSNFANEWEYRAPMSGGGALWDVGIHMTDIAHYLMGDIVEIYGVASEKVWQVPGSEDNAMAIFKSSSGLAAIYQATWNDWKGYQSAVEVYGTKGMVRGAYAPMENLLITMDETGGEARTLRKRYFDIKVREKLKSWKTTAVQSFQEELADFIGLTEGRTGLRIADADAALRAVEIAVAVPESSRAGLPVRLPSLAGGKMRIGVIGAAGKIGQMRVATILAEKHTELVAVMDVTEEKARAHAHGAQVFTDLDSFLGVPMDAVVISTPAHVREPICLAAFKAGLHVLTEKPLSNTVEGARRIHAAAREAGRALGAGFNMRYYPAFAYVKNVLDQGLIGEIDHIRVYGGHGGLSNFANEWEYRAPMSGGGALWDVGIHMTDIAHYLMGDIVEIYGVASEKVWQVPGSEDNAMAIFKSSSGLAAIYQATWNDWKGYQSAVEVYGTKGMVRGAYAPMENLLITMDETGGEARTLRKRYFDIKVREKLKSWKTTAVQSFQEELADFIGLTEGRTGLRIADADAALRAVEIAVAVPESSRAGLPVRLPSLAGGK

InterPro domains:
  IPR000683 Gfo/Idh/MocA-like oxidoreductase, N-terminal [PF01408] (1-116)
  IPR036291 NAD(P)-binding domain superfamily [SSF51735] (2-146)
  IPR050463 Gfo/Idh/MocA family oxidoreductases and glycosidases [PTHR43818] (1-288)
  IPR055170 GFO/IDH/MocA-like oxidoreductase domain [PF22725] (125-248)

Organism: NCBI:txid2984134

Nearest PDB structures (foldseek):
  2glx-assembly6_F  TM=8.431E-01  e=4.811E-27  Ensifer adhaerens
  4koa-assembly1_A-2  TM=8.222E-01  e=6.165E-26  Sinorhizobium meliloti 1021
  3q2k-assembly2_P  TM=8.342E-01  e=1.128E-24  Bordetella pertussis Tohama I
  3q2k-assembly1_E  TM=8.401E-01  e=4.968E-24  Bordetella pertussis Tohama I
  7d5n-assembly1_A-2  TM=7.921E-01  e=2.085E-22  Azotobacter vinelandii DJ

Foldseek 3Di:
DEEEEEPCLDPVNLLLLVLQVVDPVYDYAEYEDCDQVSRVVRRVPHHYDDDLVVRLPDDGAAYEYEDFQAVQLVNLLVCLVSLHAYEYEPQNHLALVSLVSSLVSCVVSVHWYFYLLLVLVQPLLVVQQVCVVVCQQPAWAAKEWEWEFQPDVPDDDPLCAASSGQSAAQLSHRVLSRLLSCCLRQPAWFKKAKAFACPPVNRPRHTQKMWMWTAHPVGYIYTYIGHNHPHVGTKTKMKIHHQFWIKMAIPDVTKIWTWGHPGRVHDIDIDIDGDVVLNVVCVVPHPSVSSSVSSNQLVVVSVVVRVVDPPGSTQISVSSSSSSVRSVQRVVNNVVVHMDGHDDDVPDD/DEEEEEPCLDPVNLLLLVLQVVDPVYDYAEYEDCDQVSRVVRRVPHHYYDDLVVRLPDDGAAYEYEDFQAVQLVNLLVCLVSLHAYEYEPQNHLALVSLVSSLVSCVVSVHWYFYLLLVLVQPLLVVQQVCVVVCQQPAWAAKEWEWEFQPDVPDDDPLCAASSGQSAAQLSHRVLSRVLSCCLRQPAWFKKAKAFACPPVNRPRHTQKMWMWTAHPVGYIYTYIGHNHPHVGTKTKMKIHHQFWIKMAIVPPTKIWTWGHPGRVHDIDIDIDGDVVLVVVCVVPHPSVSSSVSSSQLVVVSVVVRVVDPPGSTQISLSSSSSSVRSVQRVVNNVVVHMDGHDDPVPDD